Protein AF-A0A0R1GV43-F1 (afdb_monomer)

Nearest PDB structures (foldseek):
  1s9u-assembly1_A  TM=8.194E-01  e=4.150E-06  Salmonella enterica subsp. enterica serovar Typhimurium str. LT2
  3efp-assembly1_A  TM=7.361E-01  e=2.930E-05  Escherichia coli K-12
  1n1c-assembly1_A  TM=3.818E-01  e=5.158E-05  Shewanella massilia
  5ayh-assembly1_A  TM=1.740E-01  e=3.625E+00  Mus musculus

pLDDT: mean 90.77, std 11.44, range [23.25, 98.5]

Secondary structure (DSSP, 8-state):
---------PPPHHHHHHHHHHHHHHHHHHHHHHHSPPPHHHHHHHHT----S--S-HHHHHHHHHHHHHHHHS-HHHHHHHHHHHHHHHHH-TT-SS--S---BHHHHHSTT--SSSHHHHHHHHHHHHTT----GGGTTS-TTBHHHHHHHHHHHHHHT-HHHHHHHIIIIITTTHHHHHHHHHHH--SHHHHHHHHHHHHHHHHHHHHHHHHHHHHTSPPEEEEEEHHHHHHHHHHHTTTEEEEEEEEE-S--SSSS-EEEEEE-SSGGG---SS--SS-THHHHS-SEEEEEEE-SS-EEE---SSS-EEEEEE-HHHHHHHHHHHIIIIIGGG---HHHHHHHTTEEEEEEPB-S--TT--TTTTT-S-----SEEEEE-SSEEEEEE-SGGGGGGGTTSEEE-----B-S--SS--PPP---SHHHHHHHHT-GGGGGHHHH-----HHHHT-TT---EEEEEEESSTT-SSEEEEEEE--TTSGGGGB-TTS-BS--SHHHHHHHHHHIIIIIHHHHHSS--S-----HHHHT-TT---HHHHHHHHHHHHHHHHHHHHT-

Foldseek 3Di:
DDDDDDDPPDDDLVRVLVVLVVLLVVLLVLLVVQQAQDDLVRLVVLLPDDFDQPPVFPLLNLLSVLSPVQSVVDDSVVCRVQRNVQSCCAAVVPPPPVPQHLPQFQCLQPPPVSDPPDPLLVVLVVVCVVVVDDDDPSRPVDGCRGSSNLSNVLSVCSVVVPLVCNLCSLVPRPLVGLLVSLVSQCVRGPGSNSVSSSSNSNRSSVVVNVVSVVVVCLLVPFWFKFKDWQVLVLVVLVVLVVFAQEWAFFFDPDDDVDPDTATDIDRDRGPVRHDDPADHLAAPCCQLPNQKDFQWWFFLPDIGGDDDPDRHAYEYEHEQLLLVLVVLQQCCQQPPPNHHNPSSCVNVSRYAYEYEFDAAAHQQFALLLFVRQDDPPHQKYWYDDPTMIMITGSNCSCVVSCPVTHTDPDDGDTYNGHPFHADAADQDDPVLVVLLLPFPLLVVCQVLPPLPQQLLRRASNRDQWDWDWDQPDPVSRITTIMTHHDHLSHPCSQQDPVRDGDQDGSSNSLSCVLCQQRPPSCVVPVDGGSHSRSRSSQVRGPRNDRSRVVRRSSNVSSVVSVVVVVVD

Structure (mmCIF, N/CA/C/O backbone):
data_AF-A0A0R1GV43-F1
#
_entry.id   AF-A0A0R1GV43-F1
#
loop_
_atom_site.group_PDB
_atom_site.id
_atom_site.type_symbol
_atom_site.label_atom_id
_atom_site.label_alt_id
_atom_site.label_comp_id
_atom_site.label_asym_id
_atom_site.label_entity_id
_atom_site.label_seq_id
_atom_site.pdbx_PDB_ins_code
_atom_site.Cartn_x
_atom_site.Cartn_y
_atom_site.Cartn_z
_atom_site.occupancy
_atom_site.B_iso_or_equiv
_atom_site.auth_seq_id
_atom_site.auth_comp_id
_atom_site.auth_asym_id
_atom_site.auth_atom_id
_atom_site.pdbx_PDB_model_num
ATOM 1 N N . MET A 1 1 ? -20.928 -0.898 42.365 1.00 35.88 1 MET A N 1
ATOM 2 C CA . MET A 1 1 ? -19.668 -1.419 42.934 1.00 35.88 1 MET A CA 1
ATOM 3 C C . MET A 1 1 ? -19.466 -2.851 42.464 1.00 35.88 1 MET A C 1
ATOM 5 O O . MET A 1 1 ? -20.087 -3.752 43.002 1.00 35.88 1 MET A O 1
ATOM 9 N N . CYS A 1 2 ? -18.624 -3.034 41.450 1.00 25.00 2 CYS A N 1
ATOM 10 C CA . CYS A 1 2 ? -17.808 -4.229 41.266 1.00 25.00 2 CYS A CA 1
ATOM 11 C C . CYS A 1 2 ? -16.451 -3.711 40.785 1.00 25.00 2 CYS A C 1
ATOM 13 O O . CYS A 1 2 ? -16.389 -2.881 39.880 1.00 25.00 2 CYS A O 1
ATOM 15 N N . GLN A 1 3 ? -15.417 -4.076 41.527 1.00 24.33 3 GLN A N 1
ATOM 16 C CA . GLN A 1 3 ? -14.072 -3.529 41.479 1.00 24.33 3 GLN A CA 1
ATOM 17 C C . GLN A 1 3 ? -13.225 -4.116 40.342 1.00 24.33 3 GLN A C 1
ATOM 19 O O . GLN A 1 3 ? -13.471 -5.223 39.873 1.00 24.33 3 GLN A O 1
ATOM 24 N N . CYS A 1 4 ? -12.151 -3.369 40.078 1.00 23.25 4 CYS A N 1
ATOM 25 C CA . CYS A 1 4 ? -10.831 -3.796 39.614 1.00 23.25 4 CYS A CA 1
ATOM 26 C C . CYS A 1 4 ? -10.553 -3.802 38.105 1.00 23.25 4 CYS A C 1
ATOM 28 O O . CYS A 1 4 ? -10.940 -4.699 37.366 1.00 23.25 4 CYS A O 1
ATOM 30 N N . GLN A 1 5 ? -9.757 -2.793 37.721 1.00 28.89 5 GLN A N 1
ATOM 31 C CA . GLN A 1 5 ? -8.455 -2.974 37.068 1.00 28.89 5 GLN A CA 1
ATOM 32 C C . GLN A 1 5 ? -8.448 -4.009 35.941 1.00 28.89 5 GLN A C 1
ATOM 34 O O . GLN A 1 5 ? -8.010 -5.143 36.116 1.00 28.89 5 GLN A O 1
ATOM 39 N N . LYS A 1 6 ? -8.872 -3.582 34.754 1.00 27.69 6 LYS A N 1
ATOM 40 C CA . LYS A 1 6 ? -8.387 -4.183 33.516 1.00 27.69 6 LYS A CA 1
ATOM 41 C C . LYS A 1 6 ? -7.269 -3.289 33.004 1.00 27.69 6 LYS A C 1
ATOM 43 O O . LYS A 1 6 ? -7.498 -2.101 32.793 1.00 27.69 6 LYS A O 1
ATOM 48 N N . GLY A 1 7 ? -6.074 -3.865 32.875 1.00 27.02 7 GLY A N 1
ATOM 49 C CA . GLY A 1 7 ? -5.026 -3.291 32.042 1.00 27.02 7 GLY A CA 1
ATOM 50 C C . GLY A 1 7 ? -5.596 -2.969 30.665 1.00 27.02 7 GLY A C 1
ATOM 51 O O . GLY A 1 7 ? -6.563 -3.605 30.236 1.00 27.02 7 GLY A O 1
ATOM 52 N N . GLU A 1 8 ? -5.047 -1.938 30.037 1.00 30.73 8 GLU A N 1
ATOM 53 C CA . GLU A 1 8 ? -5.420 -1.473 28.706 1.00 30.73 8 GLU A CA 1
ATOM 54 C C . GLU A 1 8 ? -5.434 -2.665 27.741 1.00 30.73 8 GLU A C 1
ATOM 56 O O . GLU A 1 8 ? -4.396 -3.157 27.304 1.00 30.73 8 GLU A O 1
ATOM 61 N N . ALA A 1 9 ? -6.628 -3.203 27.484 1.00 33.81 9 ALA A N 1
ATOM 62 C CA . ALA A 1 9 ? -6.823 -4.251 26.504 1.00 33.81 9 ALA A CA 1
ATOM 63 C C . ALA A 1 9 ? -6.583 -3.608 25.142 1.00 33.81 9 ALA A C 1
ATOM 65 O O . ALA A 1 9 ? -7.329 -2.727 24.714 1.00 33.81 9 ALA A O 1
ATOM 66 N N . GLN A 1 10 ? -5.481 -3.994 24.519 1.00 52.56 10 GLN A N 1
ATOM 67 C CA . GLN A 1 10 ? -5.027 -3.412 23.277 1.00 52.56 10 GLN A CA 1
ATOM 68 C C . GLN A 1 10 ? -5.893 -3.894 22.107 1.00 52.56 10 GLN A C 1
ATOM 70 O O . GLN A 1 10 ? -6.208 -5.078 22.010 1.00 52.56 10 GLN A O 1
ATOM 75 N N . MET A 1 11 ? -6.294 -2.965 21.237 1.00 53.62 11 MET A N 1
ATOM 76 C CA . MET A 1 11 ? -7.199 -3.236 20.117 1.00 53.62 11 MET A CA 1
ATOM 77 C C . MET A 1 11 ? -6.498 -4.020 18.999 1.00 53.62 11 MET A C 1
ATOM 79 O O . MET A 1 11 ? -5.419 -3.640 18.547 1.00 53.62 11 MET A O 1
ATOM 83 N N . SER A 1 12 ? -7.137 -5.081 18.514 1.00 48.75 12 SER A N 1
ATOM 84 C CA . SER A 1 12 ? -6.726 -5.843 17.330 1.00 48.75 12 SER A CA 1
ATOM 85 C C . SER A 1 12 ? -6.847 -5.021 16.031 1.00 48.75 12 SER A C 1
ATOM 87 O O . SER A 1 12 ? -7.639 -4.074 15.964 1.00 48.75 12 SER A O 1
ATOM 89 N N . PRO A 1 13 ? -6.136 -5.392 14.946 1.00 51.75 13 PRO A N 1
ATOM 90 C CA . PRO A 1 13 ? -6.243 -4.713 13.649 1.00 51.75 13 PRO A CA 1
ATOM 91 C C . PRO A 1 13 ? -7.677 -4.636 13.098 1.00 51.75 13 PRO A C 1
ATOM 93 O O . PRO A 1 13 ? -8.090 -3.592 12.588 1.00 51.75 13 PRO A O 1
ATOM 96 N N . SER A 1 14 ? -8.473 -5.698 13.267 1.00 53.19 14 SER A N 1
ATOM 97 C CA . SER A 1 14 ? -9.893 -5.715 12.892 1.00 53.19 14 SER A CA 1
ATOM 98 C C . SER A 1 14 ? -10.738 -4.747 13.722 1.00 53.19 14 SER A C 1
ATOM 100 O O . SER A 1 14 ? -11.673 -4.131 13.204 1.00 53.19 14 SER A O 1
ATOM 102 N N . GLU A 1 15 ? -10.409 -4.570 15.004 1.00 64.25 15 GLU A N 1
ATOM 103 C CA . GLU A 1 15 ? -11.093 -3.613 15.875 1.00 64.25 15 GLU A CA 1
ATOM 104 C C . GLU A 1 15 ? -10.726 -2.171 15.515 1.00 64.25 15 GLU A C 1
ATOM 106 O O . GLU A 1 15 ? -11.608 -1.316 15.504 1.00 64.25 15 GLU A O 1
ATOM 111 N N . VAL A 1 16 ? -9.472 -1.897 15.138 1.00 67.31 16 VAL A N 1
ATOM 112 C CA . VAL A 1 16 ? -9.045 -0.575 14.641 1.00 67.31 16 VAL A CA 1
ATOM 113 C C . VAL A 1 16 ? -9.724 -0.235 13.312 1.00 67.31 16 VAL A C 1
ATOM 115 O O . VAL A 1 16 ? -10.205 0.884 13.131 1.00 67.31 16 VAL A O 1
ATOM 118 N N . GLN A 1 17 ? -9.836 -1.196 12.391 1.00 66.56 17 GLN A N 1
ATOM 119 C CA . GLN A 1 17 ? -10.553 -0.994 11.129 1.00 66.56 17 GLN A CA 1
ATOM 120 C C . GLN A 1 17 ? -12.045 -0.726 11.364 1.00 66.56 17 GLN A C 1
ATOM 122 O O . GLN A 1 17 ? -12.598 0.230 10.816 1.00 66.56 17 GLN A O 1
ATOM 127 N N . THR A 1 18 ? -12.681 -1.526 12.223 1.00 73.56 18 THR A N 1
ATOM 128 C CA . THR A 1 18 ? -14.085 -1.336 12.617 1.00 73.56 18 THR A CA 1
ATOM 129 C C . THR A 1 18 ? -14.288 0.029 13.274 1.00 73.56 18 THR A C 1
ATOM 131 O O . THR A 1 18 ? -15.251 0.733 12.976 1.00 73.56 18 THR A O 1
ATOM 134 N N . LEU A 1 19 ? -13.357 0.444 14.135 1.00 82.62 19 LEU A N 1
ATOM 135 C CA . LEU A 1 19 ? -13.383 1.747 14.783 1.00 82.62 19 LEU A CA 1
ATOM 136 C C . LEU A 1 19 ? -13.311 2.887 13.764 1.00 82.62 19 LEU A C 1
ATOM 138 O O . LEU A 1 19 ? -14.148 3.785 13.807 1.00 82.62 19 LEU A O 1
ATOM 142 N N . ASN A 1 20 ? -12.369 2.839 12.819 1.00 80.62 20 ASN A N 1
ATOM 143 C CA . ASN A 1 20 ? -12.256 3.841 11.757 1.00 80.62 20 ASN A CA 1
ATOM 144 C C . ASN A 1 20 ? -13.510 3.912 10.885 1.00 80.62 20 ASN A C 1
ATOM 146 O O . ASN A 1 20 ? -13.954 5.005 10.534 1.00 80.62 20 ASN A O 1
ATOM 150 N N . GLN A 1 21 ? -14.121 2.768 10.583 1.00 84.69 21 GLN A N 1
ATOM 151 C CA . GLN A 1 21 ? -15.366 2.731 9.828 1.00 84.69 21 GLN A CA 1
ATOM 152 C C . GLN A 1 21 ? -16.536 3.343 10.614 1.00 84.69 21 GLN A C 1
ATOM 154 O O . GLN A 1 21 ? -17.324 4.106 10.057 1.00 84.69 21 GLN A O 1
ATOM 159 N N . ASN A 1 22 ? -16.614 3.096 11.924 1.00 89.25 22 ASN A N 1
ATOM 160 C CA . ASN A 1 22 ? -17.610 3.728 12.789 1.00 89.25 22 ASN A CA 1
ATOM 161 C C . ASN A 1 22 ? -17.424 5.251 12.872 1.00 89.25 22 ASN A C 1
ATOM 163 O O . ASN A 1 22 ? -18.410 5.985 12.802 1.00 89.25 22 ASN A O 1
ATOM 167 N N . ARG A 1 23 ? -16.175 5.730 12.974 1.00 94.19 23 ARG A N 1
ATOM 168 C CA . ARG A 1 23 ? -15.843 7.167 12.952 1.00 94.19 23 ARG A CA 1
ATOM 169 C C . ARG A 1 23 ? -16.303 7.812 11.649 1.00 94.19 23 ARG A C 1
ATOM 171 O O . ARG A 1 23 ? -17.024 8.806 11.682 1.00 94.19 23 ARG A O 1
ATOM 178 N N . LEU A 1 24 ? -15.956 7.200 10.516 1.00 95.25 24 LEU A N 1
ATOM 179 C CA . LEU A 1 24 ? -16.364 7.642 9.182 1.00 95.25 24 LEU A CA 1
ATOM 180 C C . LEU A 1 24 ? -17.889 7.775 9.077 1.00 95.25 24 LEU A C 1
ATOM 182 O O . LEU A 1 24 ? -18.384 8.826 8.671 1.00 95.25 24 LEU A O 1
ATOM 186 N N . HIS A 1 25 ? -18.644 6.748 9.480 1.00 94.31 25 HIS A N 1
ATOM 187 C CA . HIS A 1 25 ? -20.108 6.787 9.422 1.00 94.31 25 HIS A CA 1
ATOM 188 C C . HIS A 1 25 ? -20.703 7.872 10.328 1.00 94.31 25 HIS A C 1
ATOM 190 O O . HIS A 1 25 ? -21.699 8.498 9.968 1.00 94.31 25 HIS A O 1
ATOM 196 N N . PHE A 1 26 ? -20.099 8.126 11.491 1.00 95.69 26 PHE A N 1
ATOM 197 C CA . PHE A 1 26 ? -20.577 9.167 12.395 1.00 95.69 26 PHE A CA 1
ATOM 198 C C . PHE A 1 26 ? -20.321 10.577 11.841 1.00 95.69 26 PHE A C 1
ATOM 200 O O . PHE A 1 26 ? -21.216 11.421 11.889 1.00 95.69 26 PHE A O 1
ATOM 207 N N . TYR A 1 27 ? -19.159 10.812 11.220 1.00 98.25 27 TYR A N 1
ATOM 208 C CA . TYR A 1 27 ? -18.887 12.044 10.469 1.00 98.25 27 TYR A CA 1
ATOM 209 C C . TYR A 1 27 ? -19.905 12.267 9.343 1.00 98.25 27 TYR A C 1
ATOM 211 O O . TYR A 1 27 ? -20.441 13.366 9.206 1.00 98.25 27 TYR A O 1
ATOM 219 N N . GLN A 1 28 ? -20.228 11.222 8.572 1.00 95.81 28 GLN A N 1
ATOM 220 C CA . GLN A 1 28 ? -21.235 11.296 7.508 1.00 95.81 28 GLN A CA 1
ATOM 221 C C . GLN A 1 28 ? -22.640 11.594 8.043 1.00 95.81 28 GLN A C 1
ATOM 223 O O . GLN A 1 28 ? -23.367 12.385 7.439 1.00 95.81 28 GLN A O 1
ATOM 228 N N . LEU A 1 29 ? -23.016 10.996 9.179 1.00 95.38 29 LEU A N 1
ATOM 229 C CA . LEU A 1 29 ? -24.291 11.269 9.839 1.00 95.38 29 LEU A CA 1
ATOM 230 C C . LEU A 1 29 ? -24.400 12.747 10.229 1.00 95.38 29 LEU A C 1
ATOM 232 O O . LEU A 1 29 ? -25.376 13.396 9.860 1.00 95.38 29 LEU A O 1
ATOM 236 N N . LEU A 1 30 ? -23.399 13.286 10.932 1.00 97.62 30 LEU A N 1
ATOM 237 C CA . LEU A 1 30 ? -23.393 14.694 11.337 1.00 97.62 30 LEU A CA 1
ATOM 238 C C . LEU A 1 30 ? -23.398 15.625 10.120 1.00 97.62 30 LEU A C 1
ATOM 240 O O . LEU A 1 30 ? -24.194 16.560 10.069 1.00 97.62 30 LEU A O 1
ATOM 244 N N . ALA A 1 31 ? -22.584 15.330 9.103 1.00 96.94 31 ALA A N 1
ATOM 245 C CA . ALA A 1 31 ? -22.568 16.108 7.871 1.00 96.94 31 ALA A CA 1
ATOM 246 C C . ALA A 1 31 ? -23.953 16.165 7.216 1.00 96.94 31 ALA A C 1
ATOM 248 O O . ALA A 1 31 ? -24.392 17.231 6.794 1.00 96.94 31 ALA A O 1
ATOM 249 N N . ARG A 1 32 ? -24.669 15.033 7.167 1.00 94.12 32 ARG A N 1
ATOM 250 C CA . ARG A 1 32 ? -26.018 14.973 6.598 1.00 94.12 32 ARG A CA 1
ATOM 251 C C . ARG A 1 32 ? -27.019 15.818 7.385 1.00 94.12 32 ARG A C 1
ATOM 253 O O . ARG A 1 32 ? -27.836 16.480 6.757 1.00 94.12 32 ARG A O 1
ATOM 260 N N . VAL A 1 33 ? -26.948 15.799 8.718 1.00 95.62 33 VAL A N 1
ATOM 261 C CA . VAL A 1 33 ? -27.848 16.568 9.597 1.00 95.62 33 VAL A CA 1
ATOM 262 C C . VAL A 1 33 ? -27.661 18.080 9.434 1.00 95.62 33 VAL A C 1
ATOM 264 O O . VAL A 1 33 ? -28.633 18.821 9.544 1.00 95.62 33 VAL A O 1
ATOM 267 N N . TYR A 1 34 ? -26.434 18.536 9.170 1.00 96.69 34 TYR A N 1
ATOM 268 C CA . TYR A 1 34 ? -26.131 19.960 8.997 1.00 96.69 34 TYR A CA 1
ATOM 269 C C . TYR A 1 34 ? -26.264 20.472 7.561 1.00 96.69 34 TYR A C 1
ATOM 271 O O . TYR A 1 34 ? -26.290 21.679 7.369 1.00 96.69 34 TYR A O 1
ATOM 279 N N . GLN A 1 35 ? -26.285 19.597 6.551 1.00 94.38 35 GLN A N 1
ATOM 280 C CA . GLN A 1 35 ? -26.293 20.029 5.149 1.00 94.38 35 GLN A CA 1
ATOM 281 C C . GLN A 1 35 ? -27.654 20.603 4.731 1.00 94.38 35 GLN A C 1
ATOM 283 O O . GLN A 1 35 ? -27.712 21.662 4.112 1.00 94.38 35 GLN A O 1
ATOM 288 N N . HIS A 1 36 ? -28.737 19.890 5.046 1.00 91.38 36 HIS A N 1
ATOM 289 C CA . HIS A 1 36 ? -30.103 20.261 4.680 1.00 91.38 36 HIS A CA 1
ATOM 290 C C . HIS A 1 36 ? -31.095 19.774 5.742 1.00 91.38 36 HIS A C 1
ATOM 292 O O . HIS A 1 36 ? -30.760 18.948 6.593 1.00 91.38 36 HIS A O 1
ATOM 298 N N . GLU A 1 37 ? -32.341 20.234 5.628 1.00 92.88 37 GLU A N 1
ATOM 299 C CA . GLU A 1 37 ? -33.476 19.692 6.373 1.00 92.88 37 GLU A CA 1
ATOM 300 C C . GLU A 1 37 ? -33.552 18.160 6.241 1.00 92.88 37 GLU A C 1
ATOM 302 O O . GLU A 1 37 ? -33.238 17.570 5.197 1.00 92.88 37 GLU A O 1
ATOM 307 N N . LEU A 1 38 ? -33.965 17.493 7.321 1.00 91.88 38 LEU A N 1
ATOM 308 C CA . LEU A 1 38 ? -34.055 16.038 7.337 1.00 91.88 38 LEU A CA 1
ATOM 309 C C . LEU A 1 38 ? -35.175 15.561 6.417 1.00 91.88 38 LEU A C 1
ATOM 311 O O . LEU A 1 38 ? -36.322 15.982 6.537 1.00 91.88 38 LEU A O 1
ATOM 315 N N . SER A 1 39 ? -34.863 14.605 5.544 1.00 89.81 39 SER A N 1
ATOM 316 C CA . SER A 1 39 ? -35.889 13.967 4.727 1.00 89.81 39 SER A CA 1
ATOM 317 C C . SER A 1 39 ? -36.809 13.101 5.584 1.00 89.81 39 SER A C 1
ATOM 319 O O . SER A 1 39 ? -36.381 12.479 6.563 1.00 89.81 39 SER A O 1
ATOM 321 N N . GLN A 1 40 ? -38.054 12.948 5.138 1.00 88.06 40 GLN A N 1
ATOM 322 C CA . GLN A 1 40 ? -39.021 12.045 5.759 1.00 88.06 40 GLN A CA 1
ATOM 323 C C . GLN A 1 40 ? -38.466 10.621 5.958 1.00 88.06 40 GLN A C 1
ATOM 325 O O . GLN A 1 40 ? -38.671 10.003 7.003 1.00 88.06 40 GLN A O 1
ATOM 330 N N . SER A 1 41 ? -37.699 10.114 4.986 1.00 89.00 41 SER A N 1
ATOM 331 C CA . SER A 1 41 ? -37.051 8.800 5.071 1.00 89.00 41 SER A CA 1
ATOM 332 C C . SER A 1 41 ? -36.031 8.708 6.212 1.00 89.00 41 SER A C 1
ATOM 334 O O . SER A 1 41 ? -35.952 7.683 6.883 1.00 89.00 41 SER A O 1
ATOM 336 N N . MET A 1 42 ? -35.258 9.771 6.450 1.00 89.94 42 MET A N 1
ATOM 337 C CA . MET A 1 42 ? -34.258 9.814 7.516 1.00 89.94 42 MET A CA 1
ATOM 338 C C . MET A 1 42 ? -34.928 9.927 8.886 1.00 89.94 42 MET A C 1
ATOM 340 O O . MET A 1 42 ? -34.535 9.229 9.816 1.00 89.94 42 MET A O 1
ATOM 344 N N . ILE A 1 43 ? -35.987 10.733 8.999 1.00 90.62 43 ILE A N 1
ATOM 345 C CA . ILE A 1 43 ? -36.792 10.832 10.224 1.00 90.62 43 ILE A CA 1
ATOM 346 C C . ILE A 1 43 ? -37.360 9.459 10.601 1.00 90.62 43 ILE A C 1
ATOM 348 O O . ILE A 1 43 ? -37.194 9.021 11.737 1.00 90.62 43 ILE A O 1
ATOM 352 N N . GLN A 1 44 ? -37.964 8.742 9.647 1.00 88.19 44 GLN A N 1
ATOM 353 C CA . GLN A 1 44 ? -38.498 7.395 9.885 1.00 88.19 44 GLN A CA 1
ATOM 354 C C . GLN A 1 44 ? -37.431 6.422 10.398 1.00 88.19 44 GLN A C 1
ATOM 356 O O . GLN A 1 44 ? -37.714 5.604 11.268 1.00 88.19 44 GLN A O 1
ATOM 361 N N . GLN A 1 45 ? -36.198 6.523 9.900 1.00 87.75 45 GLN A N 1
ATOM 362 C CA . GLN A 1 45 ? -35.090 5.713 10.401 1.00 87.75 45 GLN A CA 1
ATOM 363 C C . GLN A 1 45 ? -34.697 6.112 11.829 1.00 87.75 45 GLN A C 1
ATOM 365 O O . GLN A 1 45 ? -34.551 5.237 12.679 1.00 87.75 45 GLN A O 1
ATOM 370 N N . LEU A 1 46 ? -34.574 7.414 12.109 1.00 88.38 46 LEU A N 1
ATOM 371 C CA . LEU A 1 46 ? -34.145 7.939 13.410 1.00 88.38 46 LEU A CA 1
ATOM 372 C C . LEU A 1 46 ? -35.131 7.635 14.545 1.00 88.38 46 LEU A C 1
ATOM 374 O O . LEU A 1 46 ? -34.690 7.345 15.654 1.00 88.38 46 LEU A O 1
ATOM 378 N N . VAL A 1 47 ? -36.442 7.626 14.276 1.00 87.25 47 VAL A N 1
ATOM 379 C CA . VAL A 1 47 ? -37.474 7.303 15.285 1.00 87.25 47 VAL A CA 1
ATOM 380 C C . VAL A 1 47 ? -37.305 5.888 15.855 1.00 87.25 47 VAL A C 1
ATOM 382 O O . VAL A 1 47 ? -37.691 5.622 16.992 1.00 87.25 47 VAL A O 1
ATOM 385 N N . HIS A 1 48 ? -36.718 4.969 15.088 1.00 85.06 48 HIS A N 1
ATOM 386 C CA . HIS A 1 48 ? -36.515 3.579 15.499 1.00 85.06 48 HIS A CA 1
ATOM 387 C C . HIS A 1 48 ? -35.116 3.301 16.068 1.00 85.06 48 HIS A C 1
ATOM 389 O O . HIS A 1 48 ? -34.813 2.160 16.424 1.00 85.06 48 HIS A O 1
ATOM 395 N N . VAL A 1 49 ? -34.257 4.319 16.175 1.00 86.81 49 VAL A N 1
ATOM 396 C CA . VAL A 1 49 ? -32.907 4.167 16.724 1.00 86.81 49 VAL A CA 1
ATOM 397 C C . VAL A 1 49 ? -32.962 4.053 18.244 1.00 86.81 49 VAL A C 1
ATOM 399 O O . VAL A 1 49 ? -33.614 4.830 18.935 1.00 86.81 49 VAL A O 1
ATOM 402 N N . THR A 1 50 ? -32.216 3.091 18.786 1.00 88.50 50 THR A N 1
ATOM 403 C CA . THR A 1 50 ? -31.933 3.036 20.224 1.00 88.50 50 THR A CA 1
ATOM 404 C C . THR A 1 50 ? -30.689 3.863 20.521 1.00 88.50 50 THR A C 1
ATOM 406 O O . THR A 1 50 ? -29.597 3.528 20.058 1.00 88.50 50 THR A O 1
ATOM 409 N N . PHE A 1 51 ? -30.844 4.935 21.296 1.00 88.75 51 PHE A N 1
ATOM 410 C CA . PHE A 1 51 ? -29.738 5.831 21.621 1.00 88.75 51 PHE A CA 1
ATOM 411 C C . PHE A 1 51 ? -28.909 5.324 22.823 1.00 88.75 51 PHE A C 1
ATOM 413 O O . PHE A 1 51 ? -29.483 4.903 23.835 1.00 88.75 51 PHE A O 1
ATOM 420 N N . PRO A 1 52 ? -27.564 5.350 22.749 1.00 88.44 52 PRO A N 1
ATOM 421 C CA . PRO A 1 52 ? -26.688 4.970 23.860 1.00 88.44 52 PRO A CA 1
ATOM 422 C C . PRO A 1 52 ? -26.825 5.884 25.092 1.00 88.44 52 PRO A C 1
ATOM 424 O O . PRO A 1 52 ? -27.089 7.073 24.955 1.00 88.44 52 PRO A O 1
ATOM 427 N N . LYS A 1 53 ? -26.582 5.346 26.301 1.00 80.56 53 LYS A N 1
ATOM 428 C CA . LYS A 1 53 ? -26.683 6.096 27.581 1.00 80.56 53 LYS A CA 1
ATOM 429 C C . LYS A 1 53 ? -25.382 6.204 28.388 1.00 80.56 53 LYS A C 1
ATOM 431 O O . LYS A 1 53 ? -25.367 6.874 29.414 1.00 80.56 53 LYS A O 1
ATOM 436 N N . GLN A 1 54 ? -24.335 5.479 27.993 1.00 85.38 54 GLN A N 1
ATOM 437 C CA . GLN A 1 54 ? -23.047 5.406 28.701 1.00 85.38 54 GLN A CA 1
ATOM 438 C C . GLN A 1 54 ? -21.903 5.329 27.695 1.00 85.38 54 GLN A C 1
ATOM 440 O O . GLN A 1 54 ? -21.246 4.304 27.523 1.00 85.38 54 GLN A O 1
ATOM 445 N N . THR A 1 55 ? -21.705 6.416 26.970 1.00 83.75 55 THR A N 1
ATOM 446 C CA . THR A 1 55 ? -20.702 6.493 25.903 1.00 83.75 55 THR A CA 1
ATOM 447 C C . THR A 1 55 ? -19.303 6.822 26.406 1.00 83.75 55 THR A C 1
ATOM 449 O O . THR A 1 55 ? -18.340 6.677 25.653 1.00 83.75 55 THR A O 1
ATOM 452 N N . GLY A 1 56 ? -19.187 7.261 27.662 1.00 84.00 56 GLY A N 1
ATOM 453 C CA . GLY A 1 56 ? -17.950 7.797 28.224 1.00 84.00 56 GLY A CA 1
ATOM 454 C C . GLY A 1 56 ? -17.721 9.279 27.900 1.00 84.00 56 GLY A C 1
ATOM 455 O O . GLY A 1 56 ? -16.695 9.819 28.299 1.00 84.00 56 GLY A O 1
ATOM 456 N N . SER A 1 57 ? -18.663 9.946 27.218 1.00 90.62 57 SER A N 1
ATOM 457 C CA . SER A 1 57 ? -18.689 11.402 27.032 1.00 90.62 57 SER A CA 1
ATOM 458 C C . SER A 1 57 ? -19.978 11.970 27.621 1.00 90.62 57 SER A C 1
ATOM 460 O O . SER A 1 57 ? -21.079 11.611 27.205 1.00 90.62 57 SER A O 1
ATOM 462 N N . ALA A 1 58 ? -19.837 12.895 28.574 1.00 93.00 58 ALA A N 1
ATOM 463 C CA . ALA A 1 58 ? -20.978 13.531 29.222 1.00 93.00 58 ALA A CA 1
ATOM 464 C C . ALA A 1 58 ? -21.800 14.376 28.236 1.00 93.00 58 ALA A C 1
ATOM 466 O O . ALA A 1 58 ? -23.019 14.449 28.367 1.00 93.00 58 ALA A O 1
ATOM 467 N N . GLU A 1 59 ? -21.149 15.020 27.265 1.00 93.94 59 GLU A N 1
ATOM 468 C CA . GLU A 1 59 ? -21.805 15.713 26.159 1.00 93.94 59 GLU A CA 1
ATOM 469 C C . GLU A 1 59 ? -22.631 14.739 25.314 1.00 93.94 59 GLU A C 1
ATOM 471 O O . GLU A 1 59 ? -23.827 14.956 25.141 1.00 93.94 59 GLU A O 1
ATOM 476 N N . MET A 1 60 ? -22.045 13.625 24.861 1.00 95.31 60 MET A N 1
ATOM 477 C CA . MET A 1 60 ? -22.775 12.671 24.022 1.00 95.31 60 MET A CA 1
ATOM 478 C C . MET A 1 60 ? -23.955 12.030 24.760 1.00 95.31 60 MET A C 1
ATOM 480 O O . MET A 1 60 ? -25.035 11.907 24.188 1.00 95.31 60 MET A O 1
ATOM 484 N N . ASP A 1 61 ? -23.782 11.667 26.034 1.00 95.19 61 ASP A N 1
ATOM 485 C CA . ASP A 1 61 ? -24.847 11.069 26.849 1.00 95.19 61 ASP A CA 1
ATOM 486 C C . ASP A 1 61 ? -26.024 12.045 27.051 1.00 95.19 61 ASP A C 1
ATOM 488 O O . ASP A 1 61 ? -27.188 11.639 26.989 1.00 95.19 61 ASP A O 1
ATOM 492 N N . ARG A 1 62 ? -25.749 13.349 27.222 1.00 95.75 62 ARG A N 1
ATOM 493 C CA . ARG A 1 62 ? -26.799 14.384 27.223 1.00 95.75 62 ARG A CA 1
ATOM 494 C C . ARG A 1 62 ? -27.467 14.512 25.860 1.00 95.75 62 ARG A C 1
ATOM 496 O O . ARG A 1 62 ? -28.696 14.536 25.802 1.00 95.75 62 ARG A O 1
ATOM 503 N N . GLY A 1 63 ? -26.680 14.554 24.786 1.00 96.44 63 GLY A N 1
ATOM 504 C CA . GLY A 1 63 ? -27.188 14.679 23.424 1.00 96.44 63 GLY A CA 1
ATOM 505 C C . GLY A 1 63 ? -28.138 13.542 23.053 1.00 96.44 63 GLY A C 1
ATOM 506 O O . GLY A 1 63 ? -29.267 13.787 22.630 1.00 96.44 63 GLY A O 1
ATOM 507 N N . TYR A 1 64 ? -27.743 12.298 23.322 1.00 96.12 64 TYR A N 1
ATOM 508 C CA . TYR A 1 64 ? -28.598 11.126 23.136 1.00 96.12 64 TYR A CA 1
ATOM 509 C C . TYR A 1 64 ? -29.866 11.161 23.991 1.00 96.12 64 TYR A C 1
ATOM 511 O O . TYR A 1 64 ? -30.937 10.815 23.493 1.00 96.12 64 TYR A O 1
ATOM 519 N N . GLY A 1 65 ? -29.781 11.621 25.242 1.00 95.56 65 GLY A N 1
ATOM 520 C CA . GLY A 1 65 ? -30.957 11.794 26.097 1.00 95.56 65 GLY A CA 1
ATOM 521 C C . GLY A 1 65 ? -31.953 12.829 25.557 1.00 95.56 65 GLY A C 1
ATOM 522 O O . GLY A 1 65 ? -33.163 12.630 25.663 1.00 95.56 65 GLY A O 1
ATOM 523 N N . LEU A 1 66 ? -31.463 13.912 24.944 1.00 96.19 66 LEU A N 1
ATOM 524 C CA . LEU A 1 66 ? -32.303 14.916 24.283 1.00 96.19 66 LEU A CA 1
ATOM 525 C C . LEU A 1 66 ? -32.978 14.355 23.025 1.00 96.19 66 LEU A C 1
ATOM 527 O O . LEU A 1 66 ? -34.178 14.562 22.849 1.00 96.19 66 LEU A O 1
ATOM 531 N N . LEU A 1 67 ? -32.249 13.594 22.200 1.00 95.12 67 LEU A N 1
ATOM 532 C CA . LEU A 1 67 ? -32.822 12.926 21.027 1.00 95.12 67 LEU A CA 1
ATOM 533 C C . LEU A 1 67 ? -33.898 11.905 21.419 1.00 95.12 67 LEU A C 1
ATOM 535 O O . LEU A 1 67 ? -34.995 11.928 20.864 1.00 95.12 67 LEU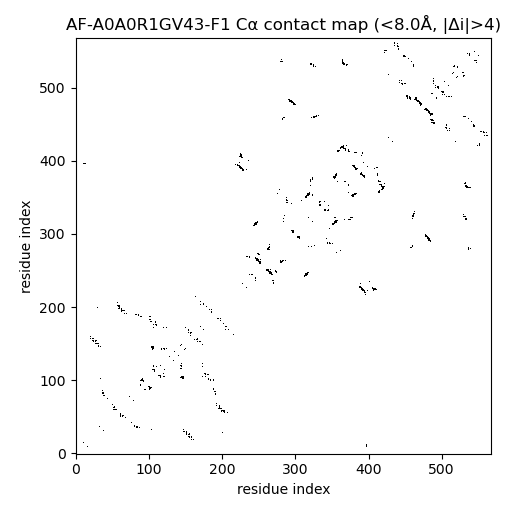 A O 1
ATOM 539 N N . GLU A 1 68 ? -33.617 11.047 22.407 1.00 93.62 68 GLU A N 1
ATOM 540 C CA . GLU A 1 68 ? -34.580 10.066 22.929 1.00 93.62 68 GLU A CA 1
ATOM 541 C C . GLU A 1 68 ? -35.849 10.775 23.425 1.00 93.62 68 GLU A C 1
ATOM 543 O O . GLU A 1 68 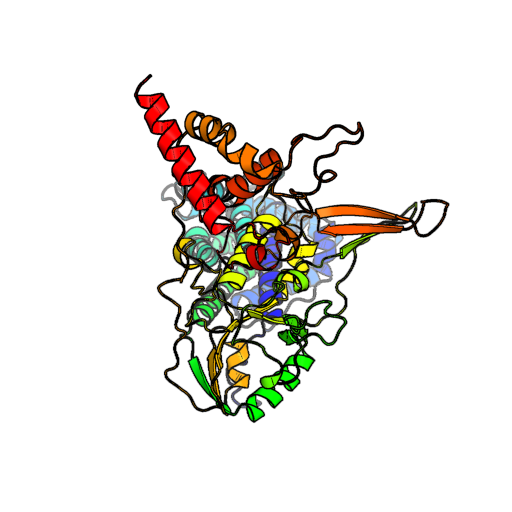? -36.961 10.406 23.048 1.00 93.62 68 GLU A O 1
ATOM 548 N N . ARG A 1 69 ? -35.691 11.851 24.208 1.00 92.19 69 ARG A N 1
ATOM 549 C CA . ARG A 1 69 ? -36.816 12.653 24.703 1.00 92.19 69 ARG A CA 1
ATOM 550 C C . ARG A 1 69 ? -37.622 13.287 23.571 1.00 92.19 69 ARG A C 1
ATOM 552 O O . ARG A 1 69 ? -38.850 13.291 23.644 1.00 92.19 69 ARG A O 1
ATOM 559 N N . TYR A 1 70 ? -36.957 13.817 22.547 1.00 94.44 70 TYR A N 1
ATOM 560 C CA . TYR A 1 70 ? -37.622 14.440 21.407 1.00 94.44 70 TYR A CA 1
ATOM 561 C C . TYR A 1 70 ? -38.504 13.429 20.666 1.00 94.44 70 TYR A C 1
ATOM 563 O O . TYR A 1 70 ? -39.708 13.649 20.543 1.00 94.44 70 TYR A O 1
ATOM 571 N N . PHE A 1 71 ? -37.948 12.287 20.257 1.00 92.00 71 PHE A N 1
ATOM 572 C CA . PHE A 1 71 ? -38.690 11.296 19.473 1.00 92.00 71 PHE A CA 1
ATOM 573 C C . PHE A 1 71 ? -39.793 10.582 20.265 1.00 92.00 71 PHE A C 1
ATOM 575 O O . PHE A 1 71 ? -40.817 10.231 19.687 1.00 92.00 71 PHE A O 1
ATOM 582 N N . VAL A 1 72 ? -39.637 10.400 21.582 1.00 89.06 72 VAL A N 1
ATOM 583 C CA . VAL A 1 72 ? -40.689 9.806 22.431 1.00 89.06 72 VAL A CA 1
ATOM 584 C C . VAL A 1 72 ? -41.894 10.740 22.595 1.00 89.06 72 VAL A C 1
ATOM 586 O O . VAL A 1 72 ? -43.026 10.270 22.698 1.00 89.06 72 VAL A O 1
ATOM 589 N N . ASN A 1 73 ? -41.668 12.055 22.619 1.00 88.12 73 ASN A N 1
ATOM 590 C CA . ASN A 1 73 ? -42.712 13.035 22.923 1.00 88.12 73 ASN A CA 1
ATOM 591 C C . ASN A 1 73 ? -43.450 13.580 21.690 1.00 88.12 73 ASN A C 1
ATOM 593 O O . ASN A 1 73 ? -44.441 14.291 21.860 1.00 88.12 73 ASN A O 1
ATOM 597 N N . HIS A 1 74 ? -43.007 13.256 20.471 1.00 86.88 74 HIS A N 1
ATOM 598 C CA . HIS A 1 74 ? -43.589 13.782 19.233 1.00 86.88 74 HIS A CA 1
ATOM 599 C C . HIS A 1 74 ? -44.152 12.667 18.349 1.00 86.88 74 HIS A C 1
ATOM 601 O O . HIS A 1 74 ? -43.570 11.596 18.194 1.00 86.88 74 HIS A O 1
ATOM 607 N N . GLN A 1 75 ? -45.308 12.927 17.736 1.00 81.62 75 GLN A N 1
ATOM 608 C CA . GLN A 1 75 ? -45.866 12.037 16.720 1.00 81.62 75 GLN A CA 1
ATOM 609 C C . GLN A 1 75 ? -45.094 12.201 15.409 1.00 81.62 75 GLN A C 1
ATOM 611 O O . GLN A 1 75 ? -44.821 13.324 14.998 1.00 81.62 75 GLN A O 1
ATOM 616 N N . ILE A 1 76 ? -44.827 11.092 14.709 1.00 77.00 76 ILE A N 1
ATOM 617 C CA . ILE A 1 76 ? -44.073 11.070 13.437 1.00 77.00 76 ILE A CA 1
ATOM 618 C C . ILE A 1 76 ? -44.600 12.106 12.434 1.00 77.00 76 ILE A C 1
ATOM 620 O O . ILE A 1 76 ? -43.811 12.794 11.798 1.00 77.00 76 ILE A O 1
ATOM 624 N N . ALA A 1 77 ? -45.925 12.263 12.342 1.00 77.88 77 ALA A N 1
ATOM 625 C CA . ALA A 1 77 ? -46.569 13.195 11.417 1.00 77.88 77 ALA A CA 1
ATOM 626 C C . ALA A 1 77 ? -46.272 14.684 11.694 1.00 77.88 77 ALA A C 1
ATOM 628 O O . ALA A 1 77 ? -46.449 15.495 10.796 1.00 77.88 77 ALA A O 1
ATOM 629 N N . ALA A 1 78 ? -45.843 15.039 12.910 1.00 82.94 78 ALA A N 1
ATOM 630 C CA . ALA A 1 78 ? -45.527 16.414 13.307 1.00 82.94 78 ALA A CA 1
ATOM 631 C C . ALA A 1 78 ? -44.014 16.703 13.342 1.00 82.94 78 ALA A C 1
ATOM 633 O O . ALA A 1 78 ? -43.623 17.864 13.381 1.00 82.94 78 ALA A O 1
ATOM 634 N N . ILE A 1 79 ? -43.165 15.667 13.324 1.00 90.25 79 ILE A N 1
ATOM 635 C CA . ILE A 1 79 ? -41.705 15.817 13.435 1.00 90.25 79 ILE A CA 1
ATOM 636 C C . ILE A 1 79 ? -41.112 16.505 12.199 1.00 90.25 79 ILE A C 1
ATOM 638 O O . ILE A 1 79 ? -40.196 17.307 12.329 1.00 90.25 79 ILE A O 1
ATOM 642 N N . GLU A 1 80 ? -41.618 16.196 11.004 1.00 89.44 80 GLU A N 1
ATOM 643 C CA . GLU A 1 80 ? -41.075 16.740 9.752 1.00 89.44 80 GLU A CA 1
ATOM 644 C C . GLU A 1 80 ? -41.195 18.268 9.692 1.00 89.44 80 GLU A C 1
ATOM 646 O O . GLU A 1 80 ? -40.196 18.951 9.486 1.00 89.44 80 GLU A O 1
ATOM 651 N N . GLU A 1 81 ? -42.388 18.804 9.956 1.00 90.56 81 GLU A N 1
ATOM 652 C CA . GLU A 1 81 ? -42.629 20.251 9.967 1.00 90.56 81 GLU A CA 1
ATOM 653 C C . GLU A 1 81 ? -41.879 20.947 11.112 1.00 90.56 81 GLU A C 1
ATOM 655 O O . GLU A 1 81 ? -41.250 21.981 10.894 1.00 90.56 81 GLU A O 1
ATOM 660 N N . ASP A 1 82 ? -41.885 20.362 12.314 1.00 93.50 82 ASP A N 1
ATOM 661 C CA . ASP A 1 82 ? -41.215 20.929 13.489 1.00 93.50 82 ASP A CA 1
ATOM 662 C C . ASP A 1 82 ? -39.693 21.043 13.285 1.00 93.50 82 ASP A C 1
ATOM 664 O O . ASP A 1 82 ? -39.110 22.110 13.491 1.00 93.50 82 ASP A O 1
ATOM 668 N N . LEU A 1 83 ? -39.046 19.979 12.789 1.00 95.12 83 LEU A N 1
ATOM 669 C CA . LEU A 1 83 ? -37.608 19.995 12.505 1.00 95.12 83 LEU A CA 1
ATOM 670 C C . LEU A 1 83 ? -37.250 20.891 11.318 1.00 95.12 83 LEU A C 1
ATOM 672 O O . LEU A 1 83 ? -36.223 21.562 11.382 1.00 95.12 83 LEU A O 1
ATOM 676 N N . ALA A 1 84 ? -38.071 20.944 10.265 1.00 94.44 84 ALA A N 1
ATOM 677 C CA . ALA A 1 84 ? -37.844 21.847 9.136 1.00 94.44 84 ALA A CA 1
ATOM 678 C C . ALA A 1 84 ? -37.927 23.322 9.568 1.00 94.44 84 ALA A C 1
ATOM 680 O O . ALA A 1 84 ? -37.037 24.120 9.263 1.00 94.44 84 ALA A O 1
ATOM 681 N N . CYS A 1 85 ? -38.950 23.685 10.352 1.00 93.88 85 CYS A N 1
ATOM 682 C CA . CYS A 1 85 ? -39.083 25.031 10.907 1.00 93.88 85 CYS A CA 1
ATOM 683 C C . CYS A 1 85 ? -37.909 25.400 11.824 1.00 93.88 85 CYS A C 1
ATOM 685 O O . CYS A 1 85 ? -37.389 26.516 11.726 1.00 93.88 85 CYS A O 1
ATOM 687 N N . ASP A 1 86 ? -37.478 24.487 12.700 1.00 95.25 86 ASP A N 1
ATOM 688 C CA . ASP A 1 86 ? -36.345 24.747 13.590 1.00 95.25 86 ASP A CA 1
ATOM 689 C C . ASP A 1 86 ? -35.028 24.843 12.805 1.00 95.25 86 ASP A C 1
ATOM 691 O O . ASP A 1 86 ? -34.249 25.760 13.047 1.00 95.25 86 ASP A O 1
ATOM 695 N N . TYR A 1 87 ? -34.809 23.994 11.795 1.00 96.75 87 TYR A N 1
ATOM 696 C CA . TYR A 1 87 ? -33.638 24.069 10.915 1.00 96.75 87 TYR A CA 1
ATOM 697 C C . TYR A 1 87 ? -33.552 25.419 10.195 1.00 96.75 87 TYR A C 1
ATOM 699 O O . TYR A 1 87 ? -32.530 26.106 10.274 1.00 96.75 87 TYR A O 1
ATOM 707 N N . ALA A 1 88 ? -34.638 25.834 9.535 1.00 94.62 88 ALA A N 1
ATOM 708 C CA . ALA A 1 88 ? -34.686 27.097 8.806 1.00 94.62 88 ALA A CA 1
ATOM 709 C C . ALA A 1 88 ? -34.423 28.291 9.736 1.00 94.62 88 ALA A C 1
ATOM 711 O O . ALA A 1 88 ? -33.714 29.233 9.377 1.00 94.62 88 ALA A O 1
ATOM 712 N N . LYS A 1 89 ? -34.943 28.249 10.964 1.00 93.50 89 LYS A N 1
ATOM 713 C CA . LYS A 1 89 ? -34.688 29.287 11.962 1.00 93.50 89 LYS A CA 1
ATOM 714 C C . LYS A 1 89 ? -33.239 29.286 12.449 1.00 93.50 89 LYS A C 1
ATOM 716 O O . LYS A 1 89 ? -32.621 30.347 12.505 1.00 93.50 89 LYS A O 1
ATOM 721 N N . VAL A 1 90 ? -32.711 28.119 12.815 1.00 95.88 90 VAL A N 1
ATOM 722 C CA . VAL A 1 90 ? -31.402 27.972 13.465 1.00 95.88 90 VAL A CA 1
ATOM 723 C C . VAL A 1 90 ? -30.256 28.221 12.495 1.00 95.88 90 VAL A C 1
ATOM 725 O O . VAL A 1 90 ? -29.330 28.931 12.867 1.00 95.88 90 VAL A O 1
ATOM 728 N N . PHE A 1 91 ? -30.313 27.681 11.276 1.00 95.94 91 PHE A N 1
ATOM 729 C CA . PHE A 1 91 ? -29.182 27.711 10.338 1.00 95.94 91 PHE A CA 1
ATOM 730 C C . PHE A 1 91 ? -29.365 28.707 9.187 1.00 95.94 91 PHE A C 1
ATOM 732 O O . PHE A 1 91 ? -28.374 29.189 8.641 1.00 95.94 91 PHE A O 1
ATOM 739 N N . LEU A 1 92 ? -30.611 29.049 8.829 1.00 92.56 92 LEU A N 1
ATOM 740 C CA . LEU A 1 92 ? -30.921 29.960 7.713 1.00 92.56 92 LEU A CA 1
ATOM 741 C C . LEU A 1 92 ? -31.444 31.331 8.173 1.00 92.56 92 LEU A C 1
ATOM 743 O O . LEU A 1 92 ? -31.803 32.161 7.339 1.00 92.56 92 LEU A O 1
ATOM 747 N N . ALA A 1 93 ? -31.499 31.574 9.489 1.00 91.38 93 ALA A N 1
ATOM 748 C CA . ALA A 1 93 ? -32.039 32.793 10.098 1.00 91.38 93 ALA A CA 1
ATOM 749 C C . ALA A 1 93 ? -33.488 33.121 9.670 1.00 91.38 93 ALA A C 1
ATOM 751 O O . ALA A 1 93 ? -33.898 34.287 9.650 1.00 91.38 93 ALA A O 1
ATOM 752 N N . ALA A 1 94 ? -34.290 32.107 9.319 1.00 88.69 94 ALA A N 1
ATOM 753 C CA . ALA A 1 94 ? -35.657 32.309 8.857 1.00 88.69 94 ALA A CA 1
ATOM 754 C C . ALA A 1 94 ? -36.521 32.967 9.947 1.00 88.69 94 ALA A C 1
ATOM 756 O O . ALA A 1 94 ? -36.666 32.456 11.058 1.00 88.69 94 ALA A O 1
ATOM 757 N N . GLY A 1 95 ? -37.112 34.119 9.616 1.00 82.62 95 GLY A N 1
ATOM 758 C CA . GLY A 1 95 ? -37.956 34.885 10.537 1.00 82.62 95 GLY A CA 1
ATOM 759 C C . GLY A 1 95 ? -37.197 35.745 11.557 1.00 82.62 95 GLY A C 1
ATOM 760 O O . GLY A 1 95 ? -37.840 36.329 12.429 1.00 82.62 95 GLY A O 1
ATOM 761 N N . GLU A 1 96 ? -35.869 35.870 11.453 1.00 81.12 96 GLU A N 1
ATOM 762 C CA . GLU A 1 96 ? -35.049 36.723 12.321 1.00 81.12 96 GLU A CA 1
ATOM 763 C C . GLU A 1 96 ? -34.554 37.977 11.579 1.00 81.12 96 GLU A C 1
ATOM 765 O O . GLU A 1 96 ? -33.949 37.915 10.515 1.00 81.12 96 GLU A O 1
ATOM 770 N N . THR A 1 97 ? -34.792 39.149 12.166 1.00 75.25 97 THR A N 1
ATOM 771 C CA . THR A 1 97 ? -34.461 40.455 11.559 1.00 75.25 97 THR A CA 1
ATOM 772 C C . THR A 1 97 ? -33.073 40.978 11.920 1.00 75.25 97 THR A C 1
ATOM 774 O O . THR A 1 97 ? -32.567 41.879 11.255 1.00 75.25 97 THR A O 1
ATOM 777 N N . LYS A 1 98 ? -32.459 40.445 12.981 1.00 76.69 98 LYS A N 1
ATOM 778 C CA . LYS A 1 98 ? -31.144 40.875 13.479 1.00 76.69 98 LYS A CA 1
ATOM 779 C C . LYS A 1 98 ? -29.999 39.959 13.040 1.00 76.69 98 LYS A C 1
ATOM 781 O O . LYS A 1 98 ? -28.874 40.180 13.471 1.00 76.69 98 LYS A O 1
ATOM 786 N N . GLY A 1 99 ? -30.284 38.943 12.222 1.00 71.06 99 GLY A N 1
ATOM 787 C CA . GLY A 1 99 ? -29.286 37.966 11.777 1.00 71.06 99 GLY A CA 1
ATOM 788 C C . GLY A 1 99 ? -28.766 37.062 12.899 1.00 71.06 99 GLY A C 1
ATOM 789 O O . GLY A 1 99 ? -27.621 36.638 12.852 1.00 71.06 99 GLY A O 1
ATOM 790 N N . ASN A 1 100 ? -29.575 36.789 13.928 1.00 84.31 100 ASN A N 1
ATOM 791 C CA . ASN A 1 100 ? -29.195 35.877 15.006 1.00 84.31 100 ASN A CA 1
ATOM 792 C C . ASN A 1 100 ? -29.507 34.430 14.603 1.00 84.31 100 ASN A C 1
ATOM 794 O O . ASN A 1 100 ? -30.660 34.007 14.654 1.00 84.31 100 ASN A O 1
ATOM 798 N N . ALA A 1 101 ? -28.480 33.688 14.215 1.00 92.94 101 ALA A N 1
ATOM 799 C CA . ALA A 1 101 ? -28.565 32.282 13.847 1.00 92.94 101 ALA A CA 1
ATOM 800 C C . ALA A 1 101 ? -27.240 31.586 14.173 1.00 92.94 101 ALA A C 1
ATOM 802 O O . ALA A 1 101 ? -26.221 32.246 14.380 1.00 92.94 101 ALA A O 1
ATOM 803 N N . ALA A 1 102 ? -27.259 30.259 14.213 1.00 96.19 102 ALA A N 1
ATOM 804 C CA . ALA A 1 102 ? -26.056 29.444 14.233 1.00 96.19 102 ALA A CA 1
ATOM 805 C C . ALA A 1 102 ? -25.615 29.225 12.781 1.00 96.19 102 ALA A C 1
ATOM 807 O O . ALA A 1 102 ? -25.959 28.214 12.171 1.00 96.19 102 ALA A O 1
ATOM 808 N N . PHE A 1 103 ? -24.935 30.204 12.182 1.00 96.19 103 PHE A N 1
ATOM 809 C CA . PHE A 1 103 ? -24.518 30.097 10.783 1.00 96.19 103 PHE A CA 1
ATOM 810 C C . PHE A 1 103 ? -23.445 29.015 10.639 1.00 96.19 103 PHE A C 1
ATOM 812 O O . PHE A 1 103 ? -22.377 29.175 11.208 1.00 96.19 103 PHE A O 1
ATOM 819 N N . PRO A 1 104 ? -23.668 27.937 9.878 1.00 97.31 104 PRO A N 1
ATOM 820 C CA . PRO A 1 104 ? -22.828 26.736 9.914 1.00 97.31 104 PRO A CA 1
ATOM 821 C C . PRO A 1 104 ? -21.504 26.859 9.132 1.00 97.31 104 PRO A C 1
ATOM 823 O O . PRO A 1 104 ? -21.160 25.956 8.376 1.00 97.31 104 PRO A O 1
ATOM 826 N N . TYR A 1 105 ? -20.767 27.958 9.311 1.00 98.00 105 TYR A N 1
ATOM 827 C CA . TYR A 1 105 ? -19.530 28.280 8.593 1.00 98.00 105 TYR A CA 1
ATOM 828 C C . TYR A 1 105 ? -18.400 28.637 9.561 1.00 98.00 105 TYR A C 1
ATOM 830 O O . TYR A 1 105 ? -18.576 29.544 10.376 1.00 98.00 105 TYR A O 1
ATOM 838 N N . GLU A 1 106 ? -17.232 28.003 9.419 1.00 97.94 106 GLU A N 1
ATOM 839 C CA . GLU A 1 106 ? -16.044 28.274 10.247 1.00 97.94 106 GLU A CA 1
ATOM 840 C C . GLU A 1 106 ? -15.703 29.769 10.245 1.00 97.94 106 GLU A C 1
ATOM 842 O O . GLU A 1 106 ? -15.531 30.376 11.305 1.00 97.94 106 GLU A O 1
ATOM 847 N N . SER A 1 107 ? -15.699 30.407 9.068 1.00 97.25 107 SER A N 1
ATOM 848 C CA . SER A 1 107 ? -15.339 31.824 8.945 1.00 97.25 107 SER A CA 1
ATOM 849 C C . SER A 1 107 ? -16.244 32.781 9.726 1.00 97.25 107 SER A C 1
ATOM 851 O O . SER A 1 107 ? -15.774 33.838 10.149 1.00 97.25 107 SER A O 1
ATOM 853 N N . VAL A 1 108 ? -17.507 32.429 9.992 1.00 96.56 108 VAL A N 1
ATOM 854 C CA . VAL A 1 108 ? -18.409 33.271 10.801 1.00 96.56 108 VAL A CA 1
ATOM 855 C C . VAL A 1 108 ? -17.978 33.310 12.270 1.00 96.56 108 VAL A C 1
ATOM 857 O O . VAL A 1 108 ? -18.223 34.300 12.962 1.00 96.56 108 VAL A O 1
ATOM 860 N N . TYR A 1 109 ? -17.312 32.260 12.743 1.00 96.88 109 TYR A N 1
ATOM 861 C CA . TYR A 1 109 ? -16.858 32.146 14.125 1.00 96.88 109 TYR A CA 1
ATOM 862 C C . TYR A 1 109 ? -15.399 32.557 14.310 1.00 96.88 109 TYR A C 1
ATOM 864 O O . TYR A 1 109 ? -15.060 33.090 15.364 1.00 96.88 109 TYR A O 1
ATOM 872 N N . THR A 1 110 ? -14.555 32.363 13.295 1.00 95.62 110 THR A N 1
ATOM 873 C CA . THR A 1 110 ? -13.109 32.623 13.382 1.00 95.62 110 THR A CA 1
ATOM 874 C C . THR A 1 110 ? -12.688 33.996 12.854 1.00 95.62 110 THR A C 1
ATOM 876 O O . THR A 1 110 ? -11.586 34.452 13.157 1.00 95.62 110 THR A O 1
ATOM 879 N N . SER A 1 111 ? -13.538 34.690 12.083 1.00 93.81 111 SER A N 1
ATOM 880 C CA . SER A 1 111 ? -13.237 36.042 11.586 1.00 93.81 111 SER A CA 1
ATOM 881 C C . SER A 1 111 ? -13.756 37.151 12.505 1.00 93.81 111 SER A C 1
ATOM 883 O O . SER A 1 111 ? -14.857 37.067 13.051 1.00 93.81 111 SER A O 1
ATOM 885 N N . ASP A 1 112 ? -13.003 38.253 12.590 1.00 89.06 112 ASP A N 1
ATOM 886 C CA . ASP A 1 112 ? -13.410 39.458 13.329 1.00 89.06 112 ASP A CA 1
ATOM 887 C C . ASP A 1 112 ? -14.742 40.040 12.816 1.00 89.06 112 ASP A C 1
ATOM 889 O O . ASP A 1 112 ? -15.536 40.587 13.584 1.00 89.06 112 ASP A O 1
ATOM 893 N N . GLU A 1 113 ? -14.995 39.917 11.509 1.00 89.81 113 GLU A N 1
ATOM 894 C CA . GLU A 1 113 ? -16.183 40.460 10.840 1.00 89.81 113 GLU A CA 1
ATOM 895 C C . GLU A 1 113 ? -17.409 39.539 10.929 1.00 89.81 113 GLU A C 1
ATOM 897 O O . GLU A 1 113 ? -18.521 39.978 10.631 1.00 89.81 113 GLU A O 1
ATOM 902 N N . LYS A 1 114 ? -17.229 38.278 11.349 1.00 91.94 114 LYS A N 1
ATOM 903 C CA . LYS A 1 114 ? -18.273 37.241 11.385 1.00 91.94 114 LYS A CA 1
ATOM 904 C C . LYS A 1 114 ? -18.984 37.035 10.044 1.00 91.94 114 LYS A C 1
ATOM 906 O O . LYS A 1 114 ? -20.202 36.851 9.984 1.00 91.94 114 LYS A O 1
ATOM 911 N N . LEU A 1 115 ? -18.220 37.085 8.956 1.00 92.69 115 LEU A N 1
ATOM 912 C CA . LEU A 1 115 ? -18.712 36.893 7.592 1.00 92.69 115 LEU A CA 1
ATOM 913 C C . LEU A 1 115 ? -18.273 35.542 7.032 1.00 92.69 115 LEU A C 1
ATOM 915 O O . LEU A 1 115 ? -17.270 34.978 7.456 1.00 92.69 115 LEU A O 1
ATOM 919 N N . VAL A 1 116 ? -19.010 35.059 6.029 1.00 93.06 116 VAL A N 1
ATOM 920 C CA . VAL A 1 116 ? -18.607 33.894 5.229 1.00 93.06 116 VAL A CA 1
ATOM 921 C C . VAL A 1 116 ? -17.448 34.237 4.282 1.00 93.06 116 VAL A C 1
ATOM 923 O O . VAL A 1 116 ? -17.220 35.411 3.970 1.00 93.06 116 VAL A O 1
ATOM 926 N N . MET A 1 117 ? -16.767 33.215 3.750 1.00 92.62 117 MET A N 1
ATOM 927 C CA . MET A 1 117 ? -15.712 33.347 2.727 1.00 92.62 117 MET A CA 1
ATOM 928 C C . MET A 1 117 ? -14.490 34.173 3.177 1.00 92.62 117 MET A C 1
ATOM 930 O O . MET A 1 117 ? -13.909 34.916 2.386 1.00 92.62 117 MET A O 1
ATOM 934 N N . GLN A 1 118 ? -14.101 34.040 4.448 1.00 96.50 118 GLN A N 1
ATOM 935 C CA . GLN A 1 118 ? -12.900 34.679 5.009 1.00 96.50 118 GLN A CA 1
ATOM 936 C C . GLN A 1 118 ? -11.692 33.725 4.995 1.00 96.50 118 GLN A C 1
ATOM 938 O O . GLN A 1 118 ? -11.642 32.789 4.199 1.00 96.50 118 GLN A O 1
ATOM 943 N N . GLN A 1 119 ? -10.695 33.964 5.853 1.00 94.25 119 GLN A N 1
ATOM 944 C CA . GLN A 1 119 ? -9.437 33.210 5.858 1.00 94.25 119 GLN A CA 1
ATOM 945 C C . GLN A 1 119 ? -9.643 31.691 5.989 1.00 94.25 119 GLN A C 1
ATOM 947 O O . GLN A 1 119 ? -9.107 30.950 5.171 1.00 94.25 119 GLN A O 1
ATOM 952 N N . ALA A 1 120 ? -10.496 31.247 6.918 1.00 94.88 120 ALA A N 1
ATOM 953 C CA . ALA A 1 120 ? -10.863 29.837 7.092 1.00 94.88 120 ALA A CA 1
ATOM 954 C C . ALA A 1 120 ? -11.299 29.161 5.778 1.00 94.88 120 ALA A C 1
ATOM 956 O O . ALA A 1 120 ? -10.783 28.112 5.400 1.00 94.88 120 ALA A O 1
ATOM 957 N N . TRP A 1 121 ? -12.156 29.830 4.998 1.00 96.81 121 TRP A N 1
ATOM 958 C CA . TRP A 1 121 ? -12.587 29.366 3.677 1.00 96.81 121 TRP A CA 1
ATOM 959 C C . TRP A 1 121 ? -11.438 29.234 2.672 1.00 96.81 121 TRP A C 1
ATOM 961 O O . TRP A 1 121 ? -11.393 28.275 1.898 1.00 96.81 121 TRP A O 1
ATOM 971 N N . ALA A 1 122 ? -10.494 30.176 2.665 1.00 95.19 122 ALA A N 1
ATOM 972 C CA . ALA A 1 122 ? -9.319 30.081 1.802 1.00 95.19 122 ALA A CA 1
ATOM 973 C C . ALA A 1 122 ? -8.411 28.906 2.207 1.00 95.19 122 ALA A C 1
ATOM 975 O O . ALA A 1 122 ? -7.903 28.198 1.331 1.00 95.19 122 ALA A O 1
ATOM 976 N N . ASP A 1 123 ? -8.257 28.675 3.511 1.00 95.44 123 ASP A N 1
ATOM 977 C CA . ASP A 1 123 ? -7.404 27.627 4.070 1.00 95.44 123 ASP A CA 1
ATOM 978 C C . ASP A 1 123 ? -7.950 26.231 3.752 1.00 95.44 123 ASP A C 1
ATOM 980 O O . ASP A 1 123 ? -7.243 25.412 3.151 1.00 95.44 123 ASP A O 1
ATOM 984 N N . VAL A 1 124 ? -9.233 25.971 4.032 1.00 96.31 124 VAL A N 1
ATOM 9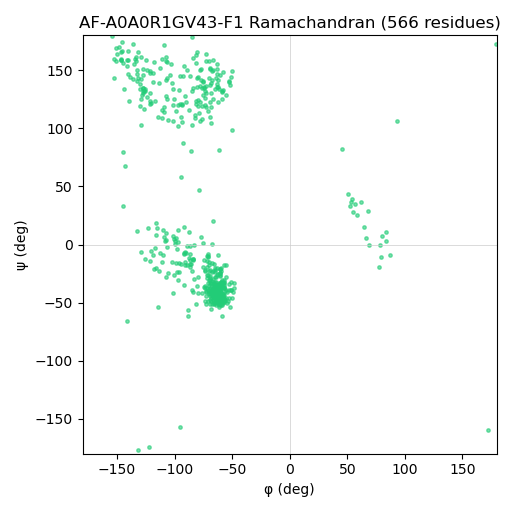85 C CA . VAL A 1 124 ? -9.846 24.669 3.722 1.00 96.31 124 VAL A CA 1
ATOM 986 C C . VAL A 1 124 ? -9.859 24.390 2.217 1.00 96.31 124 VAL A C 1
ATOM 988 O O . VAL A 1 124 ? -9.587 23.265 1.798 1.00 96.31 124 VAL A O 1
ATOM 991 N N . ARG A 1 125 ? -10.040 25.410 1.362 1.00 95.69 125 ARG A N 1
ATOM 992 C CA . ARG A 1 125 ? -9.931 25.252 -0.102 1.00 95.69 125 ARG A CA 1
ATOM 993 C C . ARG A 1 125 ? -8.539 24.850 -0.554 1.00 95.69 125 ARG A C 1
ATOM 995 O O . ARG A 1 125 ? -8.412 24.025 -1.461 1.00 95.69 125 ARG A O 1
ATOM 1002 N N . ALA A 1 126 ? -7.500 25.423 0.050 1.00 92.12 126 ALA A N 1
ATOM 1003 C CA . ALA A 1 126 ? -6.130 25.028 -0.244 1.00 92.12 126 ALA A CA 1
ATOM 1004 C C . ALA A 1 126 ? -5.898 23.560 0.144 1.00 92.12 126 ALA A C 1
ATOM 1006 O O . ALA A 1 126 ? -5.368 22.797 -0.664 1.00 92.12 126 ALA A O 1
ATOM 1007 N N . ILE A 1 127 ? -6.372 23.144 1.324 1.00 94.50 127 ILE A N 1
ATOM 1008 C CA . ILE A 1 127 ? -6.277 21.759 1.808 1.00 94.50 127 ILE A CA 1
ATOM 1009 C C . ILE A 1 127 ? -7.003 20.793 0.861 1.00 94.50 127 ILE A C 1
ATOM 1011 O O . ILE A 1 127 ? -6.422 19.799 0.424 1.00 94.50 127 ILE A O 1
ATOM 1015 N N . TYR A 1 128 ? -8.241 21.099 0.469 1.00 94.88 128 TYR A N 1
ATOM 1016 C CA . TYR A 1 128 ? -9.003 20.263 -0.465 1.00 94.88 128 TYR A CA 1
ATOM 1017 C C . TYR A 1 128 ? -8.333 20.195 -1.842 1.00 94.88 128 TYR A C 1
ATOM 1019 O O . TYR A 1 128 ? -8.309 19.138 -2.476 1.00 94.88 128 TYR A O 1
ATOM 1027 N N . GLY A 1 129 ? -7.725 21.299 -2.287 1.00 90.75 129 GLY A N 1
ATOM 1028 C CA . GLY A 1 129 ? -6.960 21.373 -3.529 1.00 90.75 129 GLY A CA 1
ATOM 1029 C C . GLY A 1 129 ? -5.715 20.481 -3.537 1.00 90.75 129 GLY A C 1
ATOM 1030 O O . GLY A 1 129 ? -5.421 19.869 -4.567 1.00 90.75 129 GLY A O 1
ATOM 1031 N N . LEU A 1 130 ? -5.017 20.341 -2.402 1.00 87.56 130 LEU A N 1
ATOM 1032 C CA . LEU A 1 130 ? -3.891 19.404 -2.257 1.00 87.56 130 LEU A CA 1
ATOM 1033 C C . LEU A 1 130 ? -4.337 17.949 -2.462 1.00 87.56 130 LEU A C 1
ATOM 1035 O O . LEU A 1 130 ? -3.637 17.168 -3.108 1.00 87.56 130 LEU A O 1
ATOM 1039 N N . GLU A 1 131 ? -5.542 17.620 -1.997 1.00 87.81 131 GLU A N 1
ATOM 1040 C CA . GLU A 1 131 ? -6.189 16.317 -2.185 1.00 87.81 131 GLU A CA 1
ATOM 1041 C C . GLU A 1 131 ? -6.903 16.180 -3.545 1.00 87.81 131 GLU A C 1
ATOM 1043 O O . GLU A 1 131 ? -7.441 15.120 -3.865 1.00 87.81 131 GLU A O 1
ATOM 1048 N N . LYS A 1 132 ? -6.871 17.229 -4.383 1.00 91.19 132 LYS A N 1
ATOM 1049 C CA . LYS A 1 132 ? -7.549 17.313 -5.690 1.00 91.19 132 LYS A CA 1
ATOM 1050 C C . LYS A 1 132 ? -9.059 17.075 -5.602 1.00 91.19 132 LYS A C 1
ATOM 1052 O O . LYS A 1 132 ? -9.654 16.499 -6.515 1.00 91.19 132 LYS A O 1
ATOM 1057 N N . LEU A 1 133 ? -9.669 17.515 -4.508 1.00 90.94 133 LEU A N 1
ATOM 1058 C CA . LEU A 1 133 ? -11.103 17.410 -4.277 1.00 90.94 133 LEU A CA 1
ATOM 1059 C C . LEU A 1 133 ? -11.834 18.663 -4.764 1.00 90.94 133 LEU A C 1
ATOM 1061 O O . LEU A 1 133 ? -11.279 19.761 -4.808 1.00 90.94 133 LEU A O 1
ATOM 1065 N N . ALA A 1 134 ? -13.102 18.478 -5.114 1.00 88.44 134 ALA A N 1
ATOM 1066 C CA . ALA A 1 134 ? -14.040 19.541 -5.443 1.00 88.44 134 ALA A CA 1
ATOM 1067 C C . ALA A 1 134 ? -15.377 19.261 -4.749 1.00 88.44 134 ALA A C 1
ATOM 1069 O O . ALA A 1 134 ? -15.685 18.106 -4.445 1.00 88.44 134 ALA A O 1
ATOM 1070 N N . LEU A 1 135 ? -16.164 20.312 -4.509 1.00 86.94 135 LEU A N 1
ATOM 1071 C CA . LEU A 1 135 ? -17.515 20.159 -3.978 1.00 86.94 135 LEU A CA 1
ATOM 1072 C C . LEU A 1 135 ? -18.395 19.380 -4.957 1.00 86.94 135 LEU A C 1
ATOM 1074 O O . LEU A 1 135 ? -18.325 19.576 -6.173 1.00 86.94 135 LEU A O 1
ATOM 1078 N N . ASP A 1 136 ? -19.245 18.521 -4.401 1.00 81.12 136 ASP A N 1
ATOM 1079 C CA . ASP A 1 136 ? -20.306 17.875 -5.161 1.00 81.12 136 ASP A CA 1
ATOM 1080 C C . ASP A 1 136 ? -21.284 18.935 -5.691 1.00 81.12 136 ASP A C 1
ATOM 1082 O O . ASP A 1 136 ? -21.567 19.939 -5.034 1.00 81.12 136 ASP A O 1
ATOM 1086 N N . THR A 1 137 ? -21.839 18.679 -6.869 1.00 80.81 137 THR A N 1
ATOM 1087 C CA . THR A 1 137 ? -22.962 19.425 -7.437 1.00 80.81 137 THR A CA 1
ATOM 1088 C C . THR A 1 137 ? -24.149 19.562 -6.480 1.00 80.81 137 THR A C 1
ATOM 1090 O O . THR A 1 137 ? -24.801 20.603 -6.490 1.00 80.81 137 THR A O 1
ATOM 1093 N N . GLU A 1 138 ? -24.396 18.572 -5.616 1.00 78.88 138 GLU A N 1
ATOM 1094 C CA . GLU A 1 138 ? -25.446 18.630 -4.585 1.00 78.88 138 GLU A CA 1
ATOM 1095 C C . GLU A 1 138 ? -25.140 19.600 -3.426 1.00 78.88 138 GLU A C 1
ATOM 1097 O O . GLU A 1 138 ? -26.002 19.832 -2.587 1.00 78.88 138 GLU A O 1
ATOM 1102 N N . MET A 1 139 ? -23.925 20.155 -3.355 1.00 84.38 139 MET A N 1
ATOM 1103 C CA . MET A 1 139 ? -23.485 21.122 -2.335 1.00 84.38 139 MET A CA 1
ATOM 1104 C C . MET A 1 139 ? -23.134 22.484 -2.952 1.00 84.38 139 MET A C 1
ATOM 1106 O O . MET A 1 139 ? -22.406 23.275 -2.355 1.00 84.38 139 MET A O 1
ATOM 1110 N N . ALA A 1 140 ? -23.605 22.758 -4.172 1.00 79.81 140 ALA A N 1
ATOM 1111 C CA . ALA A 1 140 ? -23.265 23.978 -4.904 1.00 79.81 140 ALA A CA 1
ATOM 1112 C C . ALA A 1 140 ? -23.797 25.270 -4.246 1.00 79.81 140 ALA A C 1
ATOM 1114 O O . ALA A 1 140 ? -23.349 26.368 -4.588 1.00 79.81 140 ALA A O 1
ATOM 1115 N N . ASP A 1 141 ? -24.760 25.149 -3.333 1.00 85.31 141 ASP A N 1
ATOM 1116 C CA . ASP A 1 141 ? -25.402 26.237 -2.595 1.00 85.31 141 ASP A CA 1
ATOM 1117 C C . ASP A 1 141 ? -24.649 26.654 -1.320 1.00 85.31 141 ASP A C 1
ATOM 1119 O O . ASP A 1 141 ? -24.853 27.769 -0.835 1.00 85.31 141 ASP A O 1
ATOM 1123 N N . ILE A 1 142 ? -23.734 25.820 -0.823 1.00 93.19 142 ILE A N 1
ATOM 1124 C CA . ILE A 1 142 ? -22.907 26.094 0.360 1.00 93.19 142 ILE A CA 1
ATOM 1125 C C . ILE A 1 142 ? -21.438 26.343 -0.012 1.00 93.19 142 ILE A C 1
ATOM 1127 O O . ILE A 1 142 ? -21.034 26.246 -1.173 1.00 93.19 142 ILE A O 1
ATOM 1131 N N . LYS A 1 143 ? -20.637 26.771 0.969 1.00 95.12 143 LYS A N 1
ATOM 1132 C CA . LYS A 1 143 ? -19.204 27.077 0.810 1.00 95.12 143 LYS A CA 1
ATOM 1133 C C . LYS A 1 143 ? -18.334 26.018 1.467 1.00 95.12 143 LYS A C 1
ATOM 1135 O O . LYS A 1 143 ? -18.806 25.228 2.274 1.00 95.12 143 LYS A O 1
ATOM 1140 N N . GLU A 1 144 ? -17.070 25.987 1.069 1.00 95.81 144 GLU A N 1
ATOM 1141 C CA . GLU A 1 144 ? -16.109 24.960 1.460 1.00 95.81 144 GLU A CA 1
ATOM 1142 C C . GLU A 1 144 ? -15.834 24.898 2.972 1.00 95.81 144 GLU A C 1
ATOM 1144 O O . GLU A 1 144 ? -15.522 23.822 3.461 1.00 95.81 144 GLU A O 1
ATOM 1149 N N . ASP A 1 145 ? -16.016 25.999 3.705 1.00 97.25 145 ASP A N 1
ATOM 1150 C CA . ASP A 1 145 ? -15.902 26.092 5.172 1.00 97.25 145 ASP A CA 1
ATOM 1151 C C . ASP A 1 145 ? -17.230 25.859 5.906 1.00 97.25 145 ASP A C 1
ATOM 1153 O O . ASP A 1 145 ? -17.410 26.224 7.067 1.00 97.25 145 ASP A O 1
ATOM 1157 N N . HIS A 1 146 ? -18.223 25.310 5.207 1.00 98.19 146 HIS A N 1
ATOM 1158 C CA . HIS A 1 146 ? -19.457 24.879 5.838 1.00 98.19 146 HIS A CA 1
ATOM 1159 C C . HIS A 1 146 ? -19.200 23.600 6.648 1.00 98.19 146 HIS A C 1
ATOM 1161 O O . HIS A 1 146 ? -18.623 22.647 6.121 1.00 98.19 146 HIS A O 1
ATOM 1167 N N . ILE A 1 147 ? -19.729 23.493 7.872 1.00 98.25 147 ILE A N 1
ATOM 1168 C CA . ILE A 1 147 ? -19.473 22.341 8.765 1.00 98.25 147 ILE A CA 1
ATOM 1169 C C . ILE A 1 147 ? -19.755 20.985 8.101 1.00 98.25 147 ILE A C 1
ATOM 1171 O O . ILE A 1 147 ? -19.008 20.025 8.268 1.00 98.25 147 ILE A O 1
ATOM 1175 N N . ALA A 1 148 ? -20.817 20.885 7.297 1.00 97.62 148 ALA A N 1
ATOM 1176 C CA . ALA A 1 148 ? -21.127 19.657 6.563 1.00 97.62 148 ALA A CA 1
ATOM 1177 C C . ALA A 1 148 ? -20.025 19.250 5.563 1.00 97.62 148 ALA A C 1
ATOM 1179 O O . ALA A 1 148 ? -19.807 18.055 5.359 1.00 97.62 148 ALA A O 1
ATOM 1180 N N . VAL A 1 149 ? -19.333 20.213 4.944 1.00 97.50 149 VAL A N 1
ATOM 1181 C CA . VAL A 1 149 ? -18.197 19.956 4.044 1.00 97.50 149 VAL A CA 1
ATOM 1182 C C . VAL A 1 149 ? -16.996 19.479 4.852 1.00 97.50 149 VAL A C 1
ATOM 1184 O O . VAL A 1 149 ? -16.429 18.436 4.536 1.00 97.50 149 VAL A O 1
ATOM 1187 N N . GLU A 1 150 ? -16.659 20.170 5.938 1.00 98.12 150 GLU A N 1
ATOM 1188 C CA . GLU A 1 150 ? -15.526 19.817 6.798 1.00 98.12 150 GLU A CA 1
ATOM 1189 C C . GLU A 1 150 ? -15.691 18.437 7.451 1.00 98.12 150 GLU A C 1
ATOM 1191 O O . GLU A 1 150 ? -14.755 17.636 7.484 1.00 98.12 150 GLU A O 1
ATOM 1196 N N . LEU A 1 151 ? -16.905 18.094 7.895 1.00 98.44 151 LEU A N 1
ATOM 1197 C CA . LEU A 1 151 ? -17.231 16.763 8.413 1.00 98.44 151 LEU A CA 1
ATOM 1198 C C . LEU A 1 151 ? -17.134 15.684 7.319 1.00 98.44 151 LEU A C 1
ATOM 1200 O O . LEU A 1 151 ? -16.619 14.595 7.581 1.00 98.44 151 LEU A O 1
ATOM 1204 N N . LYS A 1 152 ? -17.568 15.967 6.079 1.00 96.75 152 LYS A N 1
ATOM 1205 C CA . LYS A 1 152 ? -17.348 15.056 4.936 1.00 96.75 152 LYS A CA 1
ATOM 1206 C C . LYS A 1 152 ? -15.862 14.894 4.626 1.00 96.75 152 LYS A C 1
ATOM 1208 O O . LYS A 1 152 ? -15.429 13.785 4.314 1.00 96.75 152 LYS A O 1
ATOM 1213 N N . PHE A 1 153 ? -15.076 15.959 4.746 1.00 97.00 153 PHE A N 1
ATOM 1214 C CA . PHE A 1 153 ? -13.632 15.882 4.570 1.00 97.00 153 PHE A CA 1
ATOM 1215 C C . PHE A 1 153 ? -12.974 15.035 5.667 1.00 97.00 153 PHE A C 1
ATOM 1217 O O . PHE A 1 153 ? -12.139 14.188 5.362 1.00 97.00 153 PHE A O 1
ATOM 1224 N N . MET A 1 154 ? -13.418 15.138 6.922 1.00 97.81 154 MET A N 1
ATOM 1225 C CA . MET A 1 154 ? -12.978 14.219 7.979 1.00 97.81 154 MET A CA 1
ATOM 1226 C C . MET A 1 154 ? -13.346 12.759 7.691 1.00 97.81 154 MET A C 1
ATOM 1228 O O . MET A 1 154 ? -12.523 11.870 7.920 1.00 97.81 154 MET A O 1
ATOM 1232 N N . ALA A 1 155 ? -14.532 12.488 7.136 1.00 96.31 155 ALA A N 1
ATOM 1233 C CA . ALA A 1 155 ? -14.897 11.144 6.682 1.00 96.31 155 ALA A CA 1
ATOM 1234 C C . ALA A 1 155 ? -13.951 10.634 5.574 1.00 96.31 155 ALA A C 1
ATOM 1236 O O . ALA A 1 155 ? -13.487 9.494 5.642 1.00 96.31 155 ALA A O 1
ATOM 1237 N N . TYR A 1 156 ? -13.595 11.488 4.608 1.00 94.56 156 TYR A N 1
ATOM 1238 C CA . TYR A 1 156 ? -12.586 11.191 3.582 1.00 94.56 156 TYR A CA 1
ATOM 1239 C C . TYR A 1 156 ? -11.209 10.891 4.198 1.00 94.56 156 TYR A C 1
ATOM 1241 O O . TYR A 1 156 ? -10.563 9.903 3.845 1.00 94.56 156 TYR A O 1
ATOM 1249 N N . LEU A 1 157 ? -10.762 11.687 5.172 1.00 93.31 157 LEU A N 1
ATOM 1250 C CA . LEU A 1 157 ? -9.490 11.457 5.856 1.00 93.31 157 LEU A CA 1
ATOM 1251 C C . LEU A 1 157 ? -9.493 10.162 6.688 1.00 93.31 157 LEU A C 1
ATOM 1253 O O . LEU A 1 157 ? -8.457 9.491 6.771 1.00 93.31 157 LEU A O 1
ATOM 1257 N N . CYS A 1 158 ? -10.640 9.781 7.268 1.00 89.62 158 CYS A N 1
ATOM 1258 C CA . CYS A 1 158 ? -10.830 8.480 7.920 1.00 89.62 158 CYS A CA 1
ATOM 1259 C C . CYS A 1 158 ? -10.651 7.328 6.923 1.00 89.62 158 CYS A C 1
ATOM 1261 O O . CYS A 1 158 ? -9.940 6.371 7.224 1.00 89.62 158 CYS A O 1
ATOM 1263 N N . GLU A 1 159 ? -11.218 7.442 5.719 1.00 86.00 159 GLU A N 1
ATOM 1264 C CA . GLU A 1 159 ? -11.061 6.447 4.650 1.00 86.00 159 GLU A CA 1
ATOM 1265 C C . GLU A 1 159 ? -9.603 6.323 4.176 1.00 86.00 159 GLU A C 1
ATOM 1267 O O . GLU A 1 159 ? -9.107 5.219 3.939 1.00 86.00 159 GLU A O 1
ATOM 1272 N N . LYS A 1 160 ? -8.876 7.446 4.102 1.00 82.12 160 LYS A N 1
ATOM 1273 C CA . LYS A 1 160 ? -7.437 7.468 3.782 1.00 82.12 160 LYS A CA 1
ATOM 1274 C C . LYS A 1 160 ? -6.545 6.899 4.882 1.00 82.12 160 LYS A C 1
ATOM 1276 O O . LYS A 1 160 ? -5.372 6.642 4.619 1.00 82.12 160 LYS A O 1
ATOM 1281 N N . ASN A 1 161 ? -7.073 6.729 6.094 1.00 80.00 161 ASN A N 1
ATOM 1282 C CA . ASN A 1 161 ? -6.331 6.312 7.282 1.00 80.00 161 ASN A CA 1
ATOM 1283 C C . ASN A 1 161 ? -5.079 7.175 7.564 1.00 80.00 161 ASN A C 1
ATOM 1285 O O . ASN A 1 161 ? -4.064 6.682 8.055 1.00 80.00 161 ASN A O 1
ATOM 1289 N N . ASN A 1 162 ? -5.134 8.470 7.235 1.00 79.44 162 ASN A N 1
ATOM 1290 C CA . ASN A 1 162 ? -4.055 9.416 7.514 1.00 79.44 162 ASN A CA 1
ATOM 1291 C C . ASN A 1 162 ? -4.297 10.107 8.864 1.00 79.44 162 ASN A C 1
ATOM 1293 O O . ASN A 1 162 ? -4.921 11.165 8.922 1.00 79.44 162 ASN A O 1
ATOM 1297 N N . LEU A 1 163 ? -3.823 9.493 9.951 1.00 85.44 163 LEU A N 1
ATOM 1298 C CA . LEU A 1 163 ? -4.054 9.988 11.313 1.00 85.44 163 LEU A CA 1
ATOM 1299 C C . LEU A 1 163 ? -3.472 11.387 11.558 1.00 85.44 163 LEU A C 1
ATOM 1301 O O . LEU A 1 163 ? -4.052 12.152 12.320 1.00 85.44 163 LEU A O 1
ATOM 1305 N N . GLU A 1 164 ? -2.349 11.737 10.928 1.00 84.50 164 GLU A N 1
ATOM 1306 C CA . GLU A 1 164 ? -1.748 13.071 11.047 1.00 84.50 164 GLU A CA 1
ATOM 1307 C C . GLU A 1 164 ? -2.650 14.138 10.422 1.00 84.50 164 GLU A C 1
ATOM 1309 O O . GLU A 1 164 ? -3.026 15.095 11.096 1.00 84.50 164 GLU A O 1
ATOM 1314 N N . ALA A 1 165 ? -3.083 13.934 9.174 1.00 89.25 165 ALA A N 1
ATOM 1315 C CA . ALA A 1 165 ? -4.000 14.858 8.510 1.00 89.25 165 ALA A CA 1
ATOM 1316 C C . ALA A 1 165 ? -5.346 14.960 9.245 1.00 89.25 165 ALA A C 1
ATOM 1318 O O . ALA A 1 165 ? -5.861 16.063 9.409 1.00 89.25 165 ALA A O 1
ATOM 1319 N N . GLN A 1 166 ? -5.887 13.832 9.733 1.00 94.62 166 GLN A N 1
ATOM 1320 C CA . GLN A 1 166 ? -7.103 13.814 10.555 1.00 94.62 166 GLN A CA 1
ATOM 1321 C C . GLN A 1 166 ? -6.939 14.682 11.802 1.00 94.62 166 GLN A C 1
ATOM 1323 O O . GLN A 1 166 ? -7.811 15.493 12.099 1.00 94.62 166 GLN A O 1
ATOM 1328 N N . GLN A 1 167 ? -5.832 14.527 12.533 1.00 93.94 167 GLN A N 1
ATOM 1329 C CA . GLN A 1 167 ? -5.633 15.266 13.772 1.00 93.94 167 GLN A CA 1
ATOM 1330 C C . GLN A 1 167 ? -5.425 16.758 13.529 1.00 93.94 167 GLN A C 1
ATOM 1332 O O . GLN A 1 167 ? -6.022 17.569 14.237 1.00 93.94 167 GLN A O 1
ATOM 1337 N N . THR A 1 168 ? -4.600 17.114 12.544 1.00 93.75 168 THR A N 1
ATOM 1338 C CA . THR A 1 168 ? -4.342 18.511 12.182 1.00 93.75 168 THR A CA 1
ATOM 1339 C C . THR A 1 168 ? -5.634 19.188 11.750 1.00 93.75 168 THR A C 1
ATOM 1341 O O . THR A 1 168 ? -5.998 20.212 12.316 1.00 93.75 168 THR A O 1
ATOM 1344 N N . PHE A 1 169 ? -6.382 18.582 10.825 1.00 97.50 169 PHE A N 1
ATOM 1345 C CA . PHE A 1 169 ? -7.634 19.161 10.345 1.00 97.50 169 PHE A CA 1
ATOM 1346 C C . PHE A 1 169 ? -8.675 19.282 11.466 1.00 97.50 169 PHE A C 1
ATOM 1348 O O . PHE A 1 169 ? -9.258 20.344 11.652 1.00 97.50 169 PHE A O 1
ATOM 1355 N N . LEU A 1 170 ? -8.860 18.233 12.276 1.00 97.62 170 LEU A N 1
ATOM 1356 C CA . LEU A 1 170 ? -9.802 18.253 13.397 1.00 97.62 170 LEU A CA 1
ATOM 1357 C C . LEU A 1 170 ? -9.470 19.343 14.424 1.00 97.62 170 LEU A C 1
ATOM 1359 O O . LEU A 1 170 ? -10.375 20.020 14.906 1.00 97.62 170 LEU A O 1
ATOM 1363 N N . LYS A 1 171 ? -8.190 19.511 14.778 1.00 95.56 171 LYS A N 1
ATOM 1364 C CA . LYS A 1 171 ? -7.761 20.510 15.767 1.00 95.56 171 LYS A CA 1
ATOM 1365 C C . LYS A 1 171 ? -7.828 21.933 15.220 1.00 95.56 171 LYS A C 1
ATOM 1367 O O . LYS A 1 171 ? -8.238 22.817 15.959 1.00 95.56 171 LYS A O 1
ATOM 1372 N N . THR A 1 172 ? -7.428 22.139 13.968 1.00 93.56 172 THR A N 1
ATOM 1373 C CA . THR A 1 172 ? -7.310 23.476 13.376 1.00 93.56 172 THR A CA 1
ATOM 1374 C C . THR A 1 172 ? -8.627 23.997 12.811 1.00 93.56 172 THR A C 1
ATOM 1376 O O . THR A 1 172 ? -8.898 25.172 12.994 1.00 93.56 172 THR A O 1
ATOM 1379 N N . HIS A 1 173 ? -9.441 23.146 12.179 1.00 96.94 173 HIS A N 1
ATOM 1380 C CA . HIS A 1 173 ? -10.619 23.593 11.425 1.00 96.94 173 HIS A CA 1
ATOM 1381 C C . HIS A 1 173 ? -11.960 23.216 12.040 1.00 96.94 173 HIS A C 1
ATOM 1383 O O . HIS A 1 173 ? -12.967 23.781 11.660 1.00 96.94 173 HIS A O 1
ATOM 1389 N N . LEU A 1 174 ? -12.018 22.287 12.997 1.00 97.81 174 LEU A N 1
ATOM 1390 C CA . LEU A 1 174 ? -13.291 21.900 13.620 1.00 97.81 174 LEU A CA 1
ATOM 1391 C C . LEU A 1 174 ? -13.342 22.285 15.099 1.00 97.81 174 LEU A C 1
ATOM 1393 O O . LEU A 1 174 ? -14.267 22.957 15.545 1.00 97.81 174 LEU A O 1
ATOM 1397 N N . LEU A 1 175 ? -12.350 21.870 15.888 1.00 97.06 175 LEU A N 1
ATOM 1398 C CA . LEU A 1 175 ? -12.360 22.101 17.335 1.00 97.06 175 LEU A CA 1
ATOM 1399 C C . LEU A 1 175 ? -12.166 23.567 17.739 1.00 97.06 175 LEU A C 1
ATOM 1401 O O . LEU A 1 175 ? -12.510 23.898 18.874 1.00 97.06 175 LEU A O 1
ATOM 1405 N N . ASP A 1 176 ? -11.658 24.412 16.842 1.00 92.44 176 ASP A N 1
ATOM 1406 C CA . ASP A 1 176 ? -11.423 25.835 17.108 1.00 92.44 176 ASP A CA 1
ATOM 1407 C C . ASP A 1 176 ? -12.732 26.612 17.322 1.00 92.44 176 ASP A C 1
ATOM 1409 O O . ASP A 1 176 ? -12.833 27.438 18.225 1.00 92.44 176 ASP A O 1
ATOM 1413 N N . TRP A 1 177 ? -13.779 26.276 16.562 1.00 97.19 177 TRP A N 1
ATOM 1414 C CA . TRP A 1 177 ? -15.022 27.052 16.525 1.00 97.19 177 TRP A CA 1
ATOM 1415 C C . TRP A 1 177 ? -16.278 26.266 16.922 1.00 97.19 177 TRP A C 1
ATOM 1417 O O . TRP A 1 177 ? -17.320 26.860 17.217 1.00 97.19 177 TRP A O 1
ATOM 1427 N N . ILE A 1 178 ? -16.209 24.927 16.972 1.00 97.75 178 ILE A N 1
ATOM 1428 C CA . ILE A 1 178 ? -17.403 24.091 17.164 1.00 97.75 178 ILE A CA 1
ATOM 1429 C C . ILE A 1 178 ? -18.144 24.371 18.472 1.00 97.75 178 ILE A C 1
ATOM 1431 O O . ILE A 1 178 ? -19.366 24.234 18.534 1.00 97.75 178 ILE A O 1
ATOM 1435 N N . VAL A 1 179 ? -17.422 24.744 19.532 1.00 96.81 179 VAL A N 1
ATOM 1436 C CA . VAL A 1 179 ? -18.035 25.011 20.837 1.00 96.81 179 VAL A CA 1
ATOM 1437 C C . VAL A 1 179 ? -18.972 26.212 20.735 1.00 96.81 179 VAL A C 1
ATOM 1439 O O . VAL A 1 179 ? -20.130 26.088 21.128 1.00 96.81 179 VAL A O 1
ATOM 1442 N N . ASP A 1 180 ? -18.516 27.314 20.142 1.00 97.38 180 ASP A N 1
ATOM 1443 C CA . ASP A 1 180 ? -19.309 28.537 19.988 1.00 97.38 180 ASP A CA 1
ATOM 1444 C C . ASP A 1 180 ? -20.488 28.332 19.031 1.00 97.38 180 ASP A C 1
ATOM 1446 O O . ASP A 1 180 ? -21.615 28.730 19.336 1.00 97.38 180 ASP A O 1
ATOM 1450 N N . PHE A 1 181 ? -20.272 27.613 17.926 1.00 98.12 181 PHE A N 1
ATOM 1451 C CA . PHE A 1 181 ? -21.352 27.215 17.022 1.00 98.12 181 PHE A CA 1
ATOM 1452 C C . PHE A 1 181 ? -22.426 26.383 17.722 1.00 98.12 181 PHE A C 1
ATOM 1454 O O . PHE A 1 181 ? -23.623 26.634 17.574 1.00 98.12 181 PHE A O 1
ATOM 1461 N N . CYS A 1 182 ? -22.021 25.410 18.536 1.00 98.19 182 CYS A N 1
ATOM 1462 C CA . CYS A 1 182 ? -22.960 24.574 19.273 1.00 98.19 182 CYS A CA 1
ATOM 1463 C C . CYS A 1 182 ? -23.673 25.334 20.400 1.00 98.19 182 CYS A C 1
ATOM 1465 O O . CYS A 1 182 ? -24.836 25.031 20.675 1.00 98.19 182 CYS A O 1
ATOM 1467 N N . GLU A 1 183 ? -23.043 26.336 21.022 1.00 97.75 183 GLU A N 1
ATOM 1468 C CA . GLU A 1 183 ? -23.739 27.250 21.939 1.00 97.75 183 GLU A CA 1
ATOM 1469 C C . GLU A 1 183 ? -24.815 28.067 21.212 1.00 97.75 183 GLU A C 1
ATOM 1471 O O . GLU A 1 183 ? -25.939 28.177 21.712 1.00 97.75 183 GLU A O 1
ATOM 1476 N N . ASP A 1 184 ? -24.527 28.570 20.010 1.00 97.56 184 ASP A N 1
ATOM 1477 C CA . ASP A 1 184 ? -25.525 29.255 19.187 1.00 97.56 184 ASP A CA 1
ATOM 1478 C C . ASP A 1 184 ? -26.674 28.317 18.792 1.00 97.56 184 ASP A C 1
ATOM 1480 O O . ASP A 1 184 ? -27.840 28.704 18.911 1.00 97.56 184 ASP A O 1
ATOM 1484 N N . ILE A 1 185 ? -26.397 27.059 18.420 1.00 98.00 185 ILE A N 1
ATOM 1485 C CA . ILE A 1 185 ? -27.463 26.073 18.173 1.00 98.00 185 ILE A CA 1
ATOM 1486 C C . ILE A 1 185 ? -28.340 25.937 19.417 1.00 98.00 185 ILE A C 1
ATOM 1488 O O . ILE A 1 185 ? -29.564 26.033 19.315 1.00 98.00 185 ILE A O 1
ATOM 1492 N N . ARG A 1 186 ? -27.754 25.745 20.608 1.00 96.75 186 ARG A N 1
ATOM 1493 C CA . ARG A 1 186 ? -28.538 25.595 21.847 1.00 96.75 186 ARG A CA 1
ATOM 1494 C C . ARG A 1 186 ? -29.368 26.833 22.166 1.00 96.75 186 ARG A C 1
ATOM 1496 O O . ARG A 1 186 ? -30.486 26.703 22.666 1.00 96.75 186 ARG A O 1
ATOM 1503 N N . LYS A 1 187 ? -28.829 28.013 21.870 1.00 95.69 187 LYS A N 1
ATOM 1504 C CA . LYS A 1 187 ? -29.479 29.303 22.088 1.00 95.69 187 LYS A CA 1
ATOM 1505 C C . LYS A 1 187 ? -30.656 29.535 21.141 1.00 95.69 187 LYS A C 1
ATOM 1507 O O . LYS A 1 187 ? -31.679 30.059 21.584 1.00 95.69 187 LYS A O 1
ATOM 1512 N N . TYR A 1 188 ? -30.521 29.188 19.861 1.00 95.38 188 TYR A N 1
ATOM 1513 C CA . TYR A 1 188 ? -31.519 29.530 18.842 1.00 95.38 188 TYR A CA 1
ATOM 1514 C C . TYR A 1 188 ? -32.530 28.421 18.549 1.00 95.38 188 TYR A C 1
ATOM 1516 O O . TYR A 1 188 ? -33.642 28.743 18.120 1.00 95.38 188 TYR A O 1
ATOM 1524 N N . SER A 1 189 ? -32.187 27.159 18.825 1.00 94.75 189 SER A N 1
ATOM 1525 C CA . SER A 1 189 ? -33.085 26.013 18.633 1.00 94.75 189 SER A CA 1
ATOM 1526 C C . SER A 1 189 ? -34.233 25.989 19.635 1.00 94.75 189 SER A C 1
ATOM 1528 O O . SER A 1 189 ? -34.077 26.306 20.822 1.00 94.75 189 SER A O 1
ATOM 1530 N N . HIS A 1 190 ? -35.397 25.567 19.153 1.00 91.06 190 HIS A N 1
ATOM 1531 C CA . HIS A 1 190 ? -36.597 25.332 19.961 1.00 91.06 190 HIS A CA 1
ATOM 1532 C C . HIS A 1 190 ? -36.775 23.848 20.256 1.00 91.06 190 HIS A C 1
ATOM 1534 O O . HIS A 1 190 ? -37.324 23.502 21.303 1.00 91.06 190 HIS A O 1
ATOM 1540 N N . THR A 1 191 ? -36.248 22.980 19.391 1.00 94.62 191 THR A N 1
ATOM 1541 C CA . THR A 1 191 ? -36.348 21.532 19.539 1.00 94.62 191 THR A CA 1
ATOM 1542 C C . THR A 1 191 ? -35.224 20.976 20.404 1.00 94.62 191 THR A C 1
ATOM 1544 O O . THR A 1 191 ? -34.071 21.409 20.366 1.00 94.62 191 THR A O 1
ATOM 1547 N N . ASP A 1 192 ? -35.548 19.938 21.171 1.00 96.06 192 ASP A N 1
ATOM 1548 C CA . ASP A 1 192 ? -34.525 19.130 21.835 1.00 96.06 192 ASP A CA 1
ATOM 1549 C C . ASP A 1 192 ? -33.641 18.387 20.828 1.00 96.06 192 ASP A C 1
ATOM 1551 O O . ASP A 1 192 ? -32.508 18.044 21.156 1.00 96.06 192 ASP A O 1
ATOM 1555 N N . PHE A 1 193 ? -34.130 18.182 19.601 1.00 96.62 193 PHE A N 1
ATOM 1556 C CA . PHE A 1 193 ? -33.384 17.527 18.539 1.00 96.62 193 PHE A CA 1
ATOM 1557 C C . PHE A 1 193 ? -32.078 18.265 18.225 1.00 96.62 193 PHE A C 1
ATOM 1559 O O . PHE A 1 193 ? -31.003 17.708 18.447 1.00 96.62 193 PHE A O 1
ATOM 1566 N N . TYR A 1 194 ? -32.134 19.528 17.785 1.00 97.88 194 TYR A N 1
ATOM 1567 C CA . TYR A 1 194 ? -30.915 20.258 17.414 1.00 97.88 194 TYR A CA 1
ATOM 1568 C C . TYR A 1 194 ? -30.026 20.590 18.620 1.00 97.88 194 TYR A C 1
ATOM 1570 O O . TYR A 1 194 ? -28.801 20.574 18.491 1.00 97.88 194 TYR A O 1
ATOM 1578 N N . ARG A 1 195 ? -30.599 20.766 19.821 1.00 98.19 195 ARG A N 1
ATOM 1579 C CA . ARG A 1 195 ? -29.818 20.830 21.075 1.00 98.19 195 ARG A CA 1
ATOM 1580 C C . ARG A 1 195 ? -29.048 19.536 21.330 1.00 98.19 195 ARG A C 1
ATOM 1582 O O . ARG A 1 195 ? -27.889 19.577 21.735 1.00 98.19 195 ARG A O 1
ATOM 1589 N N . GLY A 1 196 ? -29.683 18.395 21.066 1.00 97.75 196 GLY A N 1
ATOM 1590 C CA . GLY A 1 196 ? -29.066 17.078 21.157 1.00 97.75 196 GLY A CA 1
ATOM 1591 C C . GLY A 1 196 ? -27.950 16.883 20.134 1.00 97.75 196 GLY A C 1
ATOM 1592 O O . GLY A 1 196 ? -26.875 16.407 20.490 1.00 97.75 196 GLY A O 1
ATOM 1593 N N . ILE A 1 197 ? -28.166 17.314 18.888 1.00 98.06 197 ILE A N 1
ATOM 1594 C CA . ILE A 1 197 ? -27.152 17.283 17.824 1.00 98.06 197 ILE A CA 1
ATOM 1595 C C . ILE A 1 197 ? -25.937 18.155 18.175 1.00 98.06 197 ILE A C 1
ATOM 1597 O O . ILE A 1 197 ? -24.805 17.720 17.963 1.00 98.06 197 ILE A O 1
ATOM 1601 N N . ALA A 1 198 ? -26.137 19.338 18.761 1.00 98.31 198 ALA A N 1
ATOM 1602 C CA . ALA A 1 198 ? -25.044 20.194 19.228 1.00 98.31 198 ALA A CA 1
ATOM 1603 C C . ALA A 1 198 ? -24.180 19.494 20.296 1.00 98.31 198 ALA A C 1
ATOM 1605 O O . ALA A 1 198 ? -22.952 19.463 20.200 1.00 98.31 198 ALA A O 1
ATOM 1606 N N . ASP A 1 199 ? -24.819 18.861 21.283 1.00 97.88 199 ASP A N 1
ATOM 1607 C CA . ASP A 1 199 ? -24.127 18.097 22.327 1.00 97.88 199 ASP A CA 1
ATOM 1608 C C . ASP A 1 199 ? -23.388 16.869 21.763 1.00 97.88 199 ASP A C 1
ATOM 1610 O O . ASP A 1 199 ? -22.236 16.615 22.130 1.00 97.88 199 ASP A O 1
ATOM 1614 N N . LEU A 1 200 ? -23.999 16.144 20.820 1.00 97.75 200 LEU A N 1
ATOM 1615 C CA . LEU A 1 200 ? -23.349 15.025 20.135 1.00 97.75 200 LEU A CA 1
ATOM 1616 C C . LEU A 1 200 ? -22.133 15.468 19.327 1.00 97.75 200 LEU A C 1
ATOM 1618 O O . LEU A 1 200 ? -21.111 14.788 19.370 1.00 97.75 200 LEU A O 1
ATOM 1622 N N . THR A 1 201 ? -22.223 16.595 18.624 1.00 98.38 201 THR A N 1
ATOM 1623 C CA . THR 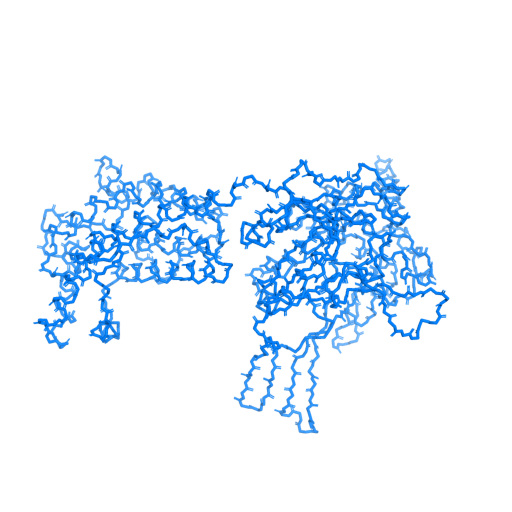A 1 201 ? -21.145 17.089 17.763 1.00 98.38 201 THR A CA 1
ATOM 1624 C C . THR A 1 201 ? -19.922 17.473 18.589 1.00 98.38 201 THR A C 1
ATOM 1626 O O . THR A 1 201 ? -18.834 16.953 18.345 1.00 98.38 201 THR A O 1
ATOM 1629 N N . VAL A 1 202 ? -20.092 18.282 19.642 1.00 97.38 202 VAL A N 1
ATOM 1630 C CA . VAL A 1 202 ? -18.980 18.644 20.541 1.00 97.38 202 VAL A CA 1
ATOM 1631 C C . VAL A 1 202 ? -18.385 17.405 21.212 1.00 97.38 202 VAL A C 1
ATOM 1633 O O . VAL A 1 202 ? -17.163 17.243 21.246 1.00 97.38 202 VAL A O 1
ATOM 1636 N N . GLY A 1 203 ? -19.236 16.527 21.750 1.00 96.56 203 GLY A N 1
ATOM 1637 C CA . GLY A 1 203 ? -18.789 15.329 22.456 1.00 96.56 203 GLY A CA 1
ATOM 1638 C C . GLY A 1 203 ? -18.015 14.367 21.559 1.00 96.56 203 GLY A C 1
ATOM 1639 O O . GLY A 1 203 ? -16.950 13.880 21.944 1.00 96.56 203 GLY A O 1
ATOM 1640 N N . PHE A 1 204 ? -18.516 14.139 20.345 1.00 97.50 204 PHE A N 1
ATOM 1641 C CA . PHE A 1 204 ? -17.874 13.280 19.363 1.00 97.50 204 PHE A CA 1
ATOM 1642 C C . PHE A 1 204 ? -16.521 13.831 18.922 1.00 97.50 204 PHE A C 1
ATOM 1644 O O . PHE A 1 204 ? -15.537 13.111 19.032 1.00 97.50 204 PHE A O 1
ATOM 1651 N N . LEU A 1 205 ? -16.435 15.096 18.495 1.00 97.81 205 LEU A N 1
ATOM 1652 C CA . LEU A 1 205 ? -15.181 15.655 17.976 1.00 97.81 205 LEU A CA 1
ATOM 1653 C C . LEU A 1 205 ? -14.070 15.686 19.035 1.00 97.81 205 LEU A C 1
ATOM 1655 O O . LEU A 1 205 ? -12.923 15.356 18.736 1.00 97.81 205 LEU A O 1
ATOM 1659 N N . LYS A 1 206 ? -14.400 16.010 20.293 1.00 95.69 206 LYS A N 1
ATOM 1660 C CA . LYS A 1 206 ? -13.432 15.947 21.403 1.00 95.69 206 LYS A CA 1
ATOM 1661 C C . LYS A 1 206 ? -12.941 14.523 21.649 1.00 95.69 206 LYS A C 1
ATOM 1663 O O . LYS A 1 206 ? -11.746 14.297 21.838 1.00 95.69 206 LYS A O 1
ATOM 1668 N N . ARG A 1 207 ? -13.864 13.558 21.658 1.00 93.81 207 ARG A N 1
ATOM 1669 C CA . ARG A 1 207 ? -13.527 12.145 21.847 1.00 93.81 207 ARG A CA 1
ATOM 1670 C C . ARG A 1 207 ? -12.694 11.613 20.685 1.00 93.81 207 ARG A C 1
ATOM 1672 O O . ARG A 1 207 ? -11.755 10.859 20.920 1.00 93.81 207 ARG A O 1
ATOM 1679 N N . ASP A 1 208 ? -13.017 12.019 19.463 1.00 95.38 208 ASP A N 1
ATOM 1680 C CA . ASP A 1 208 ? -12.294 11.612 18.266 1.00 95.38 208 ASP A CA 1
ATOM 1681 C C . ASP A 1 208 ? -10.859 12.143 18.273 1.00 95.38 208 ASP A C 1
ATOM 1683 O O . ASP A 1 208 ? -9.930 11.390 18.003 1.00 95.38 208 ASP A O 1
ATOM 1687 N N . ALA A 1 209 ? -10.645 13.389 18.707 1.00 94.50 209 ALA A N 1
ATOM 1688 C CA . ALA A 1 209 ? -9.303 13.947 18.857 1.00 94.50 209 ALA A CA 1
ATOM 1689 C C . ALA A 1 209 ? -8.437 13.152 19.849 1.00 94.50 209 ALA A C 1
ATOM 1691 O O . ALA A 1 209 ? -7.288 12.834 19.534 1.00 94.50 209 ALA A O 1
ATOM 1692 N N . ALA A 1 210 ? -8.994 12.784 21.009 1.00 91.56 210 ALA A N 1
ATOM 1693 C CA . ALA A 1 210 ? -8.305 11.955 22.003 1.00 91.56 210 ALA A CA 1
ATOM 1694 C C . ALA A 1 210 ? -8.026 10.534 21.483 1.00 91.56 210 ALA A C 1
ATOM 1696 O O . ALA A 1 210 ? -6.976 9.945 21.753 1.00 91.56 210 ALA A O 1
ATOM 1697 N N . LEU A 1 211 ? -8.957 9.980 20.706 1.00 89.00 211 LEU A N 1
ATOM 1698 C CA . LEU A 1 211 ? -8.781 8.683 20.072 1.00 89.00 211 LEU A CA 1
ATOM 1699 C C . LEU A 1 211 ? -7.671 8.718 19.015 1.00 89.00 211 LEU A C 1
ATOM 1701 O O . LEU A 1 211 ? -6.799 7.855 19.040 1.00 89.00 211 LEU A O 1
ATOM 1705 N N . ILE A 1 212 ? -7.663 9.711 18.120 1.00 89.56 212 ILE A N 1
ATOM 1706 C CA . ILE A 1 212 ? -6.608 9.871 17.109 1.00 89.56 212 ILE A CA 1
ATOM 1707 C C . ILE A 1 212 ? -5.239 10.000 17.785 1.00 89.56 212 ILE A C 1
ATOM 1709 O O . ILE A 1 212 ? -4.292 9.350 17.355 1.00 89.56 212 ILE A O 1
ATOM 1713 N N . GLU A 1 213 ? -5.138 10.773 18.867 1.00 86.62 213 GLU A N 1
ATOM 1714 C CA . GLU A 1 213 ? -3.896 10.923 19.637 1.00 86.62 213 GLU A CA 1
ATOM 1715 C C . GLU A 1 213 ? -3.423 9.594 20.239 1.00 86.62 213 GLU A C 1
ATOM 1717 O O . GLU A 1 213 ? -2.238 9.259 20.180 1.00 86.62 213 GLU A O 1
ATOM 1722 N N . THR A 1 214 ? -4.359 8.786 20.742 1.00 81.94 214 THR A N 1
ATOM 1723 C CA . THR A 1 214 ? -4.072 7.433 21.237 1.00 81.94 214 THR A CA 1
ATOM 1724 C C . THR A 1 214 ? -3.562 6.535 20.105 1.00 81.94 214 THR A C 1
ATOM 1726 O O . THR A 1 214 ? -2.547 5.857 20.259 1.00 81.94 214 THR A O 1
ATOM 1729 N N . LEU A 1 215 ? -4.222 6.562 18.941 1.00 80.44 215 LEU A N 1
ATOM 1730 C CA . LEU A 1 215 ? -3.835 5.774 17.766 1.00 80.44 215 LEU A CA 1
ATOM 1731 C C . LEU A 1 215 ? -2.460 6.188 17.220 1.00 80.44 215 LEU A C 1
ATOM 1733 O O . LEU A 1 215 ? -1.663 5.328 16.849 1.00 80.44 215 LEU A O 1
ATOM 1737 N N . GLN A 1 216 ? -2.153 7.485 17.197 1.00 77.38 216 GLN A N 1
ATOM 1738 C CA . GLN A 1 216 ? -0.839 7.992 16.796 1.00 77.38 216 GLN A CA 1
ATOM 1739 C C . GLN A 1 216 ? 0.250 7.594 17.789 1.00 77.38 216 GLN A C 1
ATOM 1741 O O . GLN A 1 216 ? 1.316 7.154 17.369 1.00 77.38 216 GLN A O 1
ATOM 1746 N N . THR A 1 217 ? -0.021 7.702 19.091 1.00 71.25 217 THR A N 1
ATOM 1747 C CA . THR A 1 217 ? 0.928 7.301 20.138 1.00 71.25 217 THR A CA 1
ATOM 1748 C C . THR A 1 217 ? 1.244 5.810 20.035 1.00 71.25 217 THR A C 1
ATOM 1750 O O . THR A 1 217 ? 2.409 5.425 20.074 1.00 71.25 217 THR A O 1
ATOM 1753 N N . ALA A 1 218 ? 0.229 4.968 19.813 1.00 66.31 218 ALA A N 1
ATOM 1754 C CA . ALA A 1 218 ? 0.417 3.540 19.570 1.00 66.31 218 ALA A CA 1
ATOM 1755 C C . ALA A 1 218 ? 1.235 3.265 18.293 1.00 66.31 218 ALA A C 1
ATOM 1757 O O . ALA A 1 218 ? 2.101 2.396 18.298 1.00 66.31 218 ALA A O 1
ATOM 1758 N N . ALA A 1 219 ? 1.011 4.028 17.218 1.00 63.16 219 ALA A N 1
ATOM 1759 C CA . ALA A 1 219 ? 1.777 3.912 15.974 1.00 63.16 219 ALA A CA 1
ATOM 1760 C C . ALA A 1 219 ? 3.234 4.412 16.090 1.00 63.16 219 ALA A C 1
ATOM 1762 O O . ALA A 1 219 ? 4.082 4.019 15.289 1.00 63.16 219 ALA A O 1
ATOM 1763 N N . GLN A 1 220 ? 3.522 5.280 17.064 1.00 60.88 220 GLN A N 1
ATOM 1764 C CA . GLN A 1 220 ? 4.848 5.845 17.339 1.00 60.88 220 GLN A CA 1
ATOM 1765 C C . GLN A 1 220 ? 5.576 5.146 18.498 1.00 60.88 220 GLN A C 1
ATOM 1767 O O . GLN A 1 220 ? 6.700 5.533 18.828 1.00 60.88 220 GLN A O 1
ATOM 1772 N N . ALA A 1 221 ? 4.970 4.127 19.116 1.00 62.72 221 ALA A N 1
ATOM 1773 C CA . ALA A 1 221 ? 5.607 3.361 20.177 1.00 62.72 221 ALA A CA 1
ATOM 1774 C C . ALA A 1 221 ? 6.922 2.741 19.661 1.00 62.72 221 ALA A C 1
ATOM 1776 O O . ALA A 1 221 ? 6.951 2.183 18.558 1.00 62.72 221 ALA A O 1
ATOM 1777 N N . PRO A 1 222 ? 8.031 2.844 20.418 1.00 67.44 222 PRO A N 1
ATOM 1778 C CA . PRO A 1 222 ? 9.297 2.272 19.992 1.00 67.44 222 PRO A CA 1
ATOM 1779 C C . PRO A 1 222 ? 9.150 0.756 19.845 1.00 67.44 222 PRO A C 1
ATOM 1781 O O . PRO A 1 222 ? 8.597 0.084 20.719 1.00 67.44 222 PRO A O 1
ATOM 1784 N N . ALA A 1 223 ? 9.661 0.219 18.736 1.00 82.31 223 ALA A N 1
ATOM 1785 C CA . ALA A 1 223 ? 9.643 -1.215 18.507 1.00 82.31 223 ALA A CA 1
ATOM 1786 C C . ALA A 1 223 ? 10.393 -1.930 19.640 1.00 82.31 223 ALA A C 1
ATOM 1788 O O . ALA A 1 223 ? 11.498 -1.529 20.015 1.00 82.31 223 ALA A O 1
ATOM 1789 N N . THR A 1 224 ? 9.787 -2.980 20.188 1.00 90.06 224 THR A N 1
ATOM 1790 C CA . THR A 1 224 ? 10.377 -3.753 21.287 1.00 90.06 224 THR A CA 1
ATOM 1791 C C . THR A 1 224 ? 10.973 -5.033 20.735 1.00 90.06 224 THR A C 1
ATOM 1793 O O . THR A 1 224 ? 10.343 -5.718 19.928 1.00 90.06 224 THR A O 1
ATOM 1796 N N . SER A 1 225 ? 12.192 -5.348 21.161 1.00 95.50 225 SER A N 1
ATOM 1797 C CA . SER A 1 225 ? 12.909 -6.518 20.676 1.00 95.50 225 SER A CA 1
ATOM 1798 C C . SER A 1 225 ? 12.965 -7.630 21.709 1.00 95.50 225 SER A C 1
ATOM 1800 O O . SER A 1 225 ? 13.101 -7.387 22.909 1.00 95.50 225 SER A O 1
ATOM 1802 N N . PHE A 1 226 ? 12.877 -8.856 21.211 1.00 96.00 226 PHE A N 1
ATOM 1803 C CA . PHE A 1 226 ? 12.876 -10.085 21.984 1.00 96.00 226 PHE A CA 1
ATOM 1804 C C . PHE A 1 226 ? 13.816 -11.114 21.357 1.00 96.00 226 PHE A C 1
ATOM 1806 O O . PHE A 1 226 ? 14.143 -11.053 20.169 1.00 96.00 226 PHE A O 1
ATOM 1813 N N . THR A 1 227 ? 14.219 -12.087 22.161 1.00 96.06 227 THR A N 1
ATOM 1814 C CA . THR A 1 227 ? 14.934 -13.292 21.756 1.00 96.06 227 THR A CA 1
ATOM 1815 C C . THR A 1 227 ? 14.218 -14.494 22.361 1.00 96.06 227 THR A C 1
ATOM 1817 O O . THR A 1 227 ? 13.867 -14.489 23.544 1.00 96.06 227 THR A O 1
ATOM 1820 N N . MET A 1 228 ? 13.994 -15.529 21.554 1.00 95.31 228 MET A N 1
ATOM 1821 C CA . MET A 1 228 ? 13.355 -16.772 21.996 1.00 95.31 228 MET A CA 1
ATOM 1822 C C . MET A 1 228 ? 13.899 -17.989 21.253 1.00 95.31 228 MET A C 1
ATOM 1824 O O . MET A 1 228 ? 14.458 -17.855 20.163 1.00 95.31 228 MET A O 1
ATOM 1828 N N . ALA A 1 229 ? 13.745 -19.178 21.838 1.00 95.81 229 ALA A N 1
ATOM 1829 C CA . ALA A 1 229 ? 14.177 -20.420 21.208 1.00 95.81 229 ALA A CA 1
ATOM 1830 C C . ALA A 1 229 ? 13.306 -20.754 19.988 1.00 95.81 229 ALA A C 1
ATOM 1832 O O . ALA A 1 229 ? 12.112 -20.448 19.957 1.00 95.81 229 ALA A O 1
ATOM 1833 N N . ASN A 1 230 ? 13.881 -21.448 19.002 1.00 94.25 230 ASN A N 1
ATOM 1834 C CA . ASN A 1 230 ? 13.135 -21.841 17.799 1.00 94.25 230 ASN A CA 1
ATOM 1835 C C . ASN A 1 230 ? 11.911 -22.711 18.131 1.00 94.25 230 ASN A C 1
ATOM 1837 O O . ASN A 1 230 ? 10.863 -22.521 17.529 1.00 94.25 230 ASN A O 1
ATOM 1841 N N . SER A 1 231 ? 12.002 -23.591 19.136 1.00 94.69 231 SER A N 1
ATOM 1842 C CA . SER A 1 231 ? 10.873 -24.420 19.586 1.00 94.69 231 SER A CA 1
ATOM 1843 C C . SER A 1 231 ? 9.700 -23.605 20.133 1.00 94.69 231 SER A C 1
ATOM 1845 O O . SER A 1 231 ? 8.546 -23.979 19.939 1.00 94.69 231 SER A O 1
ATOM 1847 N N . ASP A 1 232 ? 9.986 -22.491 20.809 1.00 94.94 232 ASP A N 1
ATOM 1848 C CA . ASP A 1 232 ? 8.946 -21.606 21.335 1.00 94.94 232 ASP A CA 1
ATOM 1849 C C . ASP A 1 232 ? 8.301 -20.821 20.189 1.00 94.94 232 ASP A C 1
ATOM 1851 O O . ASP A 1 232 ? 7.092 -20.600 20.177 1.00 94.94 232 ASP A O 1
ATOM 1855 N N . PHE A 1 233 ? 9.095 -20.445 19.182 1.00 95.38 233 PHE A N 1
ATOM 1856 C CA . PHE A 1 233 ? 8.565 -19.790 17.994 1.00 95.38 233 PHE A CA 1
ATOM 1857 C C . PHE A 1 233 ? 7.752 -20.745 17.108 1.00 95.38 233 PHE A C 1
ATOM 1859 O O . PHE A 1 233 ? 6.761 -20.325 16.520 1.00 95.38 233 PHE A O 1
ATOM 1866 N N . ASP A 1 234 ? 8.104 -22.031 17.043 1.00 96.56 234 ASP A N 1
ATOM 1867 C CA . ASP A 1 234 ? 7.295 -23.054 16.366 1.00 96.56 234 ASP A CA 1
ATOM 1868 C C . ASP A 1 234 ? 5.891 -23.139 16.988 1.00 96.56 234 ASP A C 1
ATOM 1870 O O . ASP A 1 234 ? 4.887 -23.168 16.273 1.00 96.56 234 ASP A O 1
ATOM 1874 N N . ALA A 1 235 ? 5.804 -23.106 18.323 1.00 96.12 235 ALA A N 1
ATOM 1875 C CA . ALA A 1 235 ? 4.523 -23.043 19.026 1.00 96.12 235 ALA A CA 1
ATOM 1876 C C . ALA A 1 235 ? 3.755 -21.748 18.702 1.00 96.12 235 ALA A C 1
ATOM 1878 O O . ALA A 1 235 ? 2.536 -21.780 18.519 1.00 96.12 235 ALA A O 1
ATOM 1879 N N . LEU A 1 236 ? 4.464 -20.624 18.562 1.00 95.56 236 LEU A N 1
ATOM 1880 C CA . LEU A 1 236 ? 3.863 -19.347 18.189 1.00 95.56 236 LEU A CA 1
ATOM 1881 C C . LEU A 1 236 ? 3.332 -19.339 16.745 1.00 95.56 236 LEU A C 1
ATOM 1883 O O . LEU A 1 236 ? 2.226 -18.856 16.507 1.00 95.56 236 LEU A O 1
ATOM 1887 N N . ILE A 1 237 ? 4.047 -19.943 15.787 1.00 97.12 237 ILE A N 1
ATOM 1888 C CA . ILE A 1 237 ? 3.549 -20.134 14.414 1.00 97.12 237 ILE A CA 1
ATOM 1889 C C . ILE A 1 237 ? 2.226 -20.908 14.443 1.00 97.12 237 ILE A C 1
ATOM 1891 O O . ILE A 1 237 ? 1.258 -20.490 13.806 1.00 97.12 237 ILE A O 1
ATOM 1895 N N . GLN A 1 238 ? 2.148 -21.995 15.214 1.00 96.62 238 GLN A N 1
ATOM 1896 C CA . GLN A 1 238 ? 0.926 -22.799 15.346 1.00 96.62 238 GLN A CA 1
ATOM 1897 C C . GLN A 1 238 ? -0.228 -22.019 15.994 1.00 96.62 238 GLN A C 1
ATOM 1899 O O . GLN A 1 238 ? -1.387 -22.190 15.607 1.00 96.62 238 GLN A O 1
ATOM 1904 N N . GLN A 1 239 ? 0.068 -21.137 16.952 1.00 94.69 239 GLN A N 1
ATOM 1905 C CA . GLN A 1 239 ? -0.922 -20.218 17.515 1.00 94.69 239 GLN A CA 1
ATOM 1906 C C . GLN A 1 239 ? -1.421 -19.233 16.450 1.00 94.69 239 GLN A C 1
ATOM 1908 O O . GLN A 1 239 ? -2.630 -19.106 16.250 1.00 94.69 239 GLN A O 1
ATOM 1913 N N . TRP A 1 240 ? -0.518 -18.574 15.717 1.00 96.12 240 TRP A N 1
ATOM 1914 C CA . TRP A 1 240 ? -0.892 -17.641 14.654 1.00 96.12 240 TRP A CA 1
ATOM 1915 C C . TRP A 1 240 ? -1.715 -18.306 13.558 1.00 96.12 240 TRP A C 1
ATOM 1917 O O . TRP A 1 240 ? -2.663 -17.693 13.075 1.00 96.12 240 TRP A O 1
ATOM 1927 N N . GLN A 1 241 ? -1.444 -19.566 13.215 1.00 96.44 241 GLN A N 1
ATOM 1928 C CA . GLN A 1 241 ? -2.216 -20.323 12.224 1.00 96.44 241 GLN A CA 1
ATOM 1929 C C . GLN A 1 241 ? -3.722 -20.430 12.543 1.00 96.44 241 GLN A C 1
ATOM 1931 O O . GLN A 1 241 ? -4.519 -20.734 11.649 1.00 96.44 241 GLN A O 1
ATOM 1936 N N . GLN A 1 242 ? -4.156 -20.172 13.783 1.00 92.75 242 GLN A N 1
ATOM 1937 C CA . GLN A 1 242 ? -5.580 -20.120 14.137 1.00 92.75 242 GLN A CA 1
ATOM 1938 C C . GLN A 1 242 ? -6.295 -18.920 13.497 1.00 92.75 242 GLN A C 1
ATOM 1940 O O . GLN A 1 242 ? -7.453 -19.047 13.094 1.00 92.75 242 GLN A O 1
ATOM 1945 N N . HIS A 1 243 ? -5.591 -17.797 13.332 1.00 92.81 243 HIS A N 1
ATOM 1946 C CA . HIS A 1 243 ? -6.141 -16.524 12.850 1.00 92.81 243 HIS A CA 1
ATOM 1947 C C . HIS A 1 243 ? -5.515 -16.040 11.533 1.00 92.81 243 HIS A C 1
ATOM 1949 O O . HIS A 1 243 ? -6.144 -15.276 10.803 1.00 92.81 243 HIS A O 1
ATOM 1955 N N . TYR A 1 244 ? -4.322 -16.531 11.198 1.00 97.06 244 TYR A N 1
ATOM 1956 C CA . TYR A 1 244 ? -3.552 -16.160 10.018 1.00 97.06 244 TYR A CA 1
ATOM 1957 C C . TYR A 1 244 ? -3.262 -17.369 9.124 1.00 97.06 244 TYR A C 1
ATOM 1959 O O . TYR A 1 244 ? -3.044 -18.483 9.598 1.00 97.06 244 TYR A O 1
ATOM 1967 N N . HIS A 1 245 ? -3.158 -17.140 7.821 1.00 97.38 245 HIS A N 1
ATOM 1968 C CA . HIS A 1 245 ? -2.337 -17.965 6.946 1.00 97.38 245 HIS A CA 1
ATOM 1969 C C . HIS A 1 245 ? -0.889 -17.487 7.040 1.00 97.38 245 HIS A C 1
ATOM 1971 O O . HIS A 1 245 ? -0.567 -16.377 6.607 1.00 97.38 245 HIS A O 1
ATOM 1977 N N . VAL A 1 246 ? -0.018 -18.314 7.619 1.00 98.25 246 VAL A N 1
ATOM 1978 C CA . VAL A 1 246 ? 1.386 -17.960 7.858 1.00 98.25 246 VAL A CA 1
ATOM 1979 C C . VAL A 1 246 ? 2.243 -18.465 6.702 1.00 98.25 246 VAL A C 1
ATOM 1981 O O . VAL A 1 246 ? 2.427 -19.670 6.550 1.00 98.25 246 VAL A O 1
ATOM 1984 N N . PHE A 1 247 ? 2.766 -17.549 5.887 1.00 98.19 247 PHE A N 1
ATOM 1985 C CA . PHE A 1 247 ? 3.536 -17.859 4.684 1.00 98.19 247 PHE A CA 1
ATOM 1986 C C . PHE A 1 247 ? 4.995 -17.429 4.796 1.00 98.19 247 PHE A C 1
ATOM 1988 O O . PHE A 1 247 ? 5.287 -16.299 5.176 1.00 98.19 247 PHE A O 1
ATOM 1995 N N . ALA A 1 248 ? 5.910 -18.266 4.320 1.00 97.94 248 ALA A N 1
ATOM 1996 C CA . ALA A 1 248 ? 7.315 -17.906 4.138 1.00 97.94 248 ALA A CA 1
ATOM 1997 C C . ALA A 1 248 ? 7.910 -18.624 2.919 1.00 97.94 248 ALA A C 1
ATOM 1999 O O . ALA A 1 248 ? 7.295 -19.568 2.409 1.00 97.94 248 ALA A O 1
ATOM 2000 N N . PRO A 1 249 ? 9.083 -18.210 2.406 1.00 96.69 249 PRO A N 1
ATOM 2001 C CA . PRO A 1 249 ? 9.800 -19.008 1.423 1.00 96.69 249 PRO A CA 1
ATOM 2002 C C . PRO A 1 249 ? 10.117 -20.384 2.007 1.00 96.69 249 PRO A C 1
ATOM 2004 O O . PRO A 1 249 ? 10.744 -20.471 3.052 1.00 96.69 249 PRO A O 1
ATOM 2007 N N . ALA A 1 250 ? 9.709 -21.445 1.323 1.00 95.81 250 ALA A N 1
ATOM 2008 C CA . ALA A 1 250 ? 9.938 -22.825 1.721 1.00 95.81 250 ALA A CA 1
ATOM 2009 C C . ALA A 1 250 ? 10.246 -23.684 0.489 1.00 95.81 250 ALA A C 1
ATOM 2011 O O . ALA A 1 250 ? 9.917 -23.325 -0.652 1.00 95.81 250 ALA A O 1
ATOM 2012 N N . PHE A 1 251 ? 10.883 -24.834 0.703 1.00 93.12 251 PHE A N 1
ATOM 2013 C CA . PHE A 1 251 ? 11.105 -25.798 -0.371 1.00 93.12 251 PHE A CA 1
ATOM 2014 C C . PHE A 1 251 ? 9.791 -26.447 -0.814 1.00 93.12 251 PHE A C 1
ATOM 2016 O O . PHE A 1 251 ? 8.969 -26.854 0.001 1.00 93.12 251 PHE A O 1
ATOM 2023 N N . VAL A 1 252 ? 9.607 -26.588 -2.126 1.00 88.50 252 VAL A N 1
ATOM 2024 C CA . VAL A 1 252 ? 8.432 -27.255 -2.698 1.00 88.50 252 VAL A CA 1
ATOM 2025 C C . VAL A 1 252 ? 8.786 -28.680 -3.111 1.00 88.50 252 VAL A C 1
ATOM 2027 O O . VAL A 1 252 ? 9.681 -28.898 -3.931 1.00 88.50 252 VAL A O 1
ATOM 2030 N N . ASN A 1 253 ? 8.027 -29.650 -2.601 1.00 70.06 253 ASN A N 1
ATOM 2031 C CA . ASN A 1 253 ? 8.134 -31.054 -2.992 1.00 70.06 253 ASN A CA 1
ATOM 2032 C C . ASN A 1 253 ? 7.468 -31.266 -4.368 1.00 70.06 253 ASN A C 1
ATOM 2034 O O . ASN A 1 253 ? 6.246 -31.206 -4.487 1.00 70.06 253 ASN A O 1
ATOM 2038 N N . GLY A 1 254 ? 8.246 -31.493 -5.435 1.00 61.22 254 GLY A N 1
ATOM 2039 C CA . GLY A 1 254 ? 7.701 -31.709 -6.784 1.00 61.22 254 GLY A CA 1
ATOM 2040 C C . GLY A 1 254 ? 8.755 -31.934 -7.874 1.00 61.22 254 GLY A C 1
ATOM 2041 O O . GLY A 1 254 ? 9.950 -31.800 -7.620 1.00 61.22 254 GLY A O 1
ATOM 2042 N N . ARG A 1 255 ? 8.309 -32.288 -9.097 1.00 47.56 255 ARG A N 1
ATOM 2043 C CA . ARG A 1 255 ? 9.159 -32.519 -10.289 1.00 47.56 255 ARG A CA 1
ATOM 2044 C C . ARG A 1 255 ? 9.920 -31.245 -10.682 1.00 47.56 255 ARG A C 1
ATOM 2046 O O . ARG A 1 255 ? 9.526 -30.528 -11.600 1.00 47.56 255 ARG A O 1
ATOM 2053 N N . SER A 1 256 ? 11.028 -30.968 -10.007 1.00 52.09 256 SER A N 1
ATOM 2054 C CA . SER A 1 256 ? 12.065 -30.109 -10.556 1.00 52.09 256 SER A CA 1
ATOM 2055 C C . SER A 1 256 ? 12.743 -30.894 -11.677 1.00 52.09 256 SER A C 1
ATOM 2057 O O . SER A 1 256 ? 13.361 -31.926 -11.433 1.00 52.09 256 SER A O 1
ATOM 2059 N N . ASN A 1 257 ? 12.627 -30.429 -12.923 1.00 52.06 257 ASN A N 1
ATOM 2060 C CA . ASN A 1 257 ? 13.425 -30.962 -14.039 1.00 52.06 257 ASN A CA 1
ATOM 2061 C C . ASN A 1 257 ? 14.927 -30.632 -13.885 1.00 52.06 257 ASN A C 1
ATOM 2063 O O . ASN A 1 257 ? 15.729 -30.981 -14.746 1.00 52.06 257 ASN A O 1
ATOM 2067 N N . GLN A 1 258 ? 15.312 -29.939 -12.810 1.00 53.78 258 GLN A N 1
ATOM 2068 C CA . GLN A 1 258 ? 16.677 -29.546 -12.497 1.00 53.78 258 GLN A CA 1
ATOM 2069 C C . GLN A 1 258 ? 17.066 -30.133 -11.134 1.00 53.78 258 GLN A C 1
ATOM 2071 O O . GLN A 1 258 ? 16.237 -30.257 -10.241 1.00 53.78 258 GLN A O 1
ATOM 2076 N N . HIS A 1 259 ? 18.336 -30.483 -10.946 1.00 58.81 259 HIS A N 1
ATOM 2077 C CA . HIS A 1 259 ? 18.869 -31.140 -9.740 1.00 58.81 259 HIS A CA 1
ATOM 2078 C C . HIS A 1 259 ? 18.840 -30.257 -8.461 1.00 58.81 259 HIS A C 1
ATOM 2080 O O . HIS A 1 259 ? 19.572 -30.515 -7.511 1.00 58.81 259 HIS A O 1
ATOM 2086 N N . ARG A 1 260 ? 18.015 -29.200 -8.422 1.00 72.69 260 ARG A N 1
ATOM 2087 C CA . ARG A 1 260 ? 17.884 -28.240 -7.319 1.00 72.69 260 ARG A CA 1
ATOM 2088 C C . ARG A 1 260 ? 16.412 -28.112 -6.895 1.00 72.69 260 ARG A C 1
ATOM 2090 O O . ARG A 1 260 ? 15.558 -27.923 -7.769 1.00 72.69 260 ARG A O 1
ATOM 2097 N N . PRO A 1 261 ? 16.101 -28.177 -5.587 1.00 82.31 261 PRO A N 1
ATOM 2098 C CA . PRO A 1 261 ? 14.754 -27.933 -5.085 1.00 82.31 261 PRO A CA 1
ATOM 2099 C C . PRO A 1 261 ? 14.365 -26.453 -5.247 1.00 82.31 261 PRO A C 1
ATOM 2101 O O . PRO A 1 261 ? 15.185 -25.547 -5.033 1.00 82.31 261 PRO A O 1
ATOM 2104 N N . LEU A 1 262 ? 13.111 -26.231 -5.652 1.00 89.44 262 LEU A N 1
ATOM 2105 C CA . LEU A 1 262 ? 12.523 -24.903 -5.841 1.00 89.44 262 LEU A CA 1
ATOM 2106 C C . LEU A 1 262 ? 12.085 -24.314 -4.502 1.00 89.44 262 LEU A C 1
ATOM 2108 O O . LEU A 1 262 ? 11.540 -25.027 -3.663 1.00 89.44 262 LEU A O 1
ATOM 2112 N N . VAL A 1 263 ? 12.259 -23.005 -4.350 1.00 93.25 263 VAL A N 1
ATOM 2113 C CA . VAL A 1 263 ? 11.837 -22.228 -3.184 1.00 93.25 263 VAL A CA 1
ATOM 2114 C C . VAL A 1 263 ? 10.693 -21.302 -3.592 1.00 93.25 263 VAL A C 1
ATOM 2116 O O . VAL A 1 263 ? 10.869 -20.396 -4.413 1.00 93.25 263 VAL A O 1
ATOM 2119 N N . ARG A 1 264 ? 9.509 -21.516 -3.017 1.00 94.44 264 ARG A N 1
ATOM 2120 C CA . ARG A 1 264 ? 8.317 -20.673 -3.214 1.00 94.44 264 ARG A CA 1
ATOM 2121 C C . ARG A 1 264 ? 7.744 -20.298 -1.864 1.00 94.44 264 ARG A C 1
ATOM 2123 O O . ARG A 1 264 ? 8.021 -20.959 -0.876 1.00 94.44 264 ARG A O 1
ATOM 2130 N N . PHE A 1 265 ? 6.919 -19.264 -1.828 1.00 95.88 265 PHE A N 1
ATOM 2131 C CA . PHE A 1 265 ? 6.172 -18.970 -0.616 1.00 95.88 265 PHE A CA 1
ATOM 2132 C C . PHE A 1 265 ? 5.124 -20.064 -0.386 1.00 95.88 265 PHE A C 1
ATOM 2134 O O . PHE A 1 265 ? 4.328 -20.333 -1.287 1.00 95.88 265 PHE A O 1
ATOM 2141 N N . GLN A 1 266 ? 5.162 -20.721 0.770 1.00 95.69 266 GLN A N 1
ATOM 2142 C CA . GLN A 1 266 ? 4.233 -21.776 1.191 1.00 95.69 266 GLN A CA 1
ATOM 2143 C C . GLN A 1 266 ? 3.770 -21.509 2.623 1.00 95.69 266 GLN A C 1
ATOM 2145 O O . GLN A 1 266 ? 4.410 -20.733 3.335 1.00 95.69 266 GLN A O 1
ATOM 2150 N N . GLU A 1 267 ? 2.663 -22.133 3.027 1.00 96.62 267 GLU A N 1
ATOM 2151 C CA . GLU A 1 267 ? 2.287 -22.155 4.441 1.00 96.62 267 GLU A CA 1
ATOM 2152 C C . GLU A 1 267 ? 3.343 -22.934 5.234 1.00 96.62 267 GLU A C 1
ATOM 2154 O O . GLU A 1 267 ? 3.769 -24.010 4.807 1.00 96.62 267 GLU A O 1
ATOM 2159 N N . ILE A 1 268 ? 3.773 -22.374 6.362 1.00 97.12 268 ILE A N 1
ATOM 2160 C CA . ILE A 1 268 ? 4.804 -22.950 7.235 1.00 97.12 268 ILE A CA 1
ATOM 2161 C C . ILE A 1 268 ? 4.211 -23.367 8.574 1.00 97.12 268 ILE A C 1
ATOM 2163 O O . ILE A 1 268 ? 3.243 -22.760 9.028 1.00 97.12 268 ILE A O 1
ATOM 2167 N N . ASN A 1 269 ? 4.813 -24.366 9.218 1.00 97.00 269 ASN A N 1
ATOM 2168 C CA . ASN A 1 269 ? 4.410 -24.863 10.538 1.00 97.00 269 ASN A CA 1
ATOM 2169 C C . ASN A 1 269 ? 5.490 -24.655 11.606 1.00 97.00 269 ASN A C 1
ATOM 2171 O O . ASN A 1 269 ? 5.188 -24.701 12.795 1.00 97.00 269 ASN A O 1
ATOM 2175 N N . GLN A 1 270 ? 6.737 -24.458 11.180 1.00 96.25 270 GLN A N 1
ATOM 2176 C CA . GLN A 1 270 ? 7.904 -24.333 12.048 1.00 96.25 270 GLN A CA 1
ATOM 2177 C C . GLN A 1 270 ? 8.997 -23.490 11.379 1.00 96.25 270 GLN A C 1
ATOM 2179 O O . GLN A 1 270 ? 9.043 -23.357 10.156 1.00 96.25 270 GLN A O 1
ATOM 2184 N N . VAL A 1 271 ? 9.919 -22.950 12.173 1.00 95.44 271 VAL A N 1
ATOM 2185 C CA . VAL A 1 271 ? 11.034 -22.100 11.729 1.00 95.44 271 VAL A CA 1
ATOM 2186 C C . VAL A 1 271 ? 11.901 -22.809 10.688 1.00 95.44 271 VAL A C 1
ATOM 2188 O O . VAL A 1 271 ? 12.354 -22.183 9.734 1.00 95.44 271 VAL A O 1
ATOM 2191 N N . SER A 1 272 ? 12.103 -24.122 10.823 1.00 94.56 272 SER A N 1
ATOM 2192 C CA . SER A 1 272 ? 12.927 -24.900 9.883 1.00 94.56 272 SER A CA 1
ATOM 2193 C C . SER A 1 272 ? 12.298 -25.108 8.498 1.00 94.56 272 SER A C 1
ATOM 2195 O O . SER A 1 272 ? 13.007 -25.521 7.581 1.00 94.56 272 SER A O 1
ATOM 2197 N N . ASP A 1 273 ? 11.014 -24.779 8.312 1.00 95.38 273 ASP A N 1
ATOM 2198 C CA . ASP A 1 273 ? 10.397 -24.733 6.980 1.00 95.38 273 ASP A CA 1
ATOM 2199 C C . ASP A 1 273 ? 10.875 -23.506 6.178 1.00 95.38 273 ASP A C 1
ATOM 2201 O O . ASP A 1 273 ? 10.798 -23.495 4.945 1.00 95.38 273 ASP A O 1
ATOM 2205 N N . ILE A 1 274 ? 11.362 -22.467 6.870 1.00 96.06 274 ILE A N 1
ATOM 2206 C CA . ILE A 1 274 ? 11.709 -21.172 6.288 1.00 96.06 274 ILE A CA 1
ATOM 2207 C C . ILE A 1 274 ? 13.094 -21.232 5.641 1.00 96.06 274 ILE A C 1
ATOM 2209 O O . ILE A 1 274 ? 14.114 -21.452 6.289 1.00 96.06 274 ILE A O 1
ATOM 2213 N N . VAL A 1 275 ? 13.138 -20.941 4.347 1.00 94.62 275 VAL A N 1
ATOM 2214 C CA . VAL A 1 275 ? 14.362 -20.768 3.568 1.00 94.62 275 VAL A CA 1
ATOM 2215 C C . VAL A 1 275 ? 14.730 -19.287 3.547 1.00 94.62 275 VAL A C 1
ATOM 2217 O O . VAL A 1 275 ? 14.114 -18.494 2.836 1.00 94.62 275 VAL A O 1
ATOM 2220 N N . TYR A 1 276 ? 15.756 -18.921 4.312 1.00 91.00 276 TYR A N 1
ATOM 2221 C CA . TYR A 1 276 ? 16.243 -17.540 4.445 1.00 91.00 276 TYR A CA 1
ATOM 2222 C C . TYR A 1 276 ? 17.711 -17.360 4.018 1.00 91.00 276 TYR A C 1
ATOM 2224 O O . TYR A 1 276 ? 18.207 -16.238 3.959 1.00 91.00 276 TYR A O 1
ATOM 2232 N N . ASP A 1 277 ? 18.410 -18.450 3.699 1.00 87.00 277 ASP A N 1
ATOM 2233 C CA . ASP A 1 277 ? 19.830 -18.494 3.323 1.00 87.00 277 ASP A CA 1
ATOM 2234 C C . ASP A 1 277 ? 20.074 -18.336 1.809 1.00 87.00 277 ASP A C 1
ATOM 2236 O O . ASP A 1 277 ? 21.209 -18.204 1.349 1.00 87.00 277 ASP A O 1
ATOM 2240 N N . ARG A 1 278 ? 19.005 -18.333 1.008 1.00 87.56 278 ARG A N 1
ATOM 2241 C CA . ARG A 1 278 ? 19.045 -18.085 -0.436 1.00 87.56 278 ARG A CA 1
ATOM 2242 C C . ARG A 1 278 ? 17.789 -17.373 -0.907 1.00 87.56 278 ARG A C 1
ATOM 2244 O O . ARG A 1 278 ? 16.718 -17.477 -0.319 1.00 87.56 278 ARG A O 1
ATOM 2251 N N . GLN A 1 279 ? 17.894 -16.731 -2.064 1.00 88.88 279 GLN A N 1
ATOM 2252 C CA . GLN A 1 279 ? 16.741 -16.121 -2.711 1.00 88.88 279 GLN A CA 1
ATOM 2253 C C . GLN A 1 279 ? 15.681 -17.158 -3.122 1.00 88.88 279 GLN A C 1
ATOM 2255 O O . GLN A 1 279 ? 15.999 -18.203 -3.703 1.00 88.88 279 GLN A O 1
ATOM 2260 N N . SER A 1 280 ? 14.410 -16.814 -2.887 1.00 92.88 280 SER A N 1
ATOM 2261 C CA . SER A 1 280 ? 13.263 -17.565 -3.396 1.00 92.88 280 SER A CA 1
ATOM 2262 C C . SER A 1 280 ? 13.150 -17.477 -4.921 1.00 92.88 280 SER A C 1
ATOM 2264 O O . SER A 1 280 ? 13.346 -16.412 -5.513 1.00 92.88 280 SER A O 1
ATOM 2266 N N . ASP A 1 281 ? 12.764 -18.576 -5.566 1.00 92.81 281 ASP A N 1
ATOM 2267 C CA . ASP A 1 281 ? 12.590 -18.634 -7.021 1.00 92.81 281 ASP A CA 1
ATOM 2268 C C . ASP A 1 281 ? 11.344 -17.846 -7.475 1.00 92.81 281 ASP A C 1
ATOM 2270 O O . ASP A 1 281 ? 11.316 -17.290 -8.574 1.00 92.81 281 ASP A O 1
ATOM 2274 N N . PHE A 1 282 ? 10.332 -17.745 -6.605 1.00 93.50 282 PHE A N 1
ATOM 2275 C CA . PHE A 1 282 ? 9.107 -16.963 -6.812 1.00 93.50 282 PHE A CA 1
ATOM 2276 C C . PHE A 1 282 ? 8.896 -15.958 -5.673 1.00 93.50 282 PHE A C 1
ATOM 2278 O O . PHE A 1 282 ? 9.319 -16.184 -4.538 1.00 93.50 282 PHE A O 1
ATOM 2285 N N . SER A 1 283 ? 8.262 -14.826 -5.974 1.00 94.75 283 SER A N 1
ATOM 2286 C CA . SER A 1 283 ? 7.971 -13.768 -4.997 1.00 94.75 283 SER A CA 1
ATOM 2287 C C . SER A 1 283 ? 6.687 -14.012 -4.203 1.00 94.75 283 SER A C 1
ATOM 2289 O O . SER A 1 283 ? 5.767 -14.644 -4.718 1.00 94.75 283 SER A O 1
ATOM 2291 N N . ALA A 1 284 ? 6.558 -13.348 -3.050 1.00 95.19 284 ALA A N 1
ATOM 2292 C CA . ALA A 1 284 ? 5.343 -13.312 -2.225 1.00 95.19 284 ALA A CA 1
ATOM 2293 C C . ALA A 1 284 ? 4.074 -12.834 -2.960 1.00 95.19 284 ALA A C 1
ATOM 2295 O O . ALA A 1 284 ? 2.966 -13.081 -2.498 1.00 95.19 284 ALA A O 1
ATOM 2296 N N . LYS A 1 285 ? 4.228 -12.167 -4.114 1.00 95.19 285 LYS A N 1
ATOM 2297 C CA . LYS A 1 285 ? 3.132 -11.653 -4.949 1.00 95.19 285 LYS A CA 1
ATOM 2298 C C . LYS A 1 285 ? 2.028 -12.673 -5.227 1.00 95.19 285 LYS A C 1
ATOM 2300 O O . LYS A 1 285 ? 0.875 -12.285 -5.314 1.00 95.19 285 LYS A O 1
ATOM 2305 N N . GLU A 1 286 ? 2.357 -13.960 -5.336 1.00 92.94 286 GLU A N 1
ATOM 2306 C CA . GLU A 1 286 ? 1.364 -15.023 -5.562 1.00 92.94 286 GLU A CA 1
ATOM 2307 C C . GLU A 1 286 ? 0.304 -15.118 -4.449 1.00 92.94 286 GLU A C 1
ATOM 2309 O O . GLU A 1 286 ? -0.789 -15.613 -4.711 1.00 92.94 286 GLU A O 1
ATOM 2314 N N . ILE A 1 287 ? 0.608 -14.631 -3.240 1.00 94.25 287 ILE A N 1
ATOM 2315 C CA . ILE A 1 287 ? -0.292 -14.681 -2.082 1.00 94.25 287 ILE A CA 1
ATOM 2316 C C . ILE A 1 287 ? -1.320 -13.552 -2.143 1.00 94.25 287 ILE A C 1
ATOM 2318 O O . ILE A 1 287 ? -2.509 -13.813 -2.032 1.00 94.25 287 ILE A O 1
ATOM 2322 N N . TYR A 1 288 ? -0.875 -12.307 -2.342 1.00 93.06 288 TYR A N 1
ATOM 2323 C CA . TYR A 1 288 ? -1.731 -11.109 -2.304 1.00 93.06 288 TYR A CA 1
ATOM 2324 C C . TYR A 1 288 ? -2.193 -10.625 -3.688 1.00 93.06 288 TYR A C 1
ATOM 2326 O O . TYR A 1 288 ? -2.968 -9.679 -3.807 1.00 93.06 288 TYR A O 1
ATOM 2334 N N . TYR A 1 289 ? -1.725 -11.271 -4.751 1.00 94.75 289 TYR A N 1
ATOM 2335 C CA . TYR A 1 289 ? -2.175 -11.061 -6.119 1.00 94.75 289 TYR A CA 1
ATOM 2336 C C . TYR A 1 289 ? -2.139 -12.404 -6.864 1.00 94.75 289 TYR A C 1
ATOM 2338 O O . TYR A 1 289 ? -1.190 -12.673 -7.591 1.00 94.75 289 TYR A O 1
ATOM 2346 N N . PRO A 1 290 ? -3.137 -13.285 -6.682 1.00 92.50 290 PRO A N 1
ATOM 2347 C CA . PRO A 1 290 ? -3.087 -14.655 -7.192 1.00 92.50 290 PRO A CA 1
ATOM 2348 C C . PRO A 1 290 ? -2.900 -14.746 -8.711 1.00 92.50 290 PRO A C 1
ATOM 2350 O O . PRO A 1 290 ? -3.403 -13.909 -9.460 1.00 92.50 290 PRO A O 1
ATOM 2353 N N . ILE A 1 291 ? -2.221 -15.806 -9.171 1.00 93.31 291 ILE A N 1
ATOM 2354 C CA . ILE A 1 291 ? -1.955 -16.063 -10.604 1.00 93.31 291 ILE A CA 1
ATOM 2355 C C . ILE A 1 291 ? -3.254 -16.075 -11.416 1.00 93.31 291 ILE A C 1
ATOM 2357 O O . ILE A 1 291 ? -3.301 -15.554 -12.529 1.00 93.31 291 ILE A O 1
ATOM 2361 N N . MET A 1 292 ? -4.298 -16.678 -10.851 1.00 94.12 292 MET A N 1
ATOM 2362 C CA . MET A 1 292 ? -5.656 -16.656 -11.371 1.00 94.12 292 MET A CA 1
ATOM 2363 C C . MET A 1 292 ? -6.581 -16.245 -10.237 1.00 94.12 292 MET A C 1
ATOM 2365 O O . MET A 1 292 ? -6.581 -16.875 -9.180 1.00 94.12 292 MET A O 1
ATOM 2369 N N . GLN A 1 293 ? -7.373 -15.207 -10.462 1.00 94.81 293 GLN A N 1
ATOM 2370 C CA . GLN A 1 293 ? -8.346 -14.723 -9.499 1.00 94.81 293 GLN A CA 1
ATOM 2371 C C . GLN A 1 293 ? -9.695 -14.571 -10.188 1.00 94.81 293 GLN A C 1
ATOM 2373 O O . GLN A 1 293 ? -9.832 -13.792 -11.131 1.00 94.81 293 GLN A O 1
ATOM 2378 N N . THR A 1 294 ? -10.701 -15.297 -9.708 1.00 95.56 294 THR A N 1
ATOM 2379 C CA . THR A 1 294 ? -12.086 -15.040 -10.103 1.00 95.56 294 THR A CA 1
ATOM 2380 C C . THR A 1 294 ? -12.503 -13.678 -9.565 1.00 95.56 294 THR A C 1
ATOM 2382 O O . THR A 1 294 ? -12.390 -13.417 -8.367 1.00 95.56 294 THR A O 1
ATOM 2385 N N . MET A 1 295 ? -12.980 -12.812 -10.451 1.00 95.31 295 MET A N 1
ATOM 2386 C CA . MET A 1 295 ? -13.488 -11.486 -10.108 1.00 95.31 295 MET A CA 1
ATOM 2387 C C . MET A 1 295 ? -14.973 -11.609 -9.771 1.00 95.31 295 MET A C 1
ATOM 2389 O O . MET A 1 295 ? -15.387 -11.342 -8.653 1.00 95.31 295 MET A O 1
ATOM 2393 N N . PHE A 1 296 ? -15.777 -12.144 -10.684 1.00 96.44 296 PHE A N 1
ATOM 2394 C CA . PHE A 1 296 ? -17.195 -12.376 -10.433 1.00 96.44 296 PHE A CA 1
ATOM 2395 C C . PHE A 1 296 ? -17.717 -13.561 -11.234 1.00 96.44 296 PHE A C 1
ATOM 2397 O O . PHE A 1 296 ? -17.164 -13.934 -12.270 1.00 96.44 296 PHE A O 1
ATOM 2404 N N . TYR A 1 297 ? -18.811 -14.120 -10.741 1.00 97.19 297 TYR A N 1
ATOM 2405 C CA . TYR A 1 297 ? -19.640 -15.095 -11.428 1.00 97.19 297 TYR A CA 1
ATOM 2406 C C . TYR A 1 297 ? -20.791 -14.361 -12.109 1.00 97.19 297 TYR A C 1
ATOM 2408 O O . TYR A 1 297 ? -21.286 -13.367 -11.573 1.00 97.19 297 TYR A O 1
ATOM 2416 N N . PHE A 1 298 ? -21.215 -14.834 -13.274 1.00 96.12 298 PHE A N 1
ATOM 2417 C CA . PHE A 1 298 ? -22.337 -14.250 -14.002 1.00 96.12 298 PHE A CA 1
ATOM 2418 C C . PHE A 1 298 ? -23.309 -15.325 -14.486 1.00 96.12 298 PHE A C 1
ATOM 2420 O O . PHE A 1 298 ? -22.910 -16.454 -14.783 1.00 96.12 298 PHE A O 1
ATOM 2427 N N . THR A 1 299 ? -24.579 -14.939 -14.581 1.00 94.94 299 THR A N 1
ATOM 2428 C CA . THR A 1 299 ? -25.625 -15.629 -15.345 1.00 94.94 299 THR A CA 1
ATOM 2429 C C . THR A 1 299 ? -26.221 -14.659 -16.376 1.00 94.94 299 THR A C 1
ATOM 2431 O O . THR A 1 299 ? -25.766 -13.521 -16.500 1.00 94.94 299 THR A O 1
ATOM 2434 N N . GLU A 1 300 ? -27.272 -15.065 -17.093 1.00 92.69 300 GLU A N 1
ATOM 2435 C CA . GLU A 1 300 ? -28.004 -14.187 -18.016 1.00 92.69 300 GLU A CA 1
ATOM 2436 C C . GLU A 1 300 ? -28.636 -12.969 -17.315 1.00 92.69 300 GLU A C 1
ATOM 2438 O O . GLU A 1 300 ? -28.892 -11.950 -17.956 1.00 92.69 300 GLU A O 1
ATOM 2443 N N . HIS A 1 301 ? -28.900 -13.064 -16.007 1.00 94.81 301 HIS A N 1
ATOM 2444 C CA . HIS A 1 301 ? -29.689 -12.071 -15.273 1.00 94.81 301 HIS A CA 1
ATOM 2445 C C . HIS A 1 301 ? -28.990 -11.488 -14.044 1.00 94.81 301 HIS A C 1
ATOM 2447 O O . HIS A 1 301 ? -29.467 -10.491 -13.504 1.00 94.81 301 HIS A O 1
ATOM 2453 N N . GLU A 1 302 ? -27.883 -12.076 -13.584 1.00 96.00 302 GLU A N 1
ATOM 2454 C CA . GLU A 1 302 ? -27.217 -11.638 -12.356 1.00 96.00 302 GLU A CA 1
ATOM 2455 C C . GLU A 1 302 ? -25.691 -11.678 -12.457 1.00 96.00 302 GLU A C 1
ATOM 2457 O O . GLU A 1 302 ? -25.108 -12.479 -13.190 1.00 96.00 302 GLU A O 1
ATOM 2462 N N . VAL A 1 303 ? -25.044 -10.828 -11.660 1.00 96.00 303 VAL A N 1
ATOM 2463 C CA . VAL A 1 303 ? -23.600 -10.852 -11.422 1.00 96.00 303 VAL A CA 1
ATOM 2464 C C . VAL A 1 303 ? -23.367 -10.919 -9.921 1.00 96.00 303 VAL A C 1
ATOM 2466 O O . VAL A 1 303 ? -23.948 -10.150 -9.156 1.00 96.00 303 VAL A O 1
ATOM 2469 N N . LYS A 1 304 ? -22.495 -11.832 -9.497 1.00 96.38 304 LYS A N 1
ATOM 2470 C CA . LYS A 1 304 ? -22.117 -12.017 -8.098 1.00 96.38 304 LYS A CA 1
ATOM 2471 C C . LYS A 1 304 ? -20.606 -11.954 -7.954 1.00 96.38 304 LYS A C 1
ATOM 2473 O O . LYS A 1 304 ? -19.892 -12.818 -8.460 1.00 96.38 304 LYS A O 1
ATOM 2478 N N . GLU A 1 305 ? -20.121 -10.956 -7.226 1.00 95.06 305 GLU A N 1
ATOM 2479 C CA . GLU A 1 305 ? -18.692 -10.817 -6.949 1.00 95.06 305 GLU A CA 1
ATOM 2480 C C . GLU A 1 305 ? -18.131 -12.018 -6.182 1.00 95.06 305 GLU A C 1
ATOM 2482 O O . GLU A 1 305 ? -18.793 -12.621 -5.326 1.00 95.06 305 GLU A O 1
ATOM 2487 N N . SER A 1 306 ? -16.876 -12.355 -6.476 1.00 93.06 306 SER A N 1
ATOM 2488 C CA . SER A 1 306 ? -16.139 -13.362 -5.727 1.00 93.06 306 SER A CA 1
ATOM 2489 C C . SER A 1 306 ? -15.884 -12.887 -4.300 1.00 93.06 306 SER A C 1
ATOM 2491 O O . SER A 1 306 ? -15.732 -11.692 -4.029 1.00 93.06 306 SER A O 1
ATOM 2493 N N . ARG A 1 307 ? -15.801 -13.839 -3.372 1.00 89.94 307 ARG A N 1
ATOM 2494 C CA . ARG A 1 307 ? -15.428 -13.605 -1.973 1.00 89.94 307 ARG A CA 1
ATOM 2495 C C . ARG A 1 307 ? -14.064 -14.227 -1.702 1.00 89.94 307 ARG A C 1
ATOM 2497 O O . ARG A 1 307 ? -13.619 -15.094 -2.454 1.00 89.94 307 ARG A O 1
ATOM 2504 N N . LEU A 1 308 ? -13.398 -13.766 -0.646 1.00 88.50 308 LEU A N 1
ATOM 2505 C CA . LEU A 1 308 ? -12.213 -14.456 -0.145 1.00 88.50 308 LEU A CA 1
ATOM 2506 C C . LEU A 1 308 ? -12.595 -15.859 0.341 1.00 88.50 308 LEU A C 1
ATOM 2508 O O . LEU A 1 308 ? -13.757 -16.121 0.653 1.00 88.50 308 LEU A O 1
ATOM 2512 N N . LYS A 1 309 ? -11.610 -16.758 0.345 1.00 85.00 309 LYS A N 1
ATOM 2513 C CA . LYS A 1 309 ? -11.802 -18.172 0.680 1.00 85.00 309 LYS A CA 1
ATOM 2514 C C . LYS A 1 309 ? -12.318 -18.356 2.109 1.00 85.00 309 LYS A C 1
ATOM 2516 O O . LYS A 1 309 ? -13.187 -19.192 2.334 1.00 85.00 309 LYS A O 1
ATOM 2521 N N . ASP A 1 310 ? -11.776 -17.578 3.033 1.00 89.88 310 ASP A N 1
ATOM 2522 C CA . ASP A 1 310 ? -12.103 -17.593 4.449 1.00 89.88 310 ASP A CA 1
ATOM 2523 C C . ASP A 1 310 ? -11.808 -16.220 5.081 1.00 89.88 310 ASP A C 1
ATOM 2525 O O . ASP A 1 310 ? -11.394 -15.261 4.409 1.00 89.88 310 ASP A O 1
ATOM 2529 N N . ASP A 1 311 ? -12.081 -16.1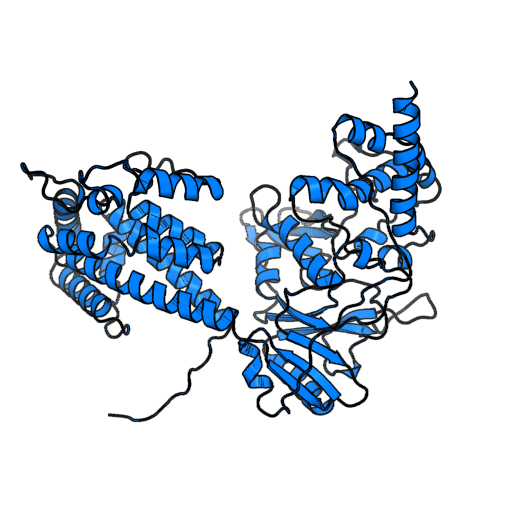27 6.380 1.00 89.12 311 ASP A N 1
ATOM 2530 C CA . ASP A 1 311 ? -11.956 -14.895 7.145 1.00 89.12 311 ASP A CA 1
ATOM 2531 C C . ASP A 1 311 ? -10.570 -14.688 7.766 1.00 89.12 311 ASP A C 1
ATOM 2533 O O . ASP A 1 311 ? -10.351 -13.624 8.342 1.00 89.12 311 ASP A O 1
ATOM 2537 N N . LYS A 1 312 ? -9.618 -15.619 7.596 1.00 92.00 312 LYS A N 1
ATOM 2538 C CA . LYS A 1 312 ? -8.270 -15.469 8.157 1.00 92.00 312 LYS A CA 1
ATOM 2539 C C . LYS A 1 312 ? -7.504 -14.333 7.484 1.00 92.00 312 LYS A C 1
ATOM 2541 O O . LYS A 1 312 ? -7.687 -14.044 6.296 1.00 92.00 312 LYS A O 1
ATOM 2546 N N . ASP A 1 313 ? -6.622 -13.722 8.261 1.00 95.19 313 ASP A N 1
ATOM 2547 C CA . ASP A 1 313 ? -5.647 -12.755 7.769 1.00 95.19 313 ASP A CA 1
ATOM 2548 C C . ASP A 1 313 ? -4.396 -13.479 7.246 1.00 95.19 313 ASP A C 1
ATOM 2550 O O . ASP A 1 313 ? -4.316 -14.706 7.264 1.00 95.19 313 ASP A O 1
ATOM 2554 N N . TYR A 1 314 ? -3.408 -12.754 6.732 1.00 97.00 314 TYR A N 1
ATOM 2555 C CA . TYR A 1 314 ? -2.176 -13.321 6.180 1.00 97.00 314 TYR A CA 1
ATOM 2556 C C . TYR A 1 314 ? -0.981 -12.760 6.931 1.00 97.00 314 TYR A C 1
ATOM 2558 O O . TYR A 1 314 ? -0.849 -11.547 7.034 1.00 97.00 314 TYR A O 1
ATOM 2566 N N . LEU A 1 315 ? -0.081 -13.622 7.390 1.00 98.19 315 LEU A N 1
ATOM 2567 C CA . LEU A 1 315 ? 1.191 -13.222 7.984 1.00 98.19 315 LEU A CA 1
ATOM 2568 C C . LEU A 1 315 ? 2.318 -13.717 7.077 1.00 98.19 315 LEU A C 1
ATOM 2570 O O . LEU A 1 315 ? 2.531 -14.921 6.954 1.00 98.19 315 LEU A O 1
ATOM 2574 N N . ILE A 1 316 ? 3.004 -12.805 6.385 1.00 98.50 316 ILE A N 1
ATOM 2575 C CA . ILE A 1 316 ? 3.936 -13.162 5.306 1.00 98.50 316 ILE A CA 1
ATOM 2576 C C . ILE A 1 316 ? 5.367 -12.745 5.658 1.00 98.50 316 ILE A C 1
ATOM 2578 O O . ILE A 1 316 ? 5.649 -11.564 5.864 1.00 98.50 316 ILE A O 1
ATOM 2582 N N . PHE A 1 317 ? 6.287 -13.709 5.650 1.00 98.31 317 PHE A N 1
ATOM 2583 C CA . PHE A 1 317 ? 7.715 -13.505 5.884 1.00 98.31 317 PHE A CA 1
ATOM 2584 C C . PHE A 1 317 ? 8.421 -13.034 4.610 1.00 98.31 317 PHE A C 1
ATOM 2586 O O . PHE A 1 317 ? 8.593 -13.803 3.667 1.00 98.31 317 PHE A O 1
ATOM 2593 N N . MET A 1 318 ? 8.840 -11.771 4.550 1.00 97.44 318 MET A N 1
ATOM 2594 C CA . MET A 1 318 ? 9.326 -11.134 3.321 1.00 97.44 318 MET A CA 1
ATOM 2595 C C . MET A 1 318 ? 10.681 -10.456 3.523 1.00 97.44 318 MET A C 1
ATOM 2597 O O . MET A 1 318 ? 10.920 -9.818 4.541 1.00 97.44 318 MET A O 1
ATOM 2601 N N . HIS A 1 319 ? 11.564 -10.522 2.526 1.00 96.00 319 HIS A N 1
ATOM 2602 C CA . HIS A 1 319 ? 12.763 -9.680 2.524 1.00 96.00 319 HIS A CA 1
ATOM 2603 C C . HIS A 1 319 ? 12.408 -8.212 2.228 1.00 96.00 319 HIS A C 1
ATOM 2605 O O . HIS A 1 319 ? 11.418 -7.956 1.534 1.00 96.00 319 HIS A O 1
ATOM 2611 N N . PRO A 1 320 ? 13.258 -7.239 2.616 1.00 96.75 320 PRO A N 1
ATOM 2612 C CA . PRO A 1 320 ? 13.010 -5.816 2.370 1.00 96.75 320 PRO A CA 1
ATOM 2613 C C . PRO A 1 320 ? 12.670 -5.483 0.910 1.00 96.75 320 PRO A C 1
A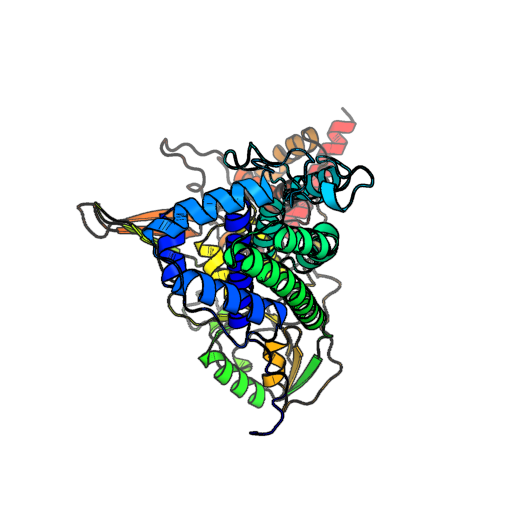TOM 2615 O O . PRO A 1 320 ? 11.770 -4.691 0.637 1.00 96.75 320 PRO A O 1
ATOM 2618 N N . CYS A 1 321 ? 13.334 -6.129 -0.057 1.00 96.00 321 CYS A N 1
ATOM 2619 C CA . CYS A 1 321 ? 13.060 -5.886 -1.475 1.00 96.00 321 CYS A CA 1
ATOM 2620 C C . CYS A 1 321 ? 11.667 -6.370 -1.917 1.00 96.00 321 CYS A C 1
ATOM 2622 O O . CYS A 1 321 ? 11.064 -5.742 -2.787 1.00 96.00 321 CYS A O 1
ATOM 2624 N N . ASP A 1 322 ? 11.125 -7.432 -1.311 1.00 97.19 322 ASP A N 1
ATOM 2625 C CA . ASP A 1 322 ? 9.756 -7.889 -1.565 1.00 97.19 322 ASP A CA 1
ATOM 2626 C C . ASP A 1 322 ? 8.724 -6.974 -0.896 1.00 97.19 322 ASP A C 1
ATOM 2628 O O . ASP A 1 322 ? 7.683 -6.705 -1.493 1.00 97.19 322 ASP A O 1
ATOM 2632 N N . ILE A 1 323 ? 9.016 -6.441 0.295 1.00 98.12 323 ILE A N 1
ATOM 2633 C CA . ILE A 1 323 ? 8.144 -5.474 0.988 1.00 98.12 323 ILE A CA 1
ATOM 2634 C C . ILE A 1 323 ? 8.022 -4.195 0.157 1.00 98.12 323 ILE A C 1
ATOM 2636 O O . ILE A 1 323 ? 6.927 -3.723 -0.148 1.00 98.12 323 ILE A O 1
ATOM 2640 N N . ASN A 1 324 ? 9.150 -3.671 -0.323 1.00 97.94 324 ASN A N 1
ATOM 2641 C CA . ASN A 1 324 ? 9.119 -2.515 -1.210 1.00 97.94 324 ASN A CA 1
ATOM 2642 C C . ASN A 1 324 ? 8.499 -2.840 -2.581 1.00 97.94 324 ASN A C 1
ATOM 2644 O O . ASN A 1 324 ? 8.030 -1.940 -3.278 1.00 97.94 324 ASN A O 1
ATOM 2648 N N . ALA A 1 325 ? 8.500 -4.103 -3.014 1.00 97.81 325 ALA A N 1
ATOM 2649 C CA . ALA A 1 325 ? 7.796 -4.509 -4.225 1.00 97.81 325 ALA A CA 1
ATOM 2650 C C . ALA A 1 325 ? 6.277 -4.551 -4.031 1.00 97.81 325 ALA A C 1
ATOM 2652 O O . ALA A 1 325 ? 5.537 -4.153 -4.935 1.00 97.81 325 ALA A O 1
ATOM 2653 N N . LEU A 1 326 ? 5.823 -4.977 -2.851 1.00 97.75 326 LEU A N 1
ATOM 2654 C CA . LEU A 1 326 ? 4.423 -4.914 -2.456 1.00 97.75 326 LEU A CA 1
ATOM 2655 C C . LEU A 1 326 ? 3.929 -3.464 -2.482 1.00 97.75 326 LEU A C 1
ATOM 2657 O O . LEU A 1 326 ? 2.943 -3.182 -3.149 1.00 97.75 326 LEU A O 1
ATOM 2661 N N . ARG A 1 327 ? 4.689 -2.520 -1.913 1.00 95.75 327 ARG A N 1
ATOM 2662 C CA . ARG A 1 327 ? 4.371 -1.079 -1.954 1.00 95.75 327 ARG A CA 1
ATOM 2663 C C . ARG A 1 327 ? 4.206 -0.526 -3.378 1.00 95.75 327 ARG A C 1
ATOM 2665 O O . ARG A 1 327 ? 3.312 0.275 -3.655 1.00 95.75 327 ARG A O 1
ATOM 2672 N N . ARG A 1 328 ? 5.052 -0.967 -4.313 1.00 96.50 328 ARG A N 1
ATOM 2673 C CA . ARG A 1 328 ? 4.940 -0.595 -5.736 1.00 96.50 328 ARG A CA 1
ATOM 2674 C C . ARG A 1 328 ? 3.696 -1.195 -6.385 1.00 96.50 328 ARG A C 1
ATOM 2676 O O . ARG A 1 328 ? 3.057 -0.556 -7.215 1.00 96.50 328 ARG A O 1
ATOM 2683 N N . THR A 1 329 ? 3.348 -2.416 -5.997 1.00 96.56 329 THR A N 1
ATOM 2684 C CA . THR A 1 329 ? 2.138 -3.105 -6.455 1.00 96.56 329 THR A CA 1
ATOM 2685 C C . THR A 1 329 ? 0.880 -2.430 -5.898 1.00 96.56 329 THR A C 1
ATOM 2687 O O . THR A 1 329 ? -0.046 -2.178 -6.668 1.00 96.56 329 THR A O 1
ATOM 2690 N N . ASP A 1 330 ? 0.900 -2.007 -4.628 1.00 95.62 330 ASP A N 1
ATOM 2691 C CA . ASP A 1 330 ? -0.141 -1.191 -3.989 1.00 95.62 330 ASP A CA 1
ATOM 2692 C C . ASP A 1 330 ? -0.360 0.111 -4.769 1.00 95.62 330 ASP A C 1
ATOM 2694 O O . ASP A 1 330 ? -1.487 0.444 -5.122 1.00 95.62 330 ASP A O 1
ATOM 2698 N N . THR A 1 331 ? 0.711 0.816 -5.143 1.00 93.88 331 THR A N 1
ATOM 2699 C CA . THR A 1 331 ? 0.606 2.024 -5.978 1.00 93.88 331 THR A CA 1
ATOM 2700 C C . THR A 1 331 ? -0.072 1.743 -7.323 1.00 93.88 331 THR A C 1
ATOM 2702 O O . THR A 1 331 ? -0.956 2.497 -7.731 1.00 93.88 331 THR A O 1
ATOM 2705 N N . VAL A 1 332 ? 0.279 0.647 -8.007 1.00 95.25 332 VAL A N 1
ATOM 2706 C CA . VAL A 1 332 ? -0.351 0.310 -9.294 1.00 95.25 332 VAL A CA 1
ATOM 2707 C C . VAL A 1 332 ? -1.829 -0.043 -9.136 1.00 95.25 332 VAL A C 1
ATOM 2709 O O . VAL A 1 332 ? -2.631 0.422 -9.933 1.00 95.25 332 VAL A O 1
ATOM 2712 N N . PHE A 1 333 ? -2.209 -0.853 -8.151 1.00 95.69 333 PHE A N 1
ATOM 2713 C CA . PHE A 1 333 ? -3.598 -1.306 -8.027 1.00 95.69 333 PHE A CA 1
ATOM 2714 C C . PHE A 1 333 ? -4.506 -0.327 -7.281 1.00 95.69 333 PHE A C 1
ATOM 2716 O O . PHE A 1 333 ? -5.716 -0.370 -7.474 1.00 95.69 333 PHE A O 1
ATOM 2723 N N . MET A 1 334 ? -3.959 0.554 -6.442 1.00 91.31 334 MET A N 1
ATOM 2724 C CA . MET A 1 334 ? -4.763 1.461 -5.618 1.00 91.31 334 MET A CA 1
ATOM 2725 C C . MET A 1 334 ? -4.733 2.916 -6.079 1.00 91.31 334 MET A C 1
ATOM 2727 O O . MET A 1 334 ? -5.704 3.628 -5.835 1.00 91.31 334 MET A O 1
ATOM 2731 N N . LYS A 1 335 ? -3.650 3.371 -6.729 1.00 87.75 335 LYS A N 1
ATOM 2732 C CA . LYS A 1 335 ? -3.458 4.790 -7.092 1.00 87.75 335 LYS A CA 1
ATOM 2733 C C . LYS A 1 335 ? -3.479 5.054 -8.603 1.00 87.75 335 LYS A C 1
ATOM 2735 O O . LYS A 1 335 ? -3.709 6.184 -9.027 1.00 87.75 335 LYS A O 1
ATOM 2740 N N . ASN A 1 336 ? -3.208 4.052 -9.438 1.00 89.31 336 ASN A N 1
ATOM 2741 C CA . ASN A 1 336 ? -3.108 4.238 -10.886 1.00 89.31 336 ASN A CA 1
ATOM 2742 C C . ASN A 1 336 ? -4.494 4.342 -11.544 1.00 89.31 336 ASN A C 1
ATOM 2744 O O . ASN A 1 336 ? -5.284 3.409 -11.474 1.00 89.31 336 ASN A O 1
ATOM 2748 N N . GLY A 1 337 ? -4.761 5.438 -12.258 1.00 83.12 337 GLY A N 1
ATOM 2749 C CA . GLY A 1 337 ? -6.003 5.598 -13.030 1.00 83.12 337 GLY A CA 1
ATOM 2750 C C . GLY A 1 337 ? -7.217 6.086 -12.231 1.00 83.12 337 GLY A C 1
ATOM 2751 O O . GLY A 1 337 ? -8.317 6.078 -12.769 1.00 83.12 337 GLY A O 1
ATOM 2752 N N . GLY A 1 338 ? -7.032 6.529 -10.981 1.00 80.12 338 GLY A N 1
ATOM 2753 C CA . GLY A 1 338 ? -8.078 7.181 -10.177 1.00 80.12 338 GLY A CA 1
ATOM 2754 C C . GLY A 1 338 ? -9.115 6.245 -9.546 1.00 80.12 338 GLY A C 1
ATOM 2755 O O . GLY A 1 338 ? -9.991 6.721 -8.835 1.00 80.12 338 GLY A O 1
ATOM 2756 N N . LEU A 1 339 ? -9.008 4.932 -9.765 1.00 85.69 339 LEU A N 1
ATOM 2757 C CA . LEU A 1 339 ? -9.878 3.916 -9.173 1.00 85.69 339 LEU A CA 1
ATOM 2758 C C . LEU A 1 339 ? -9.032 2.842 -8.492 1.00 85.69 339 LEU A C 1
ATOM 2760 O O . LEU A 1 339 ? -8.056 2.355 -9.062 1.00 85.69 339 LEU A O 1
ATOM 2764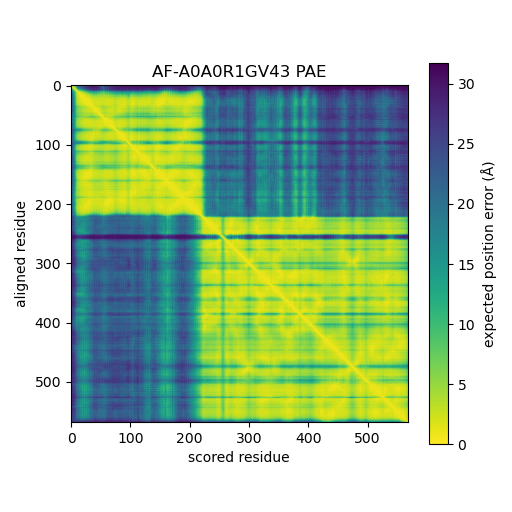 N N . THR A 1 340 ? -9.419 2.461 -7.278 1.00 89.88 340 THR A N 1
ATOM 2765 C CA . THR A 1 340 ? -8.774 1.375 -6.538 1.00 89.88 340 THR A CA 1
ATOM 2766 C C . THR A 1 340 ? -9.360 0.022 -6.939 1.00 89.88 340 THR A C 1
ATOM 2768 O O . THR A 1 340 ? -10.574 -0.164 -6.949 1.00 89.88 340 THR A O 1
ATOM 2771 N N . ASP A 1 341 ? -8.495 -0.951 -7.224 1.00 94.25 341 ASP A N 1
ATOM 2772 C CA . ASP A 1 341 ? -8.881 -2.341 -7.463 1.00 94.25 341 ASP A CA 1
ATOM 2773 C C . ASP A 1 341 ? -9.390 -2.981 -6.162 1.00 94.25 341 ASP A C 1
ATOM 2775 O O . ASP A 1 341 ? -8.612 -3.309 -5.260 1.00 94.25 341 ASP A O 1
ATOM 2779 N N . SER A 1 342 ? -10.710 -3.151 -6.057 1.00 91.75 342 SER A N 1
ATOM 2780 C CA . SER A 1 342 ? -11.374 -3.676 -4.858 1.00 91.75 342 SER A CA 1
ATOM 2781 C C . SER A 1 342 ? -10.945 -5.107 -4.517 1.00 91.75 342 SER A C 1
ATOM 2783 O O . SER A 1 342 ? -10.806 -5.449 -3.341 1.00 91.75 342 SER A O 1
ATOM 2785 N N . TYR A 1 343 ? -10.672 -5.940 -5.524 1.00 93.62 343 TYR A N 1
ATOM 2786 C CA . TYR A 1 343 ? -10.272 -7.338 -5.351 1.00 93.62 343 TYR A CA 1
ATOM 2787 C C . TYR A 1 343 ? -8.860 -7.473 -4.788 1.00 93.62 343 TYR A C 1
ATOM 2789 O O . TYR A 1 343 ? -8.614 -8.344 -3.951 1.00 93.62 343 TYR A O 1
ATOM 2797 N N . TYR A 1 344 ? -7.945 -6.617 -5.239 1.00 95.12 344 TYR A N 1
ATOM 2798 C CA . TYR A 1 344 ? -6.601 -6.498 -4.694 1.00 95.12 344 TYR A CA 1
ATOM 2799 C C . TYR A 1 344 ? -6.646 -5.896 -3.289 1.00 95.12 344 TYR A C 1
ATOM 2801 O O . TYR A 1 344 ? -6.110 -6.496 -2.360 1.00 95.12 344 TYR A O 1
ATOM 2809 N N . LYS A 1 345 ? -7.338 -4.759 -3.108 1.00 92.44 345 LYS A N 1
ATOM 2810 C CA . LYS A 1 345 ? -7.425 -4.060 -1.817 1.00 92.44 345 LYS A CA 1
ATOM 2811 C C . LYS A 1 345 ? -7.965 -4.965 -0.713 1.00 92.44 345 LYS A C 1
ATOM 2813 O O . LYS A 1 345 ? -7.334 -5.081 0.328 1.00 92.44 345 LYS A O 1
ATOM 2818 N N . ARG A 1 346 ? -9.063 -5.680 -0.969 1.00 90.69 346 ARG A N 1
ATOM 2819 C CA . ARG A 1 346 ? -9.686 -6.593 0.003 1.00 90.69 346 ARG A CA 1
ATOM 2820 C C . ARG A 1 346 ? -8.731 -7.673 0.518 1.00 90.69 346 ARG A C 1
ATOM 2822 O O . ARG A 1 346 ? -8.815 -8.048 1.679 1.00 90.69 346 ARG A O 1
ATOM 2829 N N . LEU A 1 347 ? -7.858 -8.200 -0.341 1.00 92.56 347 LEU A N 1
ATOM 2830 C CA . LEU A 1 347 ? -6.854 -9.189 0.056 1.00 92.56 347 LEU A CA 1
ATOM 2831 C C . LEU A 1 347 ? -5.659 -8.517 0.736 1.00 92.56 347 LEU A C 1
ATOM 2833 O O . LEU A 1 347 ? -5.169 -9.002 1.748 1.00 92.56 347 LEU A O 1
ATOM 2837 N N . ARG A 1 348 ? -5.218 -7.376 0.201 1.00 94.31 348 ARG A N 1
ATOM 2838 C CA . ARG A 1 348 ? -4.092 -6.600 0.715 1.00 94.31 348 ARG A CA 1
ATOM 2839 C C . ARG A 1 348 ? -4.319 -6.060 2.128 1.00 94.31 348 ARG A C 1
ATOM 2841 O O . ARG A 1 348 ? -3.367 -6.047 2.907 1.00 94.31 348 ARG A O 1
ATOM 2848 N N . ASP A 1 349 ? -5.541 -5.635 2.445 1.00 90.81 349 ASP A N 1
ATOM 2849 C CA . ASP A 1 349 ? -5.940 -5.140 3.770 1.00 90.81 349 ASP A CA 1
ATOM 2850 C C . ASP A 1 349 ? -5.764 -6.217 4.858 1.00 90.81 349 ASP A C 1
ATOM 2852 O O . ASP A 1 349 ? -5.541 -5.885 6.016 1.00 90.81 349 ASP A O 1
ATOM 2856 N N . LYS A 1 350 ? -5.796 -7.502 4.475 1.00 93.94 350 LYS A N 1
ATOM 2857 C CA . LYS A 1 350 ? -5.583 -8.649 5.366 1.00 93.94 350 LYS A CA 1
ATOM 2858 C C . LYS A 1 350 ? -4.116 -9.055 5.542 1.00 93.94 350 LYS A C 1
ATOM 2860 O O . LYS A 1 350 ? -3.836 -10.035 6.224 1.00 93.94 350 LYS A O 1
ATOM 2865 N N . VAL A 1 351 ? -3.166 -8.381 4.887 1.00 96.00 351 VAL A N 1
ATOM 2866 C CA . VAL A 1 351 ? -1.747 -8.777 4.906 1.00 96.00 351 VAL A CA 1
ATOM 2867 C C . VAL A 1 351 ? -0.981 -8.049 6.004 1.00 96.00 351 VAL A C 1
ATOM 2869 O O . VAL A 1 351 ? -0.833 -6.827 5.962 1.00 96.00 351 VAL A O 1
ATOM 2872 N N . LYS A 1 352 ? -0.403 -8.844 6.903 1.00 96.25 352 LYS A N 1
ATOM 2873 C CA . LYS A 1 352 ? 0.629 -8.503 7.880 1.00 96.25 352 LYS A CA 1
ATOM 2874 C C . LYS A 1 352 ? 1.987 -9.041 7.434 1.00 96.25 352 LYS A C 1
ATOM 2876 O O . LYS A 1 352 ? 2.085 -10.088 6.788 1.00 96.25 352 LYS A O 1
ATOM 2881 N N . ILE A 1 353 ? 3.047 -8.307 7.746 1.00 98.38 353 ILE A N 1
ATOM 2882 C CA . ILE A 1 353 ? 4.386 -8.505 7.193 1.00 98.38 353 ILE A CA 1
ATOM 2883 C C . ILE A 1 353 ? 5.378 -8.773 8.319 1.00 98.38 353 ILE A C 1
ATOM 2885 O O . ILE A 1 353 ? 5.595 -7.930 9.192 1.00 98.38 353 ILE A O 1
ATOM 2889 N N . VAL A 1 354 ? 6.055 -9.916 8.221 1.00 98.38 354 VAL A N 1
ATOM 2890 C CA . VAL A 1 354 ? 7.240 -10.235 9.018 1.00 98.38 354 VAL A CA 1
ATOM 2891 C C . VAL A 1 354 ? 8.468 -10.022 8.144 1.00 98.38 354 VAL A C 1
ATOM 2893 O O . VAL A 1 354 ? 8.737 -10.784 7.217 1.00 98.38 354 VAL A O 1
ATOM 2896 N N . MET A 1 355 ? 9.223 -8.958 8.380 1.00 98.25 355 MET A N 1
ATOM 2897 C CA . MET A 1 355 ? 10.430 -8.687 7.617 1.00 98.25 355 MET A CA 1
ATOM 2898 C C . MET A 1 355 ? 11.544 -9.654 8.015 1.00 98.25 355 MET A C 1
ATOM 2900 O O . MET A 1 355 ? 12.031 -9.626 9.139 1.00 98.25 355 MET A O 1
ATOM 2904 N N . MET A 1 356 ? 12.012 -10.458 7.068 1.00 97.25 356 MET A N 1
ATOM 2905 C CA . MET A 1 356 ? 13.237 -11.234 7.237 1.00 97.25 356 MET A CA 1
ATOM 2906 C C . MET A 1 356 ? 14.439 -10.335 6.984 1.00 97.25 356 MET A C 1
ATOM 2908 O O . MET A 1 356 ? 14.605 -9.808 5.876 1.00 97.25 356 MET A O 1
ATOM 2912 N N . GLU A 1 357 ? 15.279 -10.180 8.003 1.00 95.31 357 GLU A N 1
ATOM 2913 C CA . GLU A 1 357 ? 16.527 -9.439 7.901 1.00 95.31 357 GLU A CA 1
ATOM 2914 C C . GLU A 1 357 ? 17.376 -9.939 6.720 1.00 95.31 357 GLU A C 1
ATOM 2916 O O . GLU A 1 357 ? 17.449 -11.134 6.434 1.00 95.31 357 GLU A O 1
ATOM 2921 N N . CYS A 1 358 ? 18.015 -9.009 6.007 1.00 93.25 358 CYS A N 1
ATOM 2922 C CA . CYS A 1 358 ? 18.881 -9.325 4.880 1.00 93.25 358 CYS A CA 1
ATOM 2923 C C . CYS A 1 358 ? 20.225 -8.617 5.052 1.00 93.25 358 CYS A C 1
ATOM 2925 O O . CYS A 1 358 ? 20.348 -7.414 4.804 1.00 93.25 358 CYS A O 1
ATOM 2927 N N . THR A 1 359 ? 21.232 -9.380 5.474 1.00 90.50 359 THR A N 1
ATOM 2928 C CA . THR A 1 359 ? 22.598 -8.904 5.751 1.00 90.50 359 THR A CA 1
ATOM 2929 C C . THR A 1 359 ? 23.615 -9.333 4.698 1.00 90.50 359 THR A C 1
ATOM 2931 O O . THR A 1 359 ? 24.771 -8.923 4.767 1.00 90.50 359 THR A O 1
ATOM 2934 N N . GLN A 1 360 ? 23.202 -10.111 3.690 1.00 90.88 360 GLN A N 1
ATOM 2935 C CA . GLN A 1 360 ? 24.080 -10.593 2.623 1.00 90.88 360 GLN A CA 1
ATOM 2936 C C . GLN A 1 360 ? 23.463 -10.402 1.236 1.00 90.88 360 GLN A C 1
ATOM 2938 O O . GLN A 1 360 ? 22.267 -10.607 1.023 1.00 90.88 360 GLN A O 1
ATOM 2943 N N . SER A 1 361 ? 24.295 -10.013 0.266 1.00 91.06 361 SER A N 1
ATOM 2944 C CA . SER A 1 361 ? 23.871 -9.914 -1.131 1.00 91.06 361 SER A CA 1
ATOM 2945 C C . SER A 1 361 ? 23.705 -11.306 -1.731 1.00 91.06 361 SER A C 1
ATOM 2947 O O . SER A 1 361 ? 24.626 -12.118 -1.696 1.00 91.06 361 SER A O 1
ATOM 2949 N N . CYS A 1 362 ? 22.564 -11.545 -2.374 1.00 89.94 362 CYS A N 1
ATOM 2950 C CA . CYS A 1 362 ? 22.433 -12.641 -3.329 1.00 89.94 362 CYS A CA 1
ATOM 2951 C C . CYS A 1 362 ? 23.254 -12.335 -4.595 1.00 89.94 362 CYS A C 1
ATOM 2953 O O . CYS A 1 362 ? 23.511 -11.172 -4.905 1.00 89.94 362 CYS A O 1
ATOM 2955 N N . GLU A 1 363 ? 23.609 -13.379 -5.343 1.00 88.25 363 GLU A N 1
ATOM 2956 C CA . GLU A 1 363 ? 24.443 -13.303 -6.556 1.00 88.25 363 GLU A CA 1
ATOM 2957 C C . GLU A 1 363 ? 23.914 -12.298 -7.593 1.00 88.25 363 GLU A C 1
ATOM 2959 O O . GLU A 1 363 ? 24.641 -11.434 -8.069 1.00 88.25 363 GLU A O 1
ATOM 2964 N N . ASN A 1 364 ? 22.616 -12.371 -7.905 1.00 91.31 364 ASN A N 1
ATOM 2965 C CA . ASN A 1 364 ? 22.003 -11.604 -8.994 1.00 91.31 364 ASN A CA 1
ATOM 2966 C C . ASN A 1 364 ? 21.241 -10.350 -8.530 1.00 91.31 364 ASN A C 1
ATOM 2968 O O . ASN A 1 364 ? 20.552 -9.718 -9.339 1.00 91.31 364 ASN A O 1
ATOM 2972 N N . CYS A 1 365 ? 21.270 -10.015 -7.234 1.00 94.88 365 CYS A N 1
ATOM 2973 C CA . CYS A 1 365 ? 20.529 -8.862 -6.726 1.00 94.88 365 CYS A CA 1
ATOM 2974 C C . CYS A 1 365 ? 21.357 -7.571 -6.790 1.00 94.88 365 CYS A C 1
ATOM 2976 O O . CYS A 1 365 ? 22.579 -7.580 -6.715 1.00 94.88 365 CYS A O 1
ATOM 2978 N N . PHE A 1 366 ? 20.650 -6.455 -6.952 1.00 97.44 366 PHE A N 1
ATOM 2979 C CA . PHE A 1 366 ? 21.170 -5.087 -7.056 1.00 97.44 366 PHE A CA 1
ATOM 2980 C C . PHE A 1 366 ? 20.188 -4.102 -6.387 1.00 97.44 366 PHE A C 1
ATOM 2982 O O . PHE A 1 366 ? 19.957 -2.984 -6.849 1.00 97.44 366 PHE A O 1
ATOM 2989 N N . CYS A 1 367 ? 19.512 -4.546 -5.321 1.00 97.19 367 CYS A N 1
ATOM 2990 C CA . CYS A 1 367 ? 18.464 -3.786 -4.635 1.00 97.19 367 CYS A CA 1
ATOM 2991 C C . CYS A 1 367 ? 18.974 -2.500 -3.969 1.00 97.19 367 CYS A C 1
ATOM 2993 O O . CYS A 1 367 ? 18.184 -1.565 -3.823 1.00 97.19 367 CYS A O 1
ATOM 2995 N N . VAL A 1 368 ? 20.267 -2.420 -3.635 1.00 97.50 368 VAL A N 1
ATOM 2996 C CA . VAL A 1 368 ? 20.944 -1.206 -3.155 1.00 97.50 368 VAL A CA 1
ATOM 2997 C C . VAL A 1 368 ? 20.949 -0.135 -4.245 1.00 97.50 368 VAL A C 1
ATOM 2999 O O . VAL A 1 368 ? 20.499 0.974 -3.990 1.00 97.50 368 VAL A O 1
ATOM 3002 N N . SER A 1 369 ? 21.329 -0.470 -5.487 1.00 97.25 369 SER A N 1
ATOM 3003 C CA . SER A 1 369 ? 21.258 0.467 -6.628 1.00 97.25 369 SER A CA 1
ATOM 3004 C C . SER A 1 369 ? 19.832 0.952 -6.919 1.00 97.25 369 SER A C 1
ATOM 3006 O O . SER A 1 369 ? 19.640 1.992 -7.543 1.00 97.25 369 SER A O 1
ATOM 3008 N N . MET A 1 370 ? 18.825 0.202 -6.464 1.00 97.00 370 MET A N 1
ATOM 3009 C CA . MET A 1 370 ? 17.411 0.556 -6.590 1.00 97.00 370 MET A CA 1
ATOM 3010 C C . MET A 1 370 ? 16.816 1.194 -5.322 1.00 97.00 370 MET A C 1
ATOM 3012 O O . MET A 1 370 ? 15.603 1.401 -5.288 1.00 97.00 370 MET A O 1
ATOM 3016 N N . ASN A 1 371 ? 17.619 1.469 -4.284 1.00 95.31 371 ASN A N 1
ATOM 3017 C CA . ASN A 1 371 ? 17.180 1.988 -2.978 1.00 95.31 371 ASN A CA 1
ATOM 3018 C C . ASN A 1 371 ? 16.029 1.177 -2.351 1.00 95.31 371 ASN A C 1
ATOM 3020 O O . ASN A 1 371 ? 15.045 1.720 -1.862 1.00 95.31 371 ASN A O 1
ATOM 3024 N N . SER A 1 372 ? 16.121 -0.151 -2.417 1.00 96.50 372 SER A N 1
ATOM 3025 C CA . SER A 1 372 ? 15.058 -1.081 -1.986 1.00 96.50 372 SER A CA 1
ATOM 3026 C C . SER A 1 372 ? 15.569 -2.218 -1.095 1.00 96.50 372 SER A C 1
ATOM 3028 O O . SER A 1 372 ? 14.860 -3.189 -0.832 1.00 96.50 372 SER A O 1
ATOM 3030 N N . ASN A 1 373 ? 16.810 -2.095 -0.627 1.00 95.81 373 ASN A N 1
ATOM 3031 C CA . ASN A 1 373 ? 17.477 -2.987 0.321 1.00 95.81 373 ASN A CA 1
ATOM 3032 C C . ASN A 1 373 ? 16.993 -2.825 1.772 1.00 95.81 373 ASN A C 1
ATOM 3034 O O . ASN A 1 373 ? 17.293 -3.683 2.595 1.00 95.81 373 ASN A O 1
ATOM 3038 N N . ARG A 1 374 ? 16.257 -1.752 2.084 1.00 95.31 374 ARG A N 1
ATOM 3039 C CA . ARG A 1 374 ? 15.725 -1.432 3.420 1.00 95.31 374 ARG A CA 1
ATOM 3040 C C . ARG A 1 374 ? 14.230 -1.180 3.334 1.00 95.31 374 ARG A C 1
ATOM 3042 O O . ARG A 1 374 ? 13.764 -0.735 2.290 1.00 95.31 374 ARG A O 1
ATOM 3049 N N . SER A 1 375 ? 13.484 -1.446 4.396 1.00 94.00 375 SER A N 1
ATOM 3050 C CA . SER A 1 375 ? 12.069 -1.083 4.478 1.00 94.00 375 SER A CA 1
ATOM 3051 C C . SER A 1 375 ? 11.680 -0.886 5.931 1.00 94.00 375 SER A C 1
ATOM 3053 O O . SER A 1 375 ? 12.139 -1.659 6.759 1.00 94.00 375 SER A O 1
ATOM 3055 N N . ASP A 1 376 ? 10.806 0.081 6.203 1.00 89.88 376 ASP A N 1
ATOM 3056 C CA . ASP A 1 376 ? 10.183 0.296 7.517 1.00 89.88 376 ASP A CA 1
ATOM 3057 C C . ASP A 1 376 ? 8.687 -0.075 7.515 1.00 89.88 376 ASP A C 1
ATOM 3059 O O . ASP A 1 376 ? 7.973 0.160 8.493 1.00 89.88 376 ASP A O 1
ATOM 3063 N N . HIS A 1 377 ? 8.192 -0.644 6.410 1.00 91.19 377 HIS A N 1
ATOM 3064 C CA . HIS A 1 377 ? 6.789 -1.013 6.204 1.00 91.19 377 HIS A CA 1
ATOM 3065 C C . HIS A 1 377 ? 6.531 -2.481 6.574 1.00 91.19 377 HIS A C 1
ATOM 3067 O O . HIS A 1 377 ? 6.107 -3.275 5.736 1.00 91.19 377 HIS A O 1
ATOM 3073 N N . TYR A 1 378 ? 6.826 -2.840 7.820 1.00 94.88 378 TYR A N 1
ATOM 3074 C CA . TYR A 1 378 ? 6.600 -4.172 8.380 1.00 94.88 378 TYR A CA 1
ATOM 3075 C C . TYR A 1 378 ? 5.938 -4.084 9.758 1.00 94.88 378 TYR A C 1
ATOM 3077 O O . TYR A 1 378 ? 6.047 -3.060 10.432 1.00 94.88 378 TYR A O 1
ATOM 3085 N N . ASP A 1 379 ? 5.277 -5.163 10.174 1.00 95.44 379 ASP A N 1
ATOM 3086 C CA . ASP A 1 379 ? 4.640 -5.280 11.491 1.00 95.44 379 ASP A CA 1
ATOM 3087 C C . ASP A 1 379 ? 5.611 -5.902 12.513 1.00 95.44 379 ASP A C 1
ATOM 3089 O O . ASP A 1 379 ? 5.659 -5.504 13.676 1.00 95.44 379 ASP A O 1
ATOM 3093 N N . MET A 1 380 ? 6.459 -6.833 12.068 1.00 96.44 380 MET A N 1
ATOM 3094 C CA . MET A 1 380 ? 7.568 -7.394 12.846 1.00 96.44 380 MET A CA 1
ATOM 3095 C C . MET A 1 380 ? 8.796 -7.583 11.955 1.00 96.44 380 MET A C 1
ATOM 3097 O O . MET A 1 380 ? 8.660 -7.704 10.741 1.00 96.44 380 MET A O 1
ATOM 3101 N N . ALA A 1 381 ? 9.987 -7.658 12.537 1.00 97.56 381 ALA A N 1
ATOM 3102 C CA . ALA A 1 381 ? 11.211 -8.038 11.844 1.00 97.56 381 ALA A CA 1
ATOM 3103 C C . ALA A 1 381 ? 11.924 -9.170 12.579 1.00 97.56 381 ALA A C 1
ATOM 3105 O O . ALA A 1 381 ? 11.897 -9.219 13.804 1.00 97.56 381 ALA A O 1
ATOM 3106 N N . VAL A 1 382 ? 12.575 -10.070 11.845 1.00 97.50 382 VAL A N 1
ATOM 3107 C CA . VAL A 1 382 ? 13.216 -11.264 12.404 1.00 97.50 382 VAL A CA 1
ATOM 3108 C C . VAL A 1 382 ? 14.638 -11.453 11.891 1.00 97.50 382 VAL A C 1
ATOM 3110 O O . VAL A 1 382 ? 14.922 -11.224 10.713 1.00 97.50 382 VAL A O 1
ATOM 3113 N N . ARG A 1 383 ? 15.520 -11.928 12.775 1.00 96.00 383 ARG A N 1
ATOM 3114 C CA . ARG A 1 383 ? 16.840 -12.479 12.443 1.00 96.00 383 ARG A CA 1
ATOM 3115 C C . ARG A 1 383 ? 16.921 -13.912 12.955 1.00 96.00 383 ARG A C 1
ATOM 3117 O O . ARG A 1 383 ? 16.829 -14.145 14.162 1.00 96.00 383 ARG A O 1
ATOM 3124 N N . PHE A 1 384 ? 17.151 -14.837 12.032 1.00 92.88 384 PHE A N 1
ATOM 3125 C CA . PHE A 1 384 ? 17.342 -16.255 12.317 1.00 92.88 384 PHE A CA 1
ATOM 3126 C C . PHE A 1 384 ? 18.755 -16.528 12.854 1.00 92.88 384 PHE A C 1
ATOM 3128 O O . PHE A 1 384 ? 19.736 -16.018 12.311 1.00 92.88 384 PHE A O 1
ATOM 3135 N N . ASP A 1 385 ? 18.854 -17.359 13.888 1.00 87.25 385 ASP A N 1
ATOM 3136 C CA . ASP A 1 385 ? 20.095 -17.909 14.442 1.00 87.25 385 ASP A CA 1
ATOM 3137 C C . ASP A 1 385 ? 19.930 -19.438 14.629 1.00 87.25 385 ASP A C 1
ATOM 3139 O O . ASP A 1 385 ? 18.823 -19.973 14.539 1.00 87.25 385 ASP A O 1
ATOM 3143 N N . GLN A 1 386 ? 21.020 -20.179 14.852 1.00 81.12 386 GLN A N 1
ATOM 3144 C CA . GLN A 1 386 ? 21.030 -21.652 14.825 1.00 81.12 386 GLN A CA 1
ATOM 3145 C C . GLN A 1 386 ? 20.035 -22.300 15.803 1.00 81.12 386 GLN A C 1
ATOM 3147 O O . GLN A 1 386 ? 19.488 -23.364 15.511 1.00 81.12 386 GLN A O 1
ATOM 3152 N N . HIS A 1 387 ? 19.794 -21.673 16.956 1.00 87.62 387 HIS A N 1
ATOM 3153 C CA . HIS A 1 387 ? 18.944 -22.223 18.022 1.00 87.62 387 HIS A CA 1
ATOM 3154 C C . HIS A 1 387 ? 17.869 -21.257 18.529 1.00 87.62 387 HIS A C 1
ATOM 3156 O O . HIS A 1 387 ? 17.023 -21.641 19.338 1.00 87.62 387 HIS A O 1
ATOM 3162 N N . GLN A 1 388 ? 17.902 -20.013 18.068 1.00 92.88 388 GLN A N 1
ATOM 3163 C CA . GLN A 1 388 ? 17.066 -18.938 18.574 1.00 92.88 388 GLN A CA 1
ATOM 3164 C C . GLN A 1 388 ? 16.691 -17.986 17.447 1.00 92.88 388 GLN A C 1
ATOM 3166 O O . GLN A 1 388 ? 17.312 -17.966 16.383 1.00 92.88 388 GLN A O 1
ATOM 3171 N N . MET A 1 389 ? 15.716 -17.138 17.724 1.00 93.69 389 MET A N 1
ATOM 3172 C CA . MET A 1 389 ? 15.330 -16.065 16.836 1.00 93.69 389 MET A CA 1
ATOM 3173 C C . MET A 1 389 ? 15.245 -14.755 17.593 1.00 93.69 389 MET A C 1
ATOM 3175 O O . MET A 1 389 ? 14.721 -14.691 18.705 1.00 93.69 389 MET A O 1
ATOM 3179 N N . ASN A 1 390 ? 15.757 -13.707 16.956 1.00 96.56 390 ASN A N 1
ATOM 3180 C CA . ASN A 1 390 ? 15.557 -12.345 17.414 1.00 96.56 390 ASN A CA 1
ATOM 3181 C C . ASN A 1 390 ? 14.387 -11.740 16.653 1.00 96.56 390 ASN A C 1
ATOM 3183 O O . ASN A 1 390 ? 14.327 -11.856 15.427 1.00 96.56 390 ASN A O 1
ATOM 3187 N N . VAL A 1 391 ? 13.480 -11.095 17.376 1.00 97.06 391 VAL A N 1
ATOM 3188 C CA . VAL A 1 391 ? 12.266 -10.495 16.828 1.00 97.06 391 VAL A CA 1
ATOM 3189 C C . VAL A 1 391 ? 12.193 -9.048 17.283 1.00 97.06 391 VAL A C 1
ATOM 3191 O O . VAL A 1 391 ? 12.352 -8.771 18.463 1.00 97.06 391 VAL A O 1
ATOM 3194 N N . ASN A 1 392 ? 11.963 -8.125 16.360 1.00 96.31 392 ASN A N 1
ATOM 3195 C CA . ASN A 1 392 ? 11.662 -6.728 16.638 1.00 96.31 392 ASN A CA 1
ATOM 3196 C C . ASN A 1 392 ? 10.190 -6.491 16.290 1.00 96.31 392 ASN A C 1
ATOM 3198 O O . ASN A 1 392 ? 9.795 -6.635 15.134 1.00 96.31 392 ASN A O 1
ATOM 3202 N N . VAL A 1 393 ? 9.372 -6.189 17.294 1.00 93.88 393 VAL A N 1
ATOM 3203 C CA . VAL A 1 393 ? 7.920 -6.049 17.159 1.00 93.88 393 VAL A CA 1
ATOM 3204 C C . VAL A 1 393 ? 7.576 -4.571 17.049 1.00 93.88 393 VAL A C 1
ATOM 3206 O O . VAL A 1 393 ? 7.803 -3.813 17.994 1.00 93.88 393 VAL A O 1
ATOM 3209 N N . LYS A 1 394 ? 7.050 -4.169 15.888 1.00 89.62 394 LYS A N 1
ATOM 3210 C CA . LYS A 1 394 ? 6.658 -2.787 15.590 1.00 89.62 394 LYS A CA 1
ATOM 3211 C C . LYS A 1 394 ? 5.153 -2.584 15.715 1.00 89.62 394 LYS A C 1
ATOM 3213 O O . LYS A 1 394 ? 4.734 -1.568 16.250 1.00 89.62 394 LYS A O 1
ATOM 3218 N N . ASP A 1 395 ? 4.353 -3.533 15.233 1.00 84.88 395 ASP A N 1
ATOM 3219 C CA . ASP A 1 395 ? 2.910 -3.542 15.453 1.00 84.88 395 ASP A CA 1
ATOM 3220 C C . ASP A 1 395 ? 2.638 -4.066 16.865 1.00 84.88 395 ASP A C 1
ATOM 3222 O O . ASP A 1 395 ? 2.895 -5.243 17.156 1.00 84.88 395 ASP A O 1
ATOM 3226 N N . PRO A 1 396 ? 2.114 -3.217 17.760 1.00 78.25 396 PRO A N 1
ATOM 3227 C CA . PRO A 1 396 ? 2.024 -3.596 19.146 1.00 78.25 396 PRO A CA 1
ATOM 3228 C C . PRO A 1 396 ? 0.947 -4.675 19.393 1.00 78.25 396 PRO A C 1
ATOM 3230 O O . PRO A 1 396 ? 0.940 -5.254 20.475 1.00 78.25 396 PRO A O 1
ATOM 3233 N N . SER A 1 397 ? 0.081 -5.008 18.420 1.00 79.88 397 SER A N 1
ATOM 3234 C CA . SER A 1 397 ? -0.876 -6.126 18.535 1.00 79.88 397 SER A CA 1
ATOM 3235 C C . SER A 1 397 ? -0.207 -7.500 18.680 1.00 79.88 397 SER A C 1
ATOM 3237 O O . SER A 1 397 ? -0.827 -8.416 19.215 1.00 79.88 397 SER A O 1
ATOM 3239 N N . PHE A 1 398 ? 1.068 -7.630 18.294 1.00 86.94 398 PHE A N 1
ATOM 3240 C CA . PHE A 1 398 ? 1.856 -8.851 18.486 1.00 86.94 398 PHE A CA 1
ATOM 3241 C C . PHE A 1 398 ? 2.658 -8.868 19.796 1.00 86.94 398 PHE A C 1
ATOM 3243 O O . PHE A 1 398 ? 3.217 -9.899 20.143 1.00 86.94 398 PHE A O 1
ATOM 3250 N N . LEU A 1 399 ? 2.741 -7.772 20.567 1.00 85.44 399 LEU A N 1
ATOM 3251 C CA . LEU A 1 399 ? 3.588 -7.730 21.777 1.00 85.44 399 LEU A CA 1
ATOM 3252 C C . LEU A 1 399 ? 3.180 -8.768 22.829 1.00 85.44 399 LEU A C 1
ATOM 3254 O O . LEU A 1 399 ? 4.038 -9.307 23.528 1.00 85.44 399 LEU A O 1
ATOM 3258 N N . ALA A 1 400 ? 1.879 -9.058 22.933 1.00 82.69 400 ALA A N 1
ATOM 3259 C CA . ALA A 1 400 ? 1.352 -10.061 23.855 1.00 82.69 400 ALA A CA 1
ATOM 3260 C C . ALA A 1 400 ? 1.929 -11.462 23.591 1.00 82.69 400 ALA A C 1
ATOM 3262 O O . ALA A 1 400 ? 2.171 -12.212 24.537 1.00 82.69 400 ALA A O 1
ATOM 3263 N N . ASP A 1 401 ? 2.226 -11.770 22.328 1.00 88.19 401 ASP A N 1
ATOM 3264 C CA . ASP A 1 401 ? 2.762 -13.062 21.903 1.00 88.19 401 ASP A CA 1
ATOM 3265 C C . ASP A 1 401 ? 4.201 -13.298 22.395 1.00 88.19 401 ASP A C 1
ATOM 3267 O O . ASP A 1 401 ? 4.638 -14.439 22.529 1.00 88.19 401 ASP A O 1
ATOM 3271 N N . PHE A 1 402 ? 4.932 -12.225 22.721 1.00 90.00 402 PHE A N 1
ATOM 3272 C CA . PHE A 1 402 ? 6.334 -12.274 23.149 1.00 90.00 402 PHE A CA 1
ATOM 3273 C C . PHE A 1 402 ? 6.532 -11.983 24.643 1.00 90.00 402 PHE A C 1
ATOM 3275 O O . PHE A 1 402 ? 7.666 -11.858 25.094 1.00 90.00 402 PHE A O 1
ATOM 3282 N N . GLN A 1 403 ? 5.466 -11.911 25.450 1.00 82.00 403 GLN A N 1
ATOM 3283 C CA . GLN A 1 403 ? 5.573 -11.572 26.881 1.00 82.00 403 GLN A CA 1
ATOM 3284 C C . GLN A 1 403 ? 6.455 -12.534 27.689 1.00 82.00 403 GLN A C 1
ATOM 3286 O O . GLN A 1 403 ? 7.073 -12.126 28.670 1.00 82.00 403 GLN A O 1
ATOM 3291 N N . ALA A 1 404 ? 6.505 -13.808 27.292 1.00 83.38 404 ALA A N 1
ATOM 3292 C CA . ALA A 1 404 ? 7.347 -14.821 27.927 1.00 83.38 404 ALA A CA 1
ATOM 3293 C C . ALA A 1 404 ? 8.782 -14.865 27.363 1.00 83.38 404 ALA A C 1
ATOM 3295 O O . ALA A 1 404 ? 9.625 -15.578 27.908 1.00 83.38 404 ALA A O 1
ATOM 3296 N N . ALA A 1 405 ? 9.063 -14.133 26.280 1.00 90.44 405 ALA A N 1
ATOM 3297 C CA . ALA A 1 405 ? 10.373 -14.093 25.645 1.00 90.44 405 ALA A CA 1
ATOM 3298 C C . ALA A 1 405 ? 11.324 -13.128 26.370 1.00 90.44 405 ALA A C 1
ATOM 3300 O O . ALA A 1 405 ? 10.912 -12.173 27.031 1.00 90.44 405 ALA A O 1
ATOM 3301 N N . GLN A 1 406 ? 12.628 -13.358 26.223 1.00 91.50 406 GLN A N 1
ATOM 3302 C CA . GLN A 1 406 ? 13.641 -12.478 26.795 1.00 91.50 406 GLN A CA 1
ATOM 3303 C C . GLN A 1 406 ? 13.732 -11.193 25.965 1.00 91.50 406 GLN A C 1
ATOM 3305 O O . GLN A 1 406 ? 13.926 -11.261 24.759 1.00 91.50 406 GLN A O 1
ATOM 3310 N N . THR A 1 407 ? 13.656 -10.017 26.588 1.00 93.88 407 THR A N 1
ATOM 3311 C CA . THR A 1 407 ? 13.897 -8.742 25.890 1.00 93.88 407 THR A CA 1
ATOM 3312 C C . THR A 1 407 ? 15.340 -8.642 25.393 1.00 93.88 407 THR A C 1
ATOM 3314 O O . THR A 1 407 ? 16.265 -9.042 26.106 1.00 93.88 407 THR A O 1
ATOM 3317 N N . SER A 1 408 ? 15.549 -8.047 24.222 1.00 93.12 408 SER A N 1
ATOM 3318 C CA . SER A 1 408 ? 16.867 -7.879 23.602 1.00 93.12 408 SER A CA 1
ATOM 3319 C C . SER A 1 408 ? 17.067 -6.479 23.016 1.00 93.12 408 SER A C 1
ATOM 3321 O O . SER A 1 408 ? 16.144 -5.668 22.966 1.00 93.12 408 SER A O 1
ATOM 3323 N N . ASP A 1 409 ? 18.289 -6.184 22.574 1.00 92.50 409 ASP A N 1
ATOM 3324 C CA . ASP A 1 409 ? 18.671 -4.949 21.877 1.00 92.50 409 ASP A CA 1
ATOM 3325 C C . ASP A 1 409 ? 18.680 -5.112 20.346 1.00 92.50 409 ASP A C 1
ATOM 3327 O O . ASP A 1 409 ? 19.197 -4.255 19.625 1.00 92.50 409 ASP A O 1
ATOM 3331 N N . PHE A 1 410 ? 18.108 -6.207 19.832 1.00 94.62 410 PHE A N 1
ATOM 3332 C CA . PHE A 1 410 ? 18.104 -6.508 18.405 1.00 94.62 410 PHE A CA 1
ATOM 3333 C C . PHE A 1 410 ? 17.504 -5.355 17.595 1.00 94.62 410 PHE A C 1
ATOM 3335 O O . PHE A 1 410 ? 16.395 -4.899 17.858 1.00 94.62 410 PHE A O 1
ATOM 3342 N N . GLN A 1 411 ? 18.231 -4.919 16.571 1.00 93.00 411 GLN A N 1
ATOM 3343 C CA . GLN A 1 411 ? 17.752 -3.987 15.558 1.00 93.00 411 GLN A CA 1
ATOM 3344 C C . GLN A 1 411 ? 18.015 -4.588 14.174 1.00 93.00 411 GLN A C 1
ATOM 3346 O O . GLN A 1 411 ? 19.129 -5.084 13.945 1.00 93.00 411 GLN A O 1
ATOM 3351 N N . PRO A 1 412 ? 17.034 -4.547 13.252 1.00 93.62 412 PRO A N 1
ATOM 3352 C CA . PRO A 1 412 ? 17.218 -5.067 11.906 1.00 93.62 412 PRO A CA 1
ATOM 3353 C C . PRO A 1 412 ? 18.363 -4.364 11.177 1.00 93.62 412 PRO A C 1
ATOM 3355 O O . PRO A 1 412 ? 18.446 -3.136 11.124 1.00 93.62 412 PRO A O 1
ATOM 3358 N N . GLN A 1 413 ? 19.243 -5.157 10.582 1.00 94.38 413 GLN A N 1
ATOM 3359 C CA . GLN A 1 413 ? 20.328 -4.694 9.733 1.00 94.38 413 GLN A CA 1
ATOM 3360 C C . GLN A 1 413 ? 19.999 -4.926 8.261 1.00 94.38 413 GLN A C 1
ATOM 3362 O O . GLN A 1 413 ? 19.234 -5.811 7.880 1.00 94.38 413 GLN A O 1
ATOM 3367 N N . PHE A 1 414 ? 20.621 -4.118 7.409 1.00 95.31 414 PHE A N 1
ATOM 3368 C CA . PHE A 1 414 ? 20.415 -4.184 5.971 1.00 95.31 414 PHE A CA 1
ATOM 3369 C C . PHE A 1 414 ? 21.750 -4.087 5.255 1.00 95.31 414 PHE A C 1
ATOM 3371 O O . PHE A 1 414 ? 22.600 -3.277 5.639 1.00 95.31 414 PHE A O 1
ATOM 3378 N N . ILE A 1 415 ? 21.897 -4.845 4.170 1.00 94.81 415 ILE A N 1
ATOM 3379 C CA . ILE A 1 415 ? 23.053 -4.726 3.280 1.00 94.81 415 ILE A CA 1
ATOM 3380 C C . ILE A 1 415 ? 23.275 -3.283 2.823 1.00 94.81 415 ILE A C 1
ATOM 3382 O O . ILE A 1 415 ? 22.327 -2.554 2.521 1.00 94.81 415 ILE A O 1
ATOM 3386 N N . SER A 1 416 ? 24.535 -2.870 2.744 1.00 95.12 416 SER A N 1
ATOM 3387 C CA . SER A 1 416 ? 24.949 -1.578 2.185 1.00 95.12 416 SER A CA 1
ATOM 3388 C C . SER A 1 416 ? 25.434 -1.677 0.742 1.00 95.12 416 SER A C 1
ATOM 3390 O O . SER A 1 416 ? 25.511 -0.657 0.069 1.00 95.12 416 SER A O 1
ATOM 3392 N N . GLU A 1 417 ? 25.741 -2.882 0.266 1.00 96.12 417 GLU A N 1
ATOM 3393 C CA . GLU A 1 417 ? 26.277 -3.134 -1.069 1.00 96.12 417 GLU A CA 1
ATOM 3394 C C . GLU A 1 417 ? 25.752 -4.453 -1.645 1.00 96.12 417 GLU A C 1
ATOM 3396 O O . GLU A 1 417 ? 25.325 -5.354 -0.917 1.00 96.12 417 GLU A O 1
ATOM 3401 N N . ASN A 1 418 ? 25.765 -4.545 -2.973 1.00 95.75 418 ASN A N 1
ATOM 3402 C CA . ASN A 1 418 ? 25.445 -5.754 -3.718 1.00 95.75 418 ASN A CA 1
ATOM 3403 C C . ASN A 1 418 ? 26.653 -6.210 -4.537 1.00 95.75 418 ASN A C 1
ATOM 3405 O O . ASN A 1 418 ? 27.493 -5.391 -4.901 1.00 95.75 418 ASN A O 1
ATOM 3409 N N . GLN A 1 419 ? 26.699 -7.500 -4.883 1.00 93.00 419 GLN A N 1
ATOM 3410 C CA . GLN A 1 419 ? 27.716 -8.031 -5.803 1.00 93.00 419 GLN A CA 1
ATOM 3411 C C . GLN A 1 419 ? 27.592 -7.415 -7.206 1.00 93.00 419 GLN A C 1
ATOM 3413 O O . GLN A 1 419 ? 28.600 -7.117 -7.841 1.00 93.00 419 GLN A O 1
ATOM 3418 N N . ALA A 1 420 ? 26.358 -7.192 -7.671 1.00 92.25 420 ALA A N 1
ATOM 3419 C CA . ALA A 1 420 ? 26.063 -6.486 -8.911 1.00 92.25 420 ALA A CA 1
ATOM 3420 C C . ALA A 1 420 ? 25.602 -5.050 -8.628 1.00 92.25 420 ALA A C 1
ATOM 3422 O O . ALA A 1 420 ? 24.790 -4.806 -7.733 1.00 92.25 420 ALA A O 1
ATOM 3423 N N . THR A 1 421 ? 26.066 -4.100 -9.440 1.00 95.19 421 THR A N 1
ATOM 3424 C CA . THR A 1 421 ? 25.659 -2.693 -9.373 1.00 95.19 421 THR A CA 1
ATOM 3425 C C . THR A 1 421 ? 25.004 -2.254 -10.674 1.00 95.19 421 THR A C 1
ATOM 3427 O O . THR A 1 421 ? 25.316 -2.741 -11.764 1.00 95.19 421 THR A O 1
ATOM 3430 N N . VAL A 1 422 ? 24.052 -1.332 -10.555 1.00 96.62 422 VAL A N 1
ATOM 3431 C CA . VAL A 1 422 ? 23.340 -0.757 -11.695 1.00 96.62 422 VAL A CA 1
ATOM 3432 C C . VAL A 1 422 ? 23.436 0.760 -11.664 1.00 96.62 422 VAL A C 1
ATOM 3434 O O . VAL A 1 422 ? 23.176 1.382 -10.635 1.00 96.62 422 VAL A O 1
ATOM 3437 N N . THR A 1 423 ? 23.748 1.350 -12.813 1.00 96.62 423 THR A N 1
ATOM 3438 C CA . THR A 1 423 ? 23.648 2.787 -13.060 1.00 96.62 423 THR A CA 1
ATOM 3439 C C . THR A 1 423 ? 22.382 3.059 -13.858 1.00 96.62 423 THR A C 1
ATOM 3441 O O . THR A 1 423 ? 22.195 2.538 -14.960 1.00 96.62 423 THR A O 1
ATOM 3444 N N . LEU A 1 424 ? 21.493 3.868 -13.289 1.00 96.31 424 LEU A N 1
ATOM 3445 C CA . LEU A 1 424 ? 20.233 4.235 -13.925 1.00 96.31 424 LEU A CA 1
ATOM 3446 C C . LEU A 1 424 ? 20.458 5.336 -14.975 1.00 96.31 424 LEU A C 1
ATOM 3448 O O . LEU A 1 424 ? 21.292 6.214 -14.758 1.00 96.31 424 LEU A O 1
ATOM 3452 N N . PRO A 1 425 ? 19.716 5.315 -16.092 1.00 93.88 425 PRO A N 1
ATOM 3453 C CA . PRO A 1 425 ? 19.796 6.356 -17.108 1.00 93.88 425 PRO A CA 1
ATOM 3454 C C . PRO A 1 425 ? 19.085 7.629 -16.636 1.00 93.88 425 PRO A C 1
ATOM 3456 O O . PRO A 1 425 ? 18.001 7.568 -16.052 1.00 93.88 425 PRO A O 1
ATOM 3459 N N . GLU A 1 426 ? 19.668 8.788 -16.937 1.00 92.25 426 GLU A N 1
ATOM 3460 C CA . GLU A 1 426 ? 19.068 10.097 -16.661 1.00 92.25 426 GLU A CA 1
ATOM 3461 C C . GLU A 1 426 ? 18.365 10.637 -17.908 1.00 92.25 426 GLU A C 1
ATOM 3463 O O . GLU A 1 426 ? 19.014 11.137 -18.828 1.00 92.25 426 GLU A O 1
ATOM 3468 N N . ILE A 1 427 ? 17.037 10.514 -17.930 1.00 94.88 427 ILE A N 1
ATOM 3469 C CA . ILE A 1 427 ? 16.166 10.985 -19.013 1.00 94.88 427 ILE A CA 1
ATOM 3470 C C . ILE A 1 427 ? 15.350 12.165 -18.480 1.00 94.88 427 ILE A C 1
ATOM 3472 O O . ILE A 1 427 ? 14.454 11.979 -17.658 1.00 94.88 427 ILE A O 1
ATOM 3476 N N . ASN A 1 428 ? 15.649 13.371 -18.951 1.00 92.75 428 ASN A N 1
ATOM 3477 C CA . ASN A 1 428 ? 15.115 14.620 -18.397 1.00 92.75 428 ASN A CA 1
ATOM 3478 C C . ASN A 1 428 ? 14.167 15.366 -19.348 1.00 92.75 428 ASN A C 1
ATOM 3480 O O . ASN A 1 428 ? 13.543 16.348 -18.949 1.00 92.75 428 ASN A O 1
ATOM 3484 N N . SER A 1 429 ? 14.038 14.924 -20.601 1.00 94.00 429 SER A N 1
ATOM 3485 C CA . SER A 1 429 ? 13.182 15.572 -21.597 1.00 94.00 429 SER A CA 1
ATOM 3486 C C . SER A 1 429 ? 12.450 14.564 -22.482 1.00 94.00 429 SER A C 1
ATOM 3488 O O . SER A 1 429 ? 12.775 13.376 -22.531 1.00 94.00 429 SER A O 1
ATOM 3490 N N . ARG A 1 430 ? 11.443 15.050 -23.215 1.00 93.81 430 ARG A N 1
ATOM 3491 C CA . ARG A 1 430 ? 10.722 14.242 -24.207 1.00 93.81 430 ARG A CA 1
ATOM 3492 C C . ARG A 1 430 ? 11.619 13.830 -25.379 1.00 93.81 430 ARG A C 1
ATOM 3494 O O . ARG A 1 430 ? 11.441 12.740 -25.906 1.00 93.81 430 ARG A O 1
ATOM 3501 N N . GLU A 1 431 ? 12.565 14.681 -25.762 1.00 95.38 431 GLU A N 1
ATOM 3502 C CA . GLU A 1 431 ? 13.559 14.402 -26.808 1.00 95.38 431 GLU A CA 1
ATOM 3503 C C . GLU A 1 431 ? 14.518 13.295 -26.361 1.00 95.38 431 GLU A C 1
ATOM 3505 O O . GLU A 1 431 ? 14.778 12.351 -27.100 1.00 95.38 431 GLU A O 1
ATOM 3510 N N . GLU A 1 432 ? 14.973 13.357 -25.109 1.00 96.25 432 GLU A N 1
ATOM 3511 C CA . GLU A 1 432 ? 15.796 12.313 -24.502 1.00 96.25 432 GLU A CA 1
ATOM 3512 C C . GLU A 1 432 ? 15.046 10.979 -24.396 1.00 96.25 432 GLU A C 1
ATOM 3514 O O . GLU A 1 432 ? 15.622 9.923 -24.651 1.00 96.25 432 GLU A O 1
ATOM 3519 N N . LEU A 1 433 ? 13.752 11.011 -24.065 1.00 96.00 433 LEU A N 1
ATOM 3520 C CA . LEU A 1 433 ? 12.914 9.813 -24.048 1.00 96.00 433 LEU A CA 1
ATOM 3521 C C . LEU A 1 433 ? 12.745 9.215 -25.451 1.00 96.00 433 LEU A C 1
ATOM 3523 O O . LEU A 1 433 ? 12.793 7.993 -25.606 1.00 96.00 433 LEU A O 1
ATOM 3527 N N . ASP A 1 434 ? 12.559 10.059 -26.466 1.00 96.38 434 ASP A N 1
ATOM 3528 C CA . ASP A 1 434 ? 12.473 9.619 -27.858 1.00 96.38 434 ASP A CA 1
ATOM 3529 C C . ASP A 1 434 ? 13.783 8.957 -28.309 1.00 96.38 434 ASP A C 1
ATOM 3531 O O . ASP A 1 434 ? 13.758 7.836 -28.823 1.00 96.38 434 ASP A O 1
ATOM 3535 N N . LEU A 1 435 ? 14.930 9.573 -28.002 1.00 96.75 435 LEU A N 1
ATOM 3536 C CA . LEU A 1 435 ? 16.251 8.994 -28.249 1.00 96.75 435 LEU A CA 1
ATOM 3537 C C . LEU A 1 435 ? 16.415 7.641 -27.545 1.00 96.75 435 LEU A C 1
ATOM 3539 O O . LEU A 1 435 ? 16.776 6.652 -28.182 1.00 96.75 435 LEU A O 1
ATOM 3543 N N . ALA A 1 436 ? 16.105 7.573 -26.246 1.00 97.38 436 ALA A N 1
ATOM 3544 C CA . ALA A 1 436 ? 16.151 6.337 -25.469 1.00 97.38 436 ALA A CA 1
ATOM 3545 C C . ALA A 1 436 ? 15.265 5.237 -26.079 1.00 97.38 436 ALA A C 1
ATOM 3547 O O . ALA A 1 436 ? 15.608 4.052 -26.031 1.00 97.38 436 ALA A O 1
ATOM 3548 N N . GLY A 1 437 ? 14.133 5.622 -26.672 1.00 96.44 437 GLY A N 1
ATOM 3549 C CA . GLY A 1 437 ? 13.181 4.715 -27.298 1.00 96.44 437 GLY A CA 1
ATOM 3550 C C . GLY A 1 437 ? 13.660 4.080 -28.611 1.00 96.44 437 GLY A C 1
ATOM 3551 O O . GLY A 1 437 ? 13.236 2.966 -28.940 1.00 96.44 437 GLY A O 1
ATOM 3552 N N . HIS A 1 438 ? 14.561 4.754 -29.328 1.00 96.44 438 HIS A N 1
ATOM 3553 C CA . HIS A 1 438 ? 14.996 4.393 -30.683 1.00 96.44 438 HIS A CA 1
ATOM 3554 C C . HIS A 1 438 ? 16.441 3.877 -30.769 1.00 96.44 438 HIS A C 1
ATOM 3556 O O . HIS A 1 438 ? 16.971 3.725 -31.865 1.00 96.44 438 HIS A O 1
ATOM 3562 N N . LEU A 1 439 ? 17.078 3.565 -29.637 1.00 97.75 439 LEU A N 1
ATOM 3563 C CA . LEU A 1 439 ? 18.431 3.003 -29.620 1.00 97.75 439 LEU A CA 1
ATOM 3564 C C . LEU A 1 439 ? 18.506 1.639 -30.327 1.00 97.75 439 LEU A C 1
ATOM 3566 O O . LEU A 1 439 ? 17.737 0.722 -30.018 1.00 97.75 439 LEU A O 1
ATOM 3570 N N . ASP A 1 440 ? 19.536 1.451 -31.155 1.00 97.12 440 ASP A N 1
ATOM 3571 C CA . ASP A 1 440 ? 19.858 0.155 -31.775 1.00 97.12 440 ASP A CA 1
ATOM 3572 C C . ASP A 1 440 ? 20.165 -0.937 -30.739 1.00 97.12 440 ASP A C 1
ATOM 3574 O O . ASP A 1 440 ? 19.989 -2.128 -31.004 1.00 97.12 440 ASP A O 1
ATOM 3578 N N . TYR A 1 441 ? 20.538 -0.539 -29.516 1.00 97.75 441 TYR A N 1
ATOM 3579 C CA . TYR A 1 441 ? 20.718 -1.434 -28.373 1.00 97.75 441 TYR A CA 1
ATOM 3580 C C . TYR A 1 441 ? 19.534 -2.394 -28.176 1.00 97.75 441 TYR A C 1
ATOM 3582 O O . TYR A 1 441 ? 19.734 -3.572 -27.866 1.00 97.75 441 TYR A O 1
ATOM 3590 N N . TRP A 1 442 ? 18.298 -1.939 -28.410 1.00 98.19 442 TRP A N 1
ATOM 3591 C CA . TRP A 1 442 ? 17.109 -2.777 -28.244 1.00 98.19 442 TRP A CA 1
ATOM 3592 C C . TRP A 1 442 ? 17.042 -3.932 -29.247 1.00 98.19 442 TRP A C 1
ATOM 3594 O O . TRP A 1 442 ? 16.530 -5.001 -28.912 1.00 98.19 442 TRP A O 1
ATOM 3604 N N . GLN A 1 443 ? 17.613 -3.767 -30.443 1.00 97.81 443 GLN A N 1
ATOM 3605 C CA . GLN A 1 443 ? 17.605 -4.803 -31.479 1.00 97.81 443 GLN A CA 1
ATOM 3606 C C . GLN A 1 443 ? 18.438 -6.026 -31.081 1.00 97.81 443 GLN A C 1
ATOM 3608 O O . GLN A 1 443 ? 18.143 -7.139 -31.516 1.00 97.81 443 GLN A O 1
ATOM 3613 N N . THR A 1 444 ? 19.403 -5.861 -30.166 1.00 97.06 444 THR A N 1
ATOM 3614 C CA . THR A 1 444 ? 20.213 -6.970 -29.631 1.00 97.06 444 THR A CA 1
ATOM 3615 C C . THR A 1 444 ? 19.370 -8.047 -28.937 1.00 97.06 444 THR A C 1
ATOM 3617 O O . THR A 1 444 ? 19.806 -9.190 -28.802 1.00 97.06 444 THR A O 1
ATOM 3620 N N . PHE A 1 445 ? 18.143 -7.722 -28.512 1.00 97.81 445 PHE A N 1
ATOM 3621 C CA . PHE A 1 445 ? 17.241 -8.673 -27.865 1.00 97.81 445 PHE A CA 1
ATOM 3622 C C . PHE A 1 445 ? 16.377 -9.476 -28.840 1.00 97.81 445 PHE A C 1
ATOM 3624 O O . PHE A 1 445 ? 15.787 -10.462 -28.402 1.00 97.81 445 PHE A O 1
ATOM 3631 N N . ASN A 1 446 ? 16.310 -9.116 -30.127 1.00 96.81 446 ASN A N 1
ATOM 3632 C CA . ASN A 1 446 ? 15.448 -9.802 -31.100 1.00 96.81 446 ASN A CA 1
ATOM 3633 C C . ASN A 1 446 ? 15.815 -11.274 -31.291 1.00 96.81 446 ASN A C 1
ATOM 3635 O O . ASN A 1 446 ? 14.930 -12.105 -31.466 1.00 96.81 446 ASN A O 1
ATOM 3639 N N . GLU A 1 447 ? 17.105 -11.596 -31.211 1.00 93.62 447 GLU A N 1
ATOM 3640 C CA . GLU A 1 447 ? 17.603 -12.970 -31.339 1.00 93.62 447 GLU A CA 1
ATOM 3641 C C . GLU A 1 447 ? 17.854 -13.630 -29.975 1.00 93.62 447 GLU A C 1
ATOM 3643 O O . GLU A 1 447 ? 17.818 -14.854 -29.846 1.00 93.62 447 GLU A O 1
ATOM 3648 N N . ARG A 1 448 ? 18.078 -12.828 -28.923 1.00 95.19 448 ARG A N 1
ATOM 3649 C CA . ARG A 1 448 ? 18.385 -13.327 -27.571 1.00 95.19 448 ARG A CA 1
ATOM 3650 C C . ARG A 1 448 ? 17.134 -13.686 -26.776 1.00 95.19 448 ARG A C 1
ATOM 3652 O O . ARG A 1 448 ? 17.135 -14.665 -26.030 1.00 95.19 448 ARG A O 1
ATOM 3659 N N . CYS A 1 449 ? 16.079 -12.879 -26.874 1.00 96.69 449 CYS A N 1
ATOM 3660 C CA . CYS A 1 449 ? 14.877 -13.036 -26.068 1.00 96.69 449 CYS A CA 1
ATOM 3661 C C . CYS A 1 449 ? 13.810 -13.836 -26.817 1.00 96.69 449 CYS A C 1
ATOM 3663 O O . CYS A 1 449 ? 13.296 -13.405 -27.839 1.00 96.69 449 CYS A O 1
ATOM 3665 N N . ILE A 1 450 ? 13.400 -14.965 -26.240 1.00 95.81 450 ILE A N 1
ATOM 3666 C CA . ILE A 1 450 ? 12.358 -15.836 -26.811 1.00 95.81 450 ILE A CA 1
ATOM 3667 C C . ILE A 1 450 ? 10.925 -15.445 -26.405 1.00 95.81 450 ILE A C 1
ATOM 3669 O O . ILE A 1 450 ? 10.010 -16.245 -26.557 1.00 95.81 450 ILE A O 1
ATOM 3673 N N . GLY A 1 451 ? 10.720 -14.273 -25.792 1.00 94.75 451 GLY A N 1
ATOM 3674 C CA . GLY A 1 451 ? 9.378 -13.768 -25.460 1.00 94.75 451 GLY A CA 1
ATOM 3675 C C . GLY A 1 451 ? 8.576 -14.583 -24.431 1.00 94.75 451 GLY A C 1
ATOM 3676 O O . GLY A 1 451 ? 7.382 -14.366 -24.290 1.00 94.75 451 GLY A O 1
ATOM 3677 N N . CYS A 1 452 ? 9.189 -15.499 -23.669 1.00 95.00 452 CYS A N 1
ATOM 3678 C CA . CYS A 1 452 ? 8.452 -16.455 -22.823 1.00 95.00 452 CYS A CA 1
ATOM 3679 C C . CYS A 1 452 ? 7.755 -15.863 -21.580 1.00 95.00 452 CYS A C 1
ATOM 3681 O O . CYS A 1 452 ? 7.051 -16.580 -20.875 1.00 95.00 452 CYS A O 1
ATOM 3683 N N . GLY A 1 453 ? 8.007 -14.596 -21.235 1.00 94.69 453 GLY A N 1
ATOM 3684 C CA . GLY A 1 453 ? 7.396 -13.927 -20.078 1.00 94.69 453 GLY A CA 1
ATOM 3685 C C . GLY A 1 453 ? 7.834 -14.418 -18.691 1.00 94.69 453 GLY A C 1
ATOM 3686 O O . GLY A 1 453 ? 7.413 -13.836 -17.692 1.00 94.69 453 GLY A O 1
ATOM 3687 N N . GLY A 1 454 ? 8.728 -15.410 -18.593 1.00 95.38 454 GLY A N 1
ATOM 3688 C CA . GLY A 1 454 ? 9.148 -15.992 -17.310 1.00 95.38 454 GLY A CA 1
ATOM 3689 C C . GLY A 1 454 ? 9.739 -14.978 -16.322 1.00 95.38 454 GLY A C 1
ATOM 3690 O O . GLY A 1 454 ? 9.526 -15.092 -15.117 1.00 95.38 454 GLY A O 1
ATOM 3691 N N . CYS A 1 455 ? 10.409 -13.935 -16.823 1.00 95.69 455 CYS A N 1
ATOM 3692 C CA . CYS A 1 455 ? 10.928 -12.843 -16.001 1.00 95.69 455 CYS A CA 1
ATOM 3693 C C . CYS A 1 455 ? 9.825 -12.013 -15.323 1.00 95.69 455 CYS A C 1
ATOM 3695 O O . CYS A 1 455 ? 10.069 -11.463 -14.253 1.00 95.69 455 CYS A O 1
ATOM 3697 N N . ASN A 1 456 ? 8.626 -11.921 -15.910 1.00 95.56 456 ASN A N 1
ATOM 3698 C CA . ASN A 1 456 ? 7.483 -11.220 -15.323 1.00 95.56 456 ASN A CA 1
ATOM 3699 C C . ASN A 1 456 ? 6.768 -12.079 -14.278 1.00 95.56 456 ASN A C 1
ATOM 3701 O O . ASN A 1 456 ? 6.322 -11.540 -13.265 1.00 95.56 456 ASN A O 1
ATOM 3705 N N . THR A 1 457 ? 6.700 -13.397 -14.493 1.00 93.38 457 THR A N 1
ATOM 3706 C CA . THR A 1 457 ? 6.063 -14.341 -13.562 1.00 93.38 457 THR A CA 1
ATOM 3707 C C . THR A 1 457 ? 6.733 -14.317 -12.189 1.00 93.38 457 THR A C 1
ATOM 3709 O O . THR A 1 457 ? 6.046 -14.293 -11.177 1.00 93.38 457 THR A O 1
ATOM 3712 N N . VAL A 1 458 ? 8.067 -14.242 -12.140 1.00 95.38 458 VAL A N 1
ATOM 3713 C CA . VAL A 1 458 ? 8.832 -14.208 -10.876 1.00 95.38 458 VAL A CA 1
ATOM 3714 C C . VAL A 1 458 ? 9.092 -12.795 -10.346 1.00 95.38 458 VAL A C 1
ATOM 3716 O O . VAL A 1 458 ? 9.662 -12.626 -9.268 1.00 95.38 458 VAL A O 1
ATOM 3719 N N . CYS A 1 459 ? 8.734 -11.758 -11.109 1.00 97.12 459 CYS A N 1
ATOM 3720 C CA . CYS A 1 459 ? 8.988 -10.382 -10.707 1.00 97.12 459 CYS A CA 1
ATOM 3721 C C . CYS A 1 459 ? 7.928 -9.921 -9.696 1.00 97.12 459 CYS A C 1
ATOM 3723 O O . CYS A 1 459 ? 6.735 -9.912 -10.036 1.00 97.12 459 CYS A O 1
ATOM 3725 N N . PRO A 1 460 ? 8.346 -9.448 -8.507 1.00 97.06 460 PRO A N 1
ATOM 3726 C CA . PRO A 1 460 ? 7.413 -9.056 -7.458 1.00 97.06 460 PRO A CA 1
ATOM 3727 C C . PRO A 1 460 ? 6.666 -7.753 -7.781 1.00 97.06 460 PRO A C 1
ATOM 3729 O O . PRO A 1 460 ? 5.655 -7.477 -7.160 1.00 97.06 460 PRO A O 1
ATOM 3732 N N . THR A 1 461 ? 7.117 -6.975 -8.775 1.00 97.56 461 THR A N 1
ATOM 3733 C CA . THR A 1 461 ? 6.472 -5.712 -9.185 1.00 97.56 461 THR A CA 1
ATOM 3734 C C . THR A 1 461 ? 5.740 -5.794 -10.517 1.00 97.56 461 THR A C 1
ATOM 3736 O O . THR A 1 461 ? 5.266 -4.788 -11.027 1.00 97.56 461 THR A O 1
ATOM 3739 N N . CYS A 1 462 ? 5.672 -6.966 -11.154 1.00 96.06 462 CYS A N 1
ATOM 3740 C CA . CYS A 1 462 ? 4.912 -7.108 -12.396 1.00 96.06 462 CYS A CA 1
ATOM 3741 C C . CYS A 1 462 ? 3.419 -7.285 -12.113 1.00 96.06 462 CYS A C 1
ATOM 3743 O O . CYS A 1 462 ? 3.030 -8.252 -11.462 1.00 96.06 462 CYS A O 1
ATOM 3745 N N . THR A 1 463 ? 2.608 -6.399 -12.684 1.00 95.19 463 THR A N 1
ATOM 3746 C CA . THR A 1 463 ? 1.155 -6.304 -12.472 1.00 95.19 463 THR A CA 1
ATOM 3747 C C . THR A 1 463 ? 0.334 -6.569 -13.736 1.00 95.19 463 THR A C 1
ATOM 3749 O O . THR A 1 463 ? -0.874 -6.380 -13.735 1.00 95.19 463 THR A O 1
ATOM 3752 N N . CYS A 1 464 ? 0.967 -7.006 -14.830 1.00 93.00 464 CYS A N 1
ATOM 3753 C CA . CYS A 1 464 ? 0.278 -7.332 -16.079 1.00 93.00 464 CYS A CA 1
ATOM 3754 C C . CYS A 1 464 ? -0.702 -8.503 -15.883 1.00 93.00 464 CYS A C 1
ATOM 3756 O O . CYS A 1 464 ? -0.338 -9.520 -15.288 1.00 93.00 464 CYS A O 1
ATOM 3758 N N . PHE A 1 465 ? -1.911 -8.377 -16.425 1.00 94.31 465 PHE A N 1
ATOM 3759 C CA . PHE A 1 465 ? -2.910 -9.441 -16.477 1.00 94.31 465 PHE A CA 1
ATOM 3760 C C . PHE A 1 465 ? -3.763 -9.357 -17.734 1.00 94.31 465 PHE A C 1
ATOM 3762 O O . PHE A 1 465 ? -3.891 -8.286 -18.323 1.00 94.31 465 PHE A O 1
ATOM 3769 N N . ASP A 1 466 ? -4.364 -10.490 -18.075 1.00 92.69 466 ASP A N 1
ATOM 3770 C CA . ASP A 1 466 ? -5.458 -10.610 -19.024 1.00 92.69 466 ASP A CA 1
ATOM 3771 C C . ASP A 1 466 ? -6.765 -10.888 -18.275 1.00 92.69 466 ASP A C 1
ATOM 3773 O O . ASP A 1 466 ? -6.779 -11.372 -17.136 1.00 92.69 466 ASP A O 1
ATOM 3777 N N . THR A 1 467 ? -7.877 -10.563 -18.927 1.00 93.00 467 THR A N 1
ATOM 3778 C CA . THR A 1 467 ? -9.224 -10.885 -18.452 1.00 93.00 467 THR A CA 1
ATOM 3779 C C . THR A 1 467 ? -9.781 -12.004 -19.316 1.00 93.00 467 THR A C 1
ATOM 3781 O O . THR A 1 467 ? -9.801 -11.882 -20.539 1.00 93.00 467 THR A O 1
ATOM 3784 N N . LEU A 1 468 ? -10.214 -13.089 -18.683 1.00 92.62 468 LEU A N 1
ATOM 3785 C CA . LEU A 1 468 ? -10.744 -14.272 -19.345 1.00 92.62 468 LEU A CA 1
ATOM 3786 C C . LEU A 1 468 ? -12.143 -14.570 -18.814 1.00 92.62 468 LEU A C 1
ATOM 3788 O O . LEU A 1 468 ? -12.313 -14.735 -17.608 1.00 92.62 468 LEU A O 1
ATOM 3792 N N . ASP A 1 469 ? -13.108 -14.711 -19.716 1.00 94.38 469 ASP A N 1
ATOM 3793 C CA . ASP A 1 469 ? -14.415 -15.268 -19.381 1.00 94.38 469 ASP A CA 1
ATOM 3794 C C . ASP A 1 469 ? -14.383 -16.784 -19.591 1.00 94.38 469 ASP A C 1
ATOM 3796 O O . ASP A 1 469 ? -14.051 -17.271 -20.673 1.00 94.38 469 ASP A O 1
ATOM 3800 N N . VAL A 1 470 ? -14.695 -17.534 -18.535 1.00 94.81 470 VAL A N 1
ATOM 3801 C CA . VAL A 1 470 ? -14.813 -18.993 -18.552 1.00 94.81 470 VAL A CA 1
ATOM 3802 C C . VAL A 1 470 ? -16.294 -19.337 -18.504 1.00 94.81 470 VAL A C 1
ATOM 3804 O O . VAL A 1 470 ? -16.936 -19.180 -17.467 1.00 94.81 470 VAL A O 1
ATOM 3807 N N . THR A 1 471 ? -16.844 -19.792 -19.627 1.00 94.75 471 THR A N 1
ATOM 3808 C CA . THR A 1 471 ? -18.232 -20.260 -19.725 1.00 94.75 471 THR A CA 1
ATOM 3809 C C . THR A 1 471 ? -18.342 -21.693 -19.213 1.00 94.75 471 THR A C 1
ATOM 3811 O O . THR A 1 471 ? -17.509 -22.536 -19.547 1.00 94.75 471 THR A O 1
ATOM 3814 N N . TYR A 1 472 ? -19.364 -21.987 -18.409 1.00 93.19 472 TYR A N 1
ATOM 3815 C CA . TYR A 1 472 ? -19.539 -23.320 -17.813 1.00 93.19 472 TYR A CA 1
ATOM 3816 C C . TYR A 1 472 ? -20.296 -24.306 -18.699 1.00 93.19 472 TYR A C 1
ATOM 3818 O O . TYR A 1 472 ? -20.220 -25.512 -18.475 1.00 93.19 472 TYR A O 1
ATOM 3826 N N . ASP A 1 473 ? -20.999 -23.811 -19.711 1.00 90.25 473 ASP A N 1
ATOM 3827 C CA . ASP A 1 473 ? -21.709 -24.627 -20.685 1.00 90.25 473 ASP A CA 1
ATOM 3828 C C . ASP A 1 473 ? -21.692 -23.978 -22.075 1.00 90.25 473 ASP A C 1
ATOM 3830 O O . ASP A 1 473 ? -21.227 -22.851 -22.266 1.00 90.25 473 ASP A O 1
ATOM 3834 N N . GLU A 1 474 ? -22.210 -24.718 -23.054 1.00 90.12 474 GLU A N 1
ATOM 3835 C CA . GLU A 1 474 ? -22.272 -24.309 -24.459 1.00 90.12 474 GLU A CA 1
ATOM 3836 C C . GLU A 1 474 ? -23.222 -23.129 -24.709 1.00 90.12 474 GLU A C 1
ATOM 3838 O O . GLU A 1 474 ? -23.140 -22.497 -25.760 1.00 90.12 474 GLU A O 1
ATOM 3843 N N . SER A 1 475 ? -24.115 -22.803 -23.764 1.00 89.00 475 SER A N 1
ATOM 3844 C CA . SER A 1 475 ? -25.022 -21.663 -23.917 1.00 89.00 475 SER A CA 1
ATOM 3845 C C . SER A 1 475 ? -24.299 -20.326 -23.750 1.00 89.00 475 SER A C 1
ATOM 3847 O O . SER A 1 475 ? -24.792 -19.304 -24.224 1.00 89.00 475 SER A O 1
ATOM 3849 N N . GLY A 1 476 ? -23.151 -20.317 -23.058 1.00 88.44 476 GLY A N 1
ATOM 3850 C CA . GLY A 1 476 ? -22.385 -19.107 -22.754 1.00 88.44 476 GLY A CA 1
ATOM 3851 C C . GLY A 1 476 ? -23.092 -18.135 -21.803 1.00 88.44 476 GLY A C 1
ATOM 3852 O O . GLY A 1 476 ? -22.585 -17.045 -21.553 1.00 88.44 476 GLY A O 1
ATOM 3853 N N . LYS A 1 477 ? -24.255 -18.517 -21.263 1.00 92.69 477 LYS A N 1
ATOM 3854 C CA . LYS A 1 477 ? -25.086 -17.668 -20.402 1.00 92.69 477 LYS A CA 1
ATOM 3855 C C . LYS A 1 477 ? -24.665 -17.682 -18.941 1.00 92.69 477 LYS A C 1
ATOM 3857 O O . LYS A 1 477 ? -25.151 -16.861 -18.177 1.00 92.69 477 LYS A O 1
ATOM 3862 N N . GLN A 1 478 ? -23.795 -18.603 -18.544 1.00 95.94 478 GLN A N 1
ATOM 3863 C CA . GLN A 1 478 ? -23.275 -18.687 -17.188 1.00 95.94 478 GLN A CA 1
ATOM 3864 C C . GLN A 1 478 ? -21.784 -18.999 -17.189 1.00 95.94 478 GLN A C 1
ATOM 3866 O O . GLN A 1 478 ? -21.275 -19.749 -18.031 1.00 95.94 478 GLN A O 1
ATOM 3871 N N . GLY A 1 479 ? -21.080 -18.418 -16.230 1.00 96.56 479 GLY A N 1
ATOM 3872 C CA . GLY A 1 479 ? -19.640 -18.550 -16.149 1.00 96.56 479 GLY A CA 1
ATOM 3873 C C . GLY A 1 479 ? -19.029 -17.660 -15.087 1.00 96.56 479 GLY A C 1
ATOM 3874 O O . GLY A 1 479 ? -19.688 -17.190 -14.155 1.00 96.56 479 GLY A O 1
ATOM 3875 N N . GLU A 1 480 ? -17.740 -17.418 -15.250 1.00 96.81 480 GLU A N 1
ATOM 3876 C CA . GLU A 1 480 ? -16.990 -16.511 -14.401 1.00 96.81 480 GLU A CA 1
ATOM 3877 C C . GLU A 1 480 ? -15.991 -15.684 -15.197 1.00 96.81 480 GLU A C 1
ATOM 3879 O O . GLU A 1 480 ? -15.386 -16.154 -16.162 1.00 96.81 480 GLU A O 1
ATOM 3884 N N . ARG A 1 481 ? -15.784 -14.447 -14.748 1.00 97.31 481 ARG A N 1
ATOM 3885 C CA . ARG A 1 481 ? -14.700 -13.600 -15.228 1.00 97.31 481 ARG A CA 1
ATOM 3886 C C . ARG A 1 481 ? -13.503 -13.765 -14.312 1.00 97.31 481 ARG A C 1
ATOM 3888 O O . ARG A 1 481 ? -13.569 -13.457 -13.120 1.00 97.31 481 ARG A O 1
ATOM 3895 N N . ARG A 1 482 ? -12.386 -14.208 -14.876 1.00 96.75 482 ARG A N 1
ATOM 3896 C CA . ARG A 1 482 ? -11.105 -14.349 -14.188 1.00 96.75 482 ARG A CA 1
ATOM 3897 C C . ARG A 1 482 ? -10.133 -13.276 -14.649 1.00 96.75 482 ARG A C 1
ATOM 3899 O O . ARG A 1 482 ? -10.031 -12.968 -15.833 1.00 96.75 482 ARG A O 1
ATOM 3906 N N . ARG A 1 483 ? -9.351 -12.773 -13.706 1.00 95.31 483 ARG A N 1
ATOM 3907 C CA . ARG A 1 483 ? -8.083 -12.102 -13.969 1.00 95.31 483 ARG A CA 1
ATOM 3908 C C . ARG A 1 483 ? -6.971 -13.144 -13.923 1.00 95.31 483 ARG A C 1
ATOM 3910 O O . ARG A 1 483 ? -6.864 -13.875 -12.940 1.00 95.31 483 ARG A O 1
ATOM 3917 N N . VAL A 1 484 ? -6.139 -13.198 -14.958 1.00 95.38 484 VAL A N 1
ATOM 3918 C CA . VAL A 1 484 ? -5.010 -14.134 -15.051 1.00 95.38 484 VAL A CA 1
ATOM 3919 C C . VAL A 1 484 ? -3.738 -13.355 -15.328 1.00 95.38 484 VAL A C 1
ATOM 3921 O O . VAL A 1 484 ? -3.719 -12.498 -16.207 1.00 95.38 484 VAL A O 1
ATOM 3924 N N . TRP A 1 485 ? -2.666 -13.628 -14.586 1.00 95.19 485 TRP A N 1
ATOM 3925 C CA . TRP A 1 485 ? -1.376 -12.986 -14.831 1.00 95.19 485 TRP A CA 1
ATOM 3926 C C . TRP A 1 485 ? -0.954 -13.118 -16.291 1.00 95.19 485 TRP A C 1
ATOM 3928 O O . TRP A 1 485 ? -1.021 -14.191 -16.887 1.00 95.19 485 TRP A O 1
ATOM 3938 N N . SER A 1 486 ? -0.433 -12.023 -16.827 1.00 94.69 486 SER A N 1
ATOM 3939 C CA . SER A 1 486 ? 0.086 -11.952 -18.184 1.00 94.69 486 SER A CA 1
ATOM 3940 C C . SER A 1 486 ? 1.458 -11.285 -18.178 1.00 94.69 486 SER A C 1
ATOM 3942 O O . SER A 1 486 ? 2.034 -10.975 -17.129 1.00 94.69 486 SER A O 1
ATOM 3944 N N . SER A 1 487 ? 2.041 -11.087 -19.353 1.00 95.25 487 SER A N 1
ATOM 3945 C CA . SER A 1 487 ? 3.375 -10.517 -19.479 1.00 95.25 487 SER A CA 1
ATOM 3946 C C . SER A 1 487 ? 3.474 -9.617 -20.696 1.00 95.25 487 SER A C 1
ATOM 3948 O O . SER A 1 487 ? 3.155 -10.013 -21.809 1.00 95.25 487 SER A O 1
ATOM 3950 N N . CYS A 1 488 ? 4.057 -8.434 -20.492 1.00 94.50 488 CYS A N 1
ATOM 3951 C CA . CYS A 1 488 ? 4.398 -7.518 -21.576 1.00 94.50 488 CYS A CA 1
ATOM 3952 C C . CYS A 1 488 ? 5.419 -8.071 -22.583 1.00 94.50 488 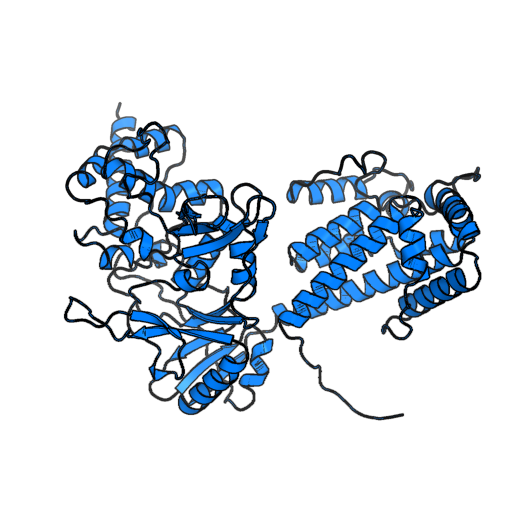CYS A C 1
ATOM 3954 O O . CYS A 1 488 ? 5.643 -7.427 -23.607 1.00 94.50 488 CYS A O 1
ATOM 3956 N N . MET A 1 489 ? 6.028 -9.227 -22.292 1.00 95.38 489 MET A N 1
ATOM 3957 C CA . MET A 1 489 ? 6.924 -9.941 -23.198 1.00 95.38 489 MET A CA 1
ATOM 3958 C C . MET A 1 489 ? 6.181 -10.880 -24.152 1.00 95.38 489 MET A C 1
ATOM 3960 O O . MET A 1 489 ? 6.767 -11.245 -25.168 1.00 95.38 489 MET A O 1
ATOM 3964 N N . LEU A 1 490 ? 4.939 -11.265 -23.831 1.00 93.69 490 LEU A N 1
ATOM 3965 C CA . LEU A 1 490 ? 4.124 -12.148 -24.661 1.00 93.69 490 LEU A CA 1
ATOM 3966 C C . LEU A 1 490 ? 3.552 -11.385 -25.855 1.00 93.69 490 LEU A C 1
ATOM 3968 O O . LEU A 1 490 ? 3.110 -10.240 -25.742 1.00 93.69 490 LEU A O 1
ATOM 3972 N N . ASP A 1 491 ? 3.510 -12.062 -26.996 1.00 88.12 491 ASP A N 1
ATOM 3973 C CA . ASP A 1 491 ? 3.042 -11.495 -28.259 1.00 88.12 491 ASP A CA 1
ATOM 3974 C C . ASP A 1 491 ? 1.554 -11.120 -28.235 1.00 88.12 491 ASP A C 1
ATOM 3976 O O . ASP A 1 491 ? 1.151 -10.125 -28.841 1.00 88.12 491 ASP A O 1
ATOM 3980 N N . THR A 1 492 ? 0.753 -11.877 -27.484 1.00 88.50 492 THR A N 1
ATOM 3981 C CA . THR A 1 492 ? -0.694 -11.681 -27.340 1.00 88.50 492 THR A CA 1
ATOM 3982 C C . THR A 1 492 ? -1.057 -10.503 -26.437 1.00 88.50 492 THR A C 1
ATOM 3984 O O . THR A 1 492 ? -2.151 -9.967 -26.559 1.00 88.50 492 THR A O 1
ATOM 3987 N N . PHE A 1 493 ? -0.146 -10.025 -25.581 1.00 90.38 493 PHE A N 1
ATOM 3988 C CA . PHE A 1 493 ? -0.474 -9.049 -24.532 1.00 90.38 493 PHE A CA 1
ATOM 3989 C C . PHE A 1 493 ? -0.939 -7.680 -25.055 1.00 90.38 493 PHE A C 1
ATOM 3991 O O . PHE A 1 493 ? -1.672 -6.964 -24.385 1.00 90.38 493 PHE A O 1
ATOM 3998 N N . THR A 1 494 ? -0.493 -7.278 -26.249 1.00 89.44 494 THR A N 1
ATOM 3999 C CA . THR A 1 494 ? -0.980 -6.041 -26.906 1.00 89.44 494 THR A CA 1
ATOM 4000 C C . THR A 1 494 ? -1.734 -6.318 -28.190 1.00 89.44 494 THR A C 1
ATOM 4002 O O . THR A 1 494 ? -1.929 -5.409 -29.000 1.00 89.44 494 THR A O 1
ATOM 4005 N N . GLN A 1 495 ? -2.111 -7.575 -28.407 1.00 90.38 495 GLN A N 1
ATOM 4006 C CA . GLN A 1 495 ? -2.859 -7.955 -29.583 1.00 90.38 495 GLN A CA 1
ATOM 4007 C C . GLN A 1 495 ? -4.297 -7.464 -29.435 1.00 90.38 495 GLN A C 1
ATOM 4009 O O . GLN A 1 495 ? -5.012 -7.807 -28.500 1.00 90.38 495 GLN A O 1
ATOM 4014 N N . THR A 1 496 ? -4.707 -6.620 -30.370 1.00 88.56 496 THR A N 1
ATOM 4015 C CA . THR A 1 496 ? -6.088 -6.145 -30.485 1.00 88.56 496 THR A CA 1
ATOM 4016 C C . THR A 1 496 ? -6.951 -7.187 -31.197 1.00 88.56 496 THR A C 1
ATOM 4018 O O . THR A 1 496 ? -6.427 -8.081 -31.863 1.00 88.56 496 THR A O 1
ATOM 4021 N N . ALA A 1 497 ? -8.280 -7.047 -31.131 1.00 85.88 497 ALA A N 1
ATOM 4022 C CA . ALA A 1 497 ? -9.217 -7.959 -31.801 1.00 85.88 497 ALA A CA 1
ATOM 4023 C C . ALA A 1 497 ? -8.968 -8.101 -33.320 1.00 85.88 497 ALA A C 1
ATOM 4025 O O . ALA A 1 497 ? -9.229 -9.153 -33.892 1.00 85.88 497 ALA A O 1
ATOM 4026 N N . GLY A 1 498 ? -8.404 -7.074 -33.970 1.00 87.38 498 GLY A N 1
ATOM 4027 C CA . GLY A 1 498 ? -7.998 -7.120 -35.382 1.00 87.38 498 GLY A CA 1
ATOM 4028 C C . GLY A 1 498 ? -6.690 -7.877 -35.653 1.00 87.38 498 GLY A C 1
ATOM 4029 O O . GLY A 1 498 ? -6.163 -7.806 -36.759 1.00 87.38 498 GLY A O 1
ATOM 4030 N N . GLY A 1 499 ? -6.107 -8.535 -34.648 1.00 87.38 499 GLY A N 1
ATOM 4031 C CA . GLY A 1 499 ? -4.872 -9.313 -34.755 1.00 87.38 499 GLY A CA 1
ATOM 4032 C C . GLY A 1 499 ? -3.581 -8.487 -34.757 1.00 87.38 499 GLY A C 1
ATOM 4033 O O . GLY A 1 499 ? -2.502 -9.062 -34.611 1.00 87.38 499 GLY A O 1
ATOM 4034 N N . ASN A 1 500 ? -3.665 -7.157 -34.875 1.00 90.44 500 ASN A N 1
ATOM 4035 C CA . ASN A 1 500 ? -2.506 -6.266 -34.824 1.00 90.44 500 ASN A CA 1
ATOM 4036 C C . ASN A 1 500 ? -2.031 -6.036 -33.380 1.00 90.44 500 ASN A C 1
ATOM 4038 O O . ASN A 1 500 ? -2.841 -6.021 -32.450 1.00 90.44 500 ASN A O 1
ATOM 4042 N N . ARG A 1 501 ? -0.727 -5.791 -33.208 1.00 92.50 501 ARG A N 1
ATOM 4043 C CA . ARG A 1 501 ? -0.063 -5.550 -31.916 1.00 92.50 501 ARG A CA 1
ATOM 4044 C C . ARG A 1 501 ? 0.861 -4.337 -31.979 1.00 92.50 501 ARG A C 1
ATOM 4046 O O . ARG A 1 501 ? 1.486 -4.082 -33.007 1.00 92.50 501 ARG A O 1
ATOM 4053 N N . ALA A 1 502 ? 0.976 -3.616 -30.864 1.00 89.31 502 ALA A N 1
ATOM 4054 C CA . ALA A 1 502 ? 1.731 -2.361 -30.800 1.00 89.31 502 ALA A CA 1
ATOM 4055 C C . ALA A 1 502 ? 3.255 -2.557 -30.919 1.00 89.31 502 ALA A C 1
ATOM 4057 O O . ALA A 1 502 ? 3.928 -1.804 -31.615 1.00 89.31 502 ALA A O 1
ATOM 4058 N N . ARG A 1 503 ? 3.808 -3.569 -30.243 1.00 92.88 503 ARG A N 1
ATOM 4059 C CA . ARG A 1 503 ? 5.251 -3.869 -30.224 1.00 92.88 503 ARG A CA 1
ATOM 4060 C C . ARG A 1 503 ? 5.502 -5.133 -31.006 1.00 92.88 503 ARG A C 1
ATOM 4062 O O . ARG A 1 503 ? 4.964 -6.150 -30.596 1.00 92.88 503 ARG A O 1
ATOM 4069 N N . LYS A 1 504 ? 6.268 -5.095 -32.096 1.00 92.69 504 LYS A N 1
ATOM 4070 C CA . LYS A 1 504 ? 6.346 -6.209 -33.062 1.00 92.69 504 LYS A CA 1
ATOM 4071 C C . LYS A 1 504 ? 7.503 -7.171 -32.806 1.00 92.69 504 LYS A C 1
ATOM 4073 O O . LYS A 1 504 ? 7.474 -8.281 -33.323 1.00 92.69 504 LYS A O 1
ATOM 4078 N N . THR A 1 505 ? 8.491 -6.761 -32.016 1.00 95.25 505 THR A N 1
ATOM 4079 C CA . THR A 1 505 ? 9.730 -7.521 -31.809 1.00 95.25 505 THR A CA 1
ATOM 4080 C C . THR A 1 505 ? 10.010 -7.794 -30.324 1.00 95.25 505 THR A C 1
ATOM 4082 O O . THR A 1 505 ? 9.511 -7.065 -29.455 1.00 95.25 505 THR A O 1
ATOM 4085 N N . PRO A 1 506 ? 10.828 -8.812 -29.989 1.00 95.75 506 PRO A N 1
ATOM 4086 C CA . PRO A 1 506 ? 11.308 -9.007 -28.622 1.00 95.75 506 PRO A CA 1
ATOM 4087 C C . PRO A 1 506 ? 12.102 -7.805 -28.085 1.00 95.75 506 PRO A C 1
ATOM 4089 O O . PRO A 1 506 ? 11.998 -7.495 -26.897 1.00 95.75 506 PRO A O 1
ATOM 4092 N N . GLY A 1 507 ? 12.839 -7.096 -28.949 1.00 97.25 507 GLY A N 1
ATOM 4093 C CA . GLY A 1 507 ? 13.528 -5.846 -28.626 1.00 97.25 507 GLY A CA 1
ATOM 4094 C C . GLY A 1 507 ? 12.584 -4.736 -28.186 1.00 97.25 507 GLY A C 1
ATOM 4095 O O . GLY A 1 507 ? 12.795 -4.141 -27.130 1.00 97.25 507 GLY A O 1
ATOM 4096 N N . ASP A 1 508 ? 11.479 -4.528 -28.907 1.00 96.50 508 ASP A N 1
ATOM 4097 C CA . ASP A 1 508 ? 10.445 -3.565 -28.505 1.00 96.50 508 ASP A CA 1
ATOM 4098 C C . ASP A 1 508 ? 9.832 -3.911 -27.139 1.00 96.50 508 ASP A C 1
ATOM 4100 O O . ASP A 1 508 ? 9.561 -3.025 -26.322 1.00 96.50 508 ASP A O 1
ATOM 4104 N N . ASN A 1 509 ? 9.603 -5.203 -26.879 1.00 96.62 509 ASN A N 1
ATOM 4105 C CA . ASN A 1 509 ? 9.088 -5.677 -25.596 1.00 96.62 509 ASN A CA 1
ATOM 4106 C C . ASN A 1 509 ? 10.105 -5.462 -24.464 1.00 96.62 509 ASN A C 1
ATOM 4108 O O . ASN A 1 509 ? 9.722 -5.012 -23.380 1.00 96.62 509 ASN A O 1
ATOM 4112 N N . MET A 1 510 ? 11.395 -5.722 -24.709 1.00 97.44 510 MET A N 1
ATOM 4113 C CA . MET A 1 510 ? 12.452 -5.475 -23.726 1.00 97.44 510 MET A CA 1
ATOM 4114 C C . MET A 1 510 ? 12.613 -3.982 -23.437 1.00 97.44 510 MET A C 1
ATOM 4116 O O . MET A 1 510 ? 12.659 -3.610 -22.266 1.00 97.44 510 MET A O 1
ATOM 4120 N N . ARG A 1 511 ? 12.606 -3.124 -24.466 1.00 97.69 511 ARG A N 1
ATOM 4121 C CA . ARG A 1 511 ? 12.579 -1.662 -24.310 1.00 97.69 511 ARG A CA 1
ATOM 4122 C C . ARG A 1 511 ? 11.447 -1.240 -23.383 1.00 97.69 511 ARG A C 1
ATOM 4124 O O . ARG A 1 511 ? 11.684 -0.564 -22.387 1.00 97.69 511 ARG A O 1
ATOM 4131 N N . PHE A 1 512 ? 10.223 -1.677 -23.687 1.00 97.00 512 PHE A N 1
ATOM 4132 C CA . PHE A 1 512 ? 9.042 -1.344 -22.893 1.00 97.00 512 PHE A CA 1
ATOM 4133 C C . PHE A 1 512 ? 9.174 -1.819 -21.442 1.00 97.00 512 PHE A C 1
ATOM 4135 O O . PHE A 1 512 ? 8.916 -1.056 -20.518 1.00 97.00 512 PHE A O 1
ATOM 4142 N N . LYS A 1 513 ? 9.616 -3.063 -21.216 1.00 97.31 513 LYS A N 1
ATOM 4143 C CA . LYS A 1 513 ? 9.847 -3.593 -19.864 1.00 97.31 513 LYS A CA 1
ATOM 4144 C C . LYS A 1 513 ? 10.896 -2.782 -19.101 1.00 97.31 513 LYS A C 1
ATOM 4146 O O . LYS A 1 513 ? 10.705 -2.539 -17.909 1.00 97.31 513 LYS A O 1
ATOM 4151 N N . THR A 1 514 ? 12.002 -2.425 -19.749 1.00 98.06 514 THR A N 1
ATOM 4152 C CA . THR A 1 514 ? 13.108 -1.697 -19.121 1.00 98.06 514 THR A CA 1
ATOM 4153 C C . THR A 1 514 ? 12.682 -0.279 -18.771 1.00 98.06 514 THR A C 1
ATOM 4155 O O . THR A 1 514 ? 12.707 0.056 -17.589 1.00 98.06 514 THR A O 1
ATOM 4158 N N . LEU A 1 515 ? 12.187 0.500 -19.741 1.00 98.06 515 LEU A N 1
ATOM 4159 C CA . LEU A 1 515 ? 11.709 1.870 -19.515 1.00 98.06 515 LEU A CA 1
ATOM 4160 C C . LEU A 1 515 ? 10.588 1.919 -18.475 1.00 98.06 515 LEU A C 1
ATOM 4162 O O . LEU A 1 515 ? 10.672 2.711 -17.540 1.00 98.06 515 LEU A O 1
ATOM 4166 N N . HIS A 1 516 ? 9.626 0.993 -18.523 1.00 96.81 516 HIS A N 1
ATOM 4167 C CA . HIS A 1 516 ? 8.564 0.946 -17.519 1.00 96.81 516 HIS A CA 1
ATOM 4168 C C . HIS A 1 516 ? 9.120 0.769 -16.100 1.00 96.81 516 HIS A C 1
ATOM 4170 O O . HIS A 1 516 ? 8.617 1.356 -15.141 1.00 96.81 516 HIS A O 1
ATOM 4176 N N . LYS A 1 517 ? 10.191 -0.021 -15.958 1.00 97.69 517 LYS A N 1
ATOM 4177 C CA . LYS A 1 517 ? 10.775 -0.344 -14.659 1.00 97.69 517 LYS A CA 1
ATOM 4178 C C . LYS A 1 517 ? 11.748 0.694 -14.108 1.00 97.69 517 LYS A C 1
ATOM 4180 O O . LYS A 1 517 ? 11.856 0.772 -12.882 1.00 97.69 517 LYS A O 1
ATOM 4185 N N . VAL A 1 518 ? 12.452 1.432 -14.966 1.00 97.44 518 VAL A N 1
ATOM 4186 C CA . VAL A 1 518 ? 13.522 2.367 -14.557 1.00 97.44 518 VAL A CA 1
ATOM 4187 C C . VAL A 1 518 ? 13.236 3.834 -14.881 1.00 97.44 518 VAL A C 1
ATOM 4189 O O . VAL A 1 518 ? 14.049 4.684 -14.537 1.00 97.44 518 VAL A O 1
ATOM 4192 N N . TYR A 1 519 ? 12.109 4.126 -15.537 1.00 97.06 519 TYR A N 1
ATOM 4193 C CA . TYR A 1 519 ? 11.722 5.478 -15.930 1.00 97.06 519 TYR A CA 1
ATOM 4194 C C . TYR A 1 519 ? 10.209 5.730 -15.780 1.00 97.06 519 TYR A C 1
ATOM 4196 O O . TYR A 1 519 ? 9.818 6.492 -14.897 1.00 97.06 519 TYR A O 1
ATOM 4204 N N . ASP A 1 520 ? 9.338 5.065 -16.557 1.00 96.06 520 ASP A N 1
ATOM 4205 C CA . ASP A 1 520 ? 7.923 5.481 -16.696 1.00 96.06 520 ASP A CA 1
ATOM 4206 C C . ASP A 1 520 ? 7.151 5.451 -15.371 1.00 96.06 520 ASP A C 1
ATOM 4208 O O . ASP A 1 520 ? 6.341 6.335 -15.092 1.00 96.06 520 ASP A O 1
ATOM 4212 N N . TYR A 1 521 ? 7.388 4.430 -14.541 1.00 96.19 521 TYR A N 1
ATOM 4213 C CA . TYR A 1 521 ? 6.744 4.326 -13.232 1.00 96.19 521 TYR A CA 1
ATOM 4214 C C . TYR A 1 521 ? 7.147 5.493 -12.319 1.00 96.19 521 TYR A C 1
ATOM 4216 O O . TYR A 1 521 ? 6.280 6.121 -11.712 1.00 96.19 521 TYR A O 1
ATOM 4224 N N . LYS A 1 522 ? 8.445 5.825 -12.262 1.00 94.88 522 LYS A N 1
ATOM 4225 C CA . LYS A 1 522 ? 8.942 6.949 -11.459 1.00 94.88 522 LYS A CA 1
ATOM 4226 C C . LYS A 1 522 ? 8.396 8.268 -11.991 1.00 94.88 522 LYS A C 1
ATOM 4228 O O . LYS A 1 522 ? 7.933 9.084 -11.208 1.00 94.88 522 LYS A O 1
ATOM 4233 N N . GLN A 1 523 ? 8.377 8.448 -13.309 1.00 94.56 523 GLN A N 1
ATOM 4234 C CA . GLN A 1 523 ? 7.812 9.641 -13.935 1.00 94.56 523 GLN A CA 1
ATOM 4235 C C . GLN A 1 523 ? 6.320 9.815 -13.614 1.00 94.56 523 GLN A C 1
ATOM 4237 O O . GLN A 1 523 ? 5.847 10.936 -13.450 1.00 94.56 523 GLN A O 1
ATOM 4242 N N . ARG A 1 524 ? 5.569 8.711 -13.514 1.00 93.44 524 ARG A N 1
ATOM 4243 C CA . ARG A 1 524 ? 4.134 8.732 -13.209 1.00 93.44 524 ARG A CA 1
ATOM 4244 C C . ARG A 1 524 ? 3.829 9.011 -11.737 1.00 93.44 524 ARG A C 1
ATOM 4246 O O . ARG A 1 524 ? 2.869 9.722 -11.460 1.00 93.44 524 ARG A O 1
ATOM 4253 N N . PHE A 1 525 ? 4.585 8.413 -10.816 1.00 91.44 525 PHE A N 1
ATOM 4254 C CA . PHE A 1 525 ? 4.264 8.425 -9.381 1.00 91.44 525 PHE A CA 1
ATOM 4255 C C . PHE A 1 525 ? 5.211 9.280 -8.526 1.00 91.44 525 PHE A C 1
ATOM 4257 O O . PHE A 1 525 ? 4.935 9.488 -7.353 1.00 91.44 525 PHE A O 1
ATOM 4264 N N . GLY A 1 526 ? 6.313 9.780 -9.086 1.00 85.19 526 GLY A N 1
ATOM 4265 C CA . GLY A 1 526 ? 7.225 10.750 -8.467 1.00 85.19 526 GLY A CA 1
ATOM 4266 C C . GLY A 1 526 ? 8.204 10.200 -7.424 1.00 85.19 526 GLY A C 1
ATOM 4267 O O . GLY A 1 526 ? 9.219 10.835 -7.165 1.00 85.19 526 GLY A O 1
ATOM 4268 N N . GLU A 1 527 ? 7.946 9.030 -6.841 1.00 77.62 527 GLU A N 1
ATOM 4269 C CA . GLU A 1 527 ? 8.703 8.557 -5.674 1.00 77.62 527 GLU A CA 1
ATOM 4270 C C . GLU A 1 527 ? 9.968 7.757 -6.041 1.00 77.62 527 GLU A C 1
ATOM 4272 O O . GLU A 1 527 ? 11.091 8.128 -5.707 1.00 77.62 527 GLU A O 1
ATOM 4277 N N . GLU A 1 528 ? 9.809 6.632 -6.736 1.00 92.00 528 GLU A N 1
ATOM 4278 C CA . GLU A 1 528 ? 10.869 5.634 -6.918 1.00 92.00 528 GLU A CA 1
ATOM 4279 C C . GLU A 1 528 ? 10.708 4.872 -8.237 1.00 92.00 528 GLU A C 1
ATOM 4281 O O . GLU A 1 528 ? 9.672 4.943 -8.890 1.00 92.00 528 GLU A O 1
ATOM 4286 N N . ASN A 1 529 ? 11.721 4.095 -8.625 1.00 96.75 529 ASN A N 1
ATOM 4287 C CA . ASN A 1 529 ? 11.633 3.183 -9.769 1.00 96.75 529 ASN A CA 1
ATOM 4288 C C . ASN A 1 529 ? 10.847 1.912 -9.435 1.00 96.75 529 ASN A C 1
ATOM 4290 O O . ASN A 1 529 ? 10.898 1.430 -8.306 1.00 96.75 529 ASN A O 1
ATOM 4294 N N . MET A 1 530 ? 10.188 1.303 -10.430 1.00 97.75 530 MET A N 1
ATOM 4295 C CA . MET A 1 530 ? 9.386 0.081 -10.243 1.00 97.75 530 MET A CA 1
ATOM 4296 C C . MET A 1 530 ? 10.236 -1.173 -9.990 1.00 97.75 530 MET A C 1
ATOM 4298 O O . MET A 1 530 ? 9.743 -2.171 -9.464 1.00 97.75 530 MET A O 1
ATOM 4302 N N . CYS A 1 531 ? 11.484 -1.217 -10.461 1.00 98.12 531 CYS A N 1
ATOM 4303 C CA . CYS A 1 531 ? 12.369 -2.346 -10.174 1.00 98.12 531 CYS A CA 1
ATOM 4304 C C . CYS A 1 531 ? 12.862 -2.278 -8.721 1.00 98.12 531 CYS A C 1
ATOM 4306 O O . CYS A 1 531 ? 13.295 -1.225 -8.274 1.00 98.12 531 CYS A O 1
ATOM 4308 N N . VAL A 1 532 ? 12.848 -3.412 -8.015 1.00 97.88 532 VAL A N 1
ATOM 4309 C CA . VAL A 1 532 ? 13.393 -3.544 -6.644 1.00 97.88 532 VAL A CA 1
ATOM 4310 C C . VAL A 1 532 ? 14.768 -4.215 -6.609 1.00 97.88 532 VAL A C 1
ATOM 4312 O O . VAL A 1 532 ? 15.239 -4.644 -5.565 1.00 97.88 532 VAL A O 1
ATOM 4315 N N . GLY A 1 533 ? 15.370 -4.461 -7.774 1.00 97.44 533 GLY A N 1
ATOM 4316 C CA . GLY A 1 533 ? 16.680 -5.106 -7.868 1.00 97.44 533 GLY A CA 1
ATOM 4317 C C . GLY A 1 533 ? 16.769 -6.494 -7.226 1.00 97.44 533 GLY A C 1
ATOM 4318 O O . GLY A 1 533 ? 17.856 -6.905 -6.843 1.00 97.44 533 GLY A O 1
ATOM 4319 N N . CYS A 1 534 ? 15.661 -7.239 -7.091 1.00 96.00 534 CYS A N 1
ATOM 4320 C CA . CYS A 1 534 ? 15.713 -8.565 -6.465 1.00 96.00 534 CYS A CA 1
ATOM 4321 C C . CYS A 1 534 ? 16.556 -9.564 -7.274 1.00 96.00 534 CYS A C 1
ATOM 4323 O O . CYS A 1 534 ? 17.182 -10.419 -6.679 1.00 96.00 534 CYS A O 1
ATOM 4325 N N . GLY A 1 535 ? 16.612 -9.477 -8.606 1.00 94.88 535 GLY A N 1
ATOM 4326 C CA . GLY A 1 535 ? 17.427 -10.393 -9.421 1.00 94.88 535 GLY A CA 1
ATOM 4327 C C . GLY A 1 535 ? 16.744 -11.703 -9.838 1.00 94.88 535 GLY A C 1
ATOM 4328 O O . GLY A 1 535 ? 17.228 -12.365 -10.752 1.00 94.88 535 GLY A O 1
ATOM 4329 N N . ARG A 1 536 ? 15.553 -12.033 -9.309 1.00 95.12 536 ARG A N 1
ATOM 4330 C CA . ARG A 1 536 ? 14.810 -13.271 -9.661 1.00 95.12 536 ARG A CA 1
ATOM 4331 C C . ARG A 1 536 ? 14.588 -13.472 -11.160 1.00 95.12 536 ARG A C 1
ATOM 4333 O O . ARG A 1 536 ? 14.603 -14.592 -11.661 1.00 95.12 536 ARG A O 1
ATOM 4340 N N . CYS A 1 537 ? 14.400 -12.377 -11.895 1.00 95.38 537 CYS A N 1
ATOM 4341 C CA . CYS A 1 537 ? 14.216 -12.419 -13.344 1.00 95.38 537 CYS A CA 1
ATOM 4342 C C . CYS A 1 537 ? 15.427 -12.962 -14.119 1.00 95.38 537 CYS A C 1
ATOM 4344 O O . CYS A 1 537 ? 15.219 -13.506 -15.202 1.00 95.38 537 CYS A O 1
ATOM 4346 N N . VAL A 1 538 ? 16.639 -12.839 -13.567 1.00 92.69 538 VAL A N 1
ATOM 4347 C CA . VAL A 1 538 ? 17.872 -13.391 -14.145 1.00 92.69 538 VAL A CA 1
ATOM 4348 C C . VAL A 1 538 ? 17.872 -14.904 -13.970 1.00 92.69 538 VAL A C 1
ATOM 4350 O O . VAL A 1 538 ? 17.936 -15.627 -14.958 1.00 92.69 538 VAL A O 1
ATOM 4353 N N . MET A 1 539 ? 17.633 -15.380 -12.741 1.00 88.44 539 MET A N 1
ATOM 4354 C CA . MET A 1 539 ? 17.579 -16.814 -12.415 1.00 88.44 539 MET A CA 1
ATOM 4355 C C . MET A 1 539 ? 16.533 -17.584 -13.234 1.00 88.44 539 MET A C 1
ATOM 4357 O O . MET A 1 539 ? 16.695 -18.769 -13.510 1.00 88.44 539 MET A O 1
ATOM 4361 N N . ARG A 1 540 ? 15.433 -16.923 -13.619 1.00 92.12 540 ARG A N 1
ATOM 4362 C CA . ARG A 1 540 ? 14.348 -17.548 -14.389 1.00 92.12 540 ARG A CA 1
ATOM 4363 C C . ARG A 1 540 ? 14.567 -17.520 -15.904 1.00 92.12 540 ARG A C 1
ATOM 4365 O O . ARG A 1 540 ? 13.811 -18.172 -16.626 1.00 92.12 540 ARG A O 1
ATOM 4372 N N . CYS A 1 541 ? 15.521 -16.742 -16.412 1.00 94.75 541 CYS A N 1
ATOM 4373 C CA . CYS A 1 541 ? 15.690 -16.568 -17.848 1.00 94.75 541 CYS A CA 1
ATOM 4374 C C . CYS A 1 541 ? 16.371 -17.797 -18.478 1.00 94.75 541 CYS A C 1
ATOM 4376 O O . CYS A 1 541 ? 17.528 -18.051 -18.178 1.00 94.75 541 CYS A O 1
ATOM 4378 N N . PRO A 1 542 ? 15.741 -18.515 -19.427 1.00 93.62 542 PRO A N 1
ATOM 4379 C CA . PRO A 1 542 ? 16.365 -19.672 -20.086 1.00 93.62 542 PRO A CA 1
ATOM 4380 C C . PRO A 1 542 ? 17.437 -19.292 -21.127 1.00 93.62 542 PRO A C 1
ATOM 4382 O O . PRO A 1 542 ? 17.934 -20.155 -21.846 1.00 93.62 542 PRO A O 1
ATOM 4385 N N . LYS A 1 543 ? 17.703 -17.994 -21.293 1.00 95.50 543 LYS A N 1
ATOM 4386 C CA . LYS A 1 543 ? 18.669 -17.418 -22.239 1.00 95.50 543 LYS A CA 1
ATOM 4387 C C . LYS A 1 543 ? 19.705 -16.545 -21.526 1.00 95.50 543 LYS A C 1
ATOM 4389 O O . LYS A 1 543 ? 20.351 -15.733 -22.182 1.00 95.50 543 LYS A O 1
ATOM 4394 N N . ASP A 1 544 ? 19.776 -16.654 -20.197 1.00 93.19 544 ASP A N 1
ATOM 4395 C CA . ASP A 1 544 ? 20.753 -15.968 -19.345 1.00 93.19 544 ASP A CA 1
ATOM 4396 C C . ASP A 1 544 ? 20.799 -14.446 -19.568 1.00 93.19 544 ASP A C 1
ATOM 4398 O O . ASP A 1 544 ? 21.846 -13.800 -19.546 1.00 93.19 544 ASP A O 1
ATOM 4402 N N . ILE A 1 545 ? 19.632 -13.838 -19.821 1.00 96.19 545 ILE A N 1
ATOM 4403 C CA . ILE A 1 545 ? 19.520 -12.384 -19.948 1.00 96.19 545 ILE A CA 1
ATOM 4404 C C . ILE A 1 545 ? 19.524 -11.773 -18.547 1.00 96.19 545 ILE A C 1
ATOM 4406 O O . ILE A 1 545 ? 18.520 -11.813 -17.828 1.00 96.19 545 ILE A O 1
ATOM 4410 N N . SER A 1 546 ? 20.645 -11.152 -18.196 1.00 96.31 546 SER A N 1
ATOM 4411 C CA . SER A 1 546 ? 20.792 -10.350 -16.987 1.00 96.31 546 SER A CA 1
ATOM 4412 C C . SER A 1 546 ? 20.069 -9.007 -17.117 1.00 96.31 546 SER A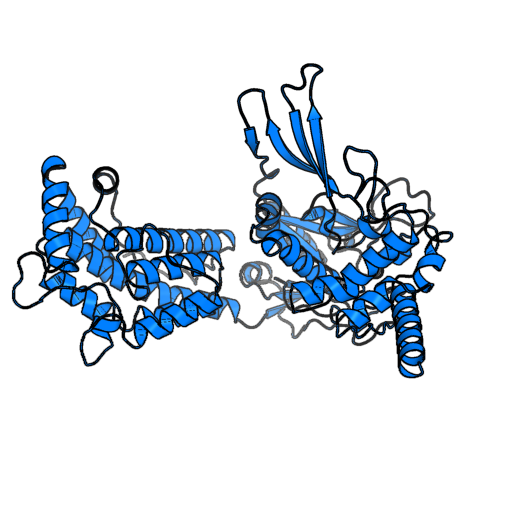 C 1
ATOM 4414 O O . SER A 1 546 ? 20.281 -8.240 -18.063 1.00 96.31 546 SER A O 1
ATOM 4416 N N . PHE A 1 547 ? 19.186 -8.705 -16.161 1.00 96.75 547 PHE A N 1
ATOM 4417 C CA . PHE A 1 547 ? 18.453 -7.440 -16.164 1.00 96.75 547 PHE A CA 1
ATOM 4418 C C . PHE A 1 547 ? 19.294 -6.277 -15.628 1.00 96.75 547 PHE A C 1
ATOM 4420 O O . PHE A 1 547 ? 19.087 -5.158 -16.084 1.00 96.75 547 PHE A O 1
ATOM 4427 N N . SER A 1 548 ? 20.264 -6.520 -14.736 1.00 96.69 548 SER A N 1
ATOM 4428 C CA . SER A 1 548 ? 21.243 -5.493 -14.350 1.00 96.69 548 SER A CA 1
ATOM 4429 C C . SER A 1 548 ? 22.078 -5.069 -15.556 1.00 96.69 548 SER A C 1
ATOM 4431 O O . SER A 1 548 ? 22.187 -3.878 -15.836 1.00 96.69 548 SER A O 1
ATOM 4433 N N . ASP A 1 549 ? 22.556 -6.036 -16.341 1.00 97.19 549 ASP A N 1
ATOM 4434 C CA . ASP A 1 549 ? 23.362 -5.767 -17.538 1.00 97.19 549 ASP A CA 1
ATOM 4435 C C . ASP A 1 549 ? 22.524 -5.102 -18.628 1.00 97.19 549 ASP A C 1
ATOM 4437 O O . ASP A 1 549 ? 23.020 -4.258 -19.367 1.00 97.19 549 ASP A O 1
ATOM 4441 N N . THR A 1 550 ? 21.232 -5.444 -18.705 1.00 97.81 550 THR A N 1
ATOM 4442 C CA . THR A 1 550 ? 20.282 -4.766 -19.595 1.00 97.81 550 THR A CA 1
ATOM 4443 C C . THR A 1 550 ? 20.153 -3.284 -19.245 1.00 97.81 550 THR A C 1
ATOM 4445 O O . THR A 1 550 ? 20.147 -2.445 -20.141 1.00 97.81 550 THR A O 1
ATOM 4448 N N . ILE A 1 551 ? 20.053 -2.945 -17.954 1.00 98.25 551 ILE A N 1
ATOM 4449 C CA . ILE A 1 551 ? 19.958 -1.546 -17.520 1.00 98.25 551 ILE A CA 1
ATOM 4450 C C . ILE A 1 551 ? 21.287 -0.829 -17.769 1.00 98.25 551 ILE A C 1
ATOM 4452 O O . ILE A 1 551 ? 21.280 0.231 -18.380 1.00 98.25 551 ILE A O 1
ATOM 4456 N N . ASN A 1 552 ? 22.420 -1.417 -17.379 1.00 98.31 552 ASN A N 1
ATOM 4457 C CA . ASN A 1 552 ? 23.737 -0.808 -17.585 1.00 98.31 552 ASN A CA 1
ATOM 4458 C C . ASN A 1 552 ? 24.064 -0.615 -19.072 1.00 98.31 552 ASN A C 1
ATOM 4460 O O . ASN A 1 552 ? 24.542 0.446 -19.465 1.00 98.31 552 ASN A O 1
ATOM 4464 N N . GLY A 1 553 ? 23.772 -1.613 -19.909 1.00 98.19 553 GLY A N 1
ATOM 4465 C CA . GLY A 1 553 ? 23.960 -1.524 -21.354 1.00 98.19 553 GLY A CA 1
ATOM 4466 C C . GLY A 1 553 ? 23.055 -0.472 -21.992 1.00 98.19 553 GLY A C 1
ATOM 4467 O O . GLY A 1 553 ? 23.520 0.289 -22.837 1.00 98.19 553 GLY A O 1
ATOM 4468 N N . PHE A 1 554 ? 21.802 -0.364 -21.537 1.00 98.44 554 PHE A N 1
ATOM 4469 C CA . PHE A 1 554 ? 20.913 0.724 -21.940 1.00 98.44 554 PHE A CA 1
ATOM 4470 C C . PHE A 1 554 ? 21.480 2.090 -21.534 1.00 98.44 554 PHE A C 1
ATOM 4472 O O . PHE A 1 554 ? 21.589 2.970 -22.383 1.00 98.44 554 PHE A O 1
ATOM 4479 N N . THR A 1 555 ? 21.895 2.261 -20.278 1.00 98.25 555 THR A N 1
ATOM 4480 C CA . THR A 1 555 ? 22.479 3.512 -19.774 1.00 98.25 555 THR A CA 1
ATOM 4481 C C . THR A 1 555 ? 23.718 3.921 -20.571 1.00 98.25 555 THR A C 1
ATOM 4483 O O . THR A 1 555 ? 23.833 5.079 -20.969 1.00 98.25 555 THR A O 1
ATOM 4486 N N . ALA A 1 556 ? 24.616 2.977 -20.867 1.00 98.19 556 ALA A N 1
ATOM 4487 C CA . ALA A 1 556 ? 25.817 3.233 -21.659 1.00 98.19 556 ALA A CA 1
ATOM 4488 C C . ALA A 1 556 ? 25.486 3.620 -23.111 1.00 98.19 556 ALA A C 1
ATOM 4490 O O . ALA A 1 556 ? 25.980 4.635 -23.603 1.00 98.19 556 ALA A O 1
ATOM 4491 N N . ALA A 1 557 ? 24.613 2.857 -23.779 1.00 98.00 557 ALA A N 1
ATOM 4492 C CA . ALA A 1 557 ? 24.190 3.147 -25.149 1.00 98.00 557 ALA A CA 1
ATOM 4493 C C . ALA A 1 557 ? 23.471 4.500 -25.252 1.00 98.00 557 ALA A C 1
ATOM 4495 O O . ALA A 1 557 ? 23.670 5.251 -26.204 1.00 98.00 557 ALA A O 1
ATOM 4496 N N . PHE A 1 558 ? 22.663 4.838 -24.247 1.00 98.12 558 PHE A N 1
ATOM 4497 C CA . PHE A 1 558 ? 21.973 6.117 -24.179 1.00 98.12 558 PHE A CA 1
ATOM 4498 C C . PHE A 1 558 ? 22.945 7.288 -23.985 1.00 98.12 558 PHE A C 1
ATOM 4500 O O . PHE A 1 558 ? 22.848 8.286 -24.697 1.00 98.12 558 PHE A O 1
ATOM 4507 N N . ALA A 1 559 ? 23.923 7.157 -23.083 1.00 96.81 559 ALA A N 1
ATOM 4508 C CA . ALA A 1 559 ? 24.954 8.173 -22.880 1.00 96.81 559 ALA A CA 1
ATOM 4509 C C . ALA A 1 559 ? 25.778 8.421 -24.155 1.00 96.81 559 ALA A C 1
ATOM 4511 O O . ALA A 1 559 ? 26.030 9.574 -24.505 1.00 96.81 559 ALA A O 1
ATOM 4512 N N . GLN A 1 560 ? 26.139 7.356 -24.880 1.00 96.12 560 GLN A N 1
ATOM 4513 C CA . GLN A 1 560 ? 26.815 7.466 -26.171 1.00 96.12 560 GLN A CA 1
ATOM 4514 C C . GLN A 1 560 ? 25.948 8.212 -27.198 1.00 96.12 560 GLN A C 1
ATOM 4516 O O . GLN A 1 560 ? 26.412 9.168 -27.816 1.00 96.12 560 GLN A O 1
ATOM 4521 N N . ALA A 1 561 ? 24.673 7.839 -27.338 1.00 95.50 561 ALA A N 1
ATOM 4522 C CA . ALA A 1 561 ? 23.767 8.488 -28.284 1.00 95.50 561 ALA A CA 1
ATOM 4523 C C . ALA A 1 561 ? 23.560 9.985 -27.979 1.00 95.50 561 ALA A C 1
ATOM 4525 O O . ALA A 1 561 ? 23.496 10.798 -28.902 1.00 95.50 561 ALA A O 1
ATOM 4526 N N . LYS A 1 562 ? 23.517 10.377 -26.694 1.00 94.06 562 LYS A N 1
ATOM 4527 C CA . LYS A 1 562 ? 23.467 11.794 -26.286 1.00 94.06 562 LYS A CA 1
ATOM 4528 C C . LYS A 1 562 ? 24.717 12.560 -26.718 1.00 94.06 562 LYS A C 1
ATOM 4530 O O . LYS A 1 562 ? 24.606 13.688 -27.190 1.00 94.06 562 LYS A O 1
ATOM 4535 N N . GLN A 1 563 ? 25.899 11.958 -26.573 1.00 91.25 563 GLN A N 1
ATOM 4536 C CA . GLN A 1 563 ? 27.155 12.577 -27.007 1.00 91.25 563 GLN A CA 1
ATOM 4537 C C . GLN A 1 563 ? 27.188 12.763 -28.528 1.00 91.25 563 GLN A C 1
ATOM 4539 O O . GLN A 1 563 ? 27.562 13.828 -29.005 1.00 91.25 563 GLN A O 1
ATOM 4544 N N . GLU A 1 564 ? 26.742 11.765 -29.291 1.00 90.81 564 GLU A N 1
ATOM 4545 C CA . GLU A 1 564 ? 26.683 11.844 -30.754 1.00 90.81 564 GLU A CA 1
ATOM 4546 C C . GLU A 1 564 ? 25.679 12.893 -31.258 1.00 90.81 564 GLU A C 1
ATOM 4548 O O . GLU A 1 564 ? 25.937 13.538 -32.273 1.00 90.81 564 GLU A O 1
ATOM 4553 N N . GLN A 1 565 ? 24.554 13.090 -30.558 1.00 84.19 565 GLN A N 1
ATOM 4554 C CA . GLN A 1 565 ? 23.609 14.171 -30.859 1.00 84.19 565 GLN A CA 1
ATOM 4555 C C . GLN A 1 565 ? 24.160 15.554 -30.508 1.00 84.19 565 GLN A C 1
ATOM 4557 O O . GLN A 1 565 ? 23.894 16.490 -31.244 1.00 84.19 565 GLN A O 1
ATOM 4562 N N . ALA A 1 566 ? 24.937 15.692 -29.431 1.00 78.38 566 ALA A N 1
ATOM 4563 C CA . ALA A 1 566 ? 25.519 16.976 -29.033 1.00 78.38 566 ALA A CA 1
ATOM 4564 C C . ALA A 1 566 ? 26.653 17.460 -29.962 1.00 78.38 566 ALA A C 1
ATOM 4566 O O . ALA A 1 566 ? 27.012 18.636 -29.934 1.00 78.38 566 ALA A O 1
ATOM 4567 N N . VAL A 1 567 ? 27.247 16.553 -30.746 1.00 72.38 567 VAL A N 1
ATOM 4568 C CA . VAL A 1 567 ? 28.319 16.847 -31.717 1.00 72.38 567 VAL A CA 1
ATOM 4569 C C . VAL A 1 567 ? 27.762 17.164 -33.118 1.00 72.38 567 VAL A C 1
ATOM 4571 O O . VAL A 1 567 ? 28.495 17.693 -33.956 1.00 72.38 567 VAL A O 1
ATOM 4574 N N . LYS A 1 568 ? 26.487 16.853 -33.378 1.00 60.81 568 LYS A N 1
ATOM 4575 C CA . LYS A 1 568 ? 25.761 17.200 -34.611 1.00 60.81 568 LYS A CA 1
ATOM 4576 C C . LYS A 1 568 ? 25.011 18.512 -34.440 1.00 60.81 568 LYS A C 1
ATOM 4578 O O . LYS A 1 568 ? 24.913 19.232 -35.458 1.00 60.81 568 LYS A O 1
#

Mean predicted aligned error: 12.36 Å

Radius of gyration: 29.42 Å; Cα contacts (8 Å, |Δi|>4): 897; chains: 1; bounding box: 75×73×78 Å

Sequence (568 aa):
MCQCQKGEAQMSPSEVQTLNQNRLHFYQLLARVYQHELSQSMIQQLVHVTFPKQTGSAEMDRGYGLLERYFVNHQIAAIEEDLACDYAKVFLAAGETKGNAAFPYESVYTSDEKLVMQQAWADVRAIYGLEKLALDTEMADIKEDHIAVELKFMAYLCEKNNLEAQQTFLKTHLLDWIVDFCEDIRKYSHTDFYRGIADLTVGFLKRDAALIETLQTAAQAPATSFTMANSDFDALIQQWQQHYHVFAPAFVNGRSNQHRPLVRFQEINQVSDIVYDRQSDFSAKEIYYPIMQTMFYFTEHEVKESRLKDDKDYLIFMHPCDINALRRTDTVFMKNGGLTDSYYKRLRDKVKIVMMECTQSCENCFCVSMNSNRSDHYDMAVRFDQHQMNVNVKDPSFLADFQAAQTSDFQPQFISENQATVTLPEINSREELDLAGHLDYWQTFNERCIGCGGCNTVCPTCTCFDTLDVTYDESGKQGERRRVWSSCMLDTFTQTAGGNRARKTPGDNMRFKTLHKVYDYKQRFGEENMCVGCGRCVMRCPKDISFSDTINGFTAAFAQAKQEQAVK

Organism: NCBI:txid1423726

InterPro domains:
  IPR014259 Sulphite reductase, subunit A [TIGR02910] (225-560)
  IPR017896 4Fe-4S ferredoxin-type, iron-sulphur binding domain [PF17179] (448-545)
  IPR017896 4Fe-4S ferredoxin-type, iron-sulphur binding domain [PS51379] (440-470)
  IPR017896 4Fe-4S ferredoxin-type, iron-sulphur binding domain [PS51379] (521-550)
  IPR017900 4Fe-4S ferredoxin, iron-sulphur binding, conserved site [PS00198] (449-460)
  IPR017900 4Fe-4S ferredoxin, iron-sulphur binding, conserved site [PS00198] (531-542)
  IPR020945 DMSO/Nitrate reductase chaperone [PF02613] (63-183)
  IPR036411 TorD-like superfamily [SSF89155] (19-214)

Solvent-accessible surface area (backbone atoms only — not comparable to full-atom values): 31104 Å² total; per-residue (Å²): 143,83,84,80,89,73,74,86,78,76,70,45,73,70,53,52,52,52,47,41,52,52,51,24,52,51,28,46,51,54,15,54,66,65,66,47,72,79,49,70,72,54,50,61,53,56,70,71,56,83,68,66,78,80,78,88,35,76,40,30,27,50,9,31,51,28,38,53,53,39,55,73,76,48,58,77,90,55,47,58,61,53,52,41,54,37,43,38,28,20,51,66,26,55,94,45,92,83,70,69,44,26,58,59,34,47,14,36,68,75,39,96,81,47,40,76,83,36,69,53,27,55,51,48,47,51,56,36,49,77,72,71,56,76,83,54,81,94,48,70,92,61,59,71,33,22,53,30,47,50,29,42,49,48,24,52,32,42,74,67,65,40,61,67,62,42,46,52,47,44,54,67,69,41,64,70,43,44,63,62,47,29,51,34,30,51,70,59,37,83,48,44,47,56,36,10,50,31,27,32,51,53,29,46,55,56,50,47,51,57,47,45,51,51,55,50,51,58,73,64,47,79,62,50,21,30,37,41,45,43,72,59,49,21,52,46,44,54,56,45,51,77,54,25,51,40,32,26,29,17,76,53,94,68,93,54,96,50,104,57,84,50,28,33,61,37,80,55,64,41,66,87,48,52,54,82,92,58,85,46,61,38,41,68,42,55,74,56,54,46,60,66,37,69,52,30,37,38,45,86,86,50,76,45,73,56,74,77,95,64,89,60,31,32,38,36,50,33,42,30,31,52,47,51,14,47,55,51,40,48,43,54,44,50,57,48,90,83,49,59,43,62,76,45,47,66,46,46,76,36,57,44,35,32,30,38,57,43,74,69,62,51,80,66,16,24,16,51,64,45,75,13,42,60,70,86,83,46,37,29,34,37,45,86,53,100,64,32,35,37,39,32,38,47,41,67,76,55,51,74,82,46,68,90,40,48,77,48,88,66,70,89,56,54,44,87,64,42,80,37,78,48,56,82,62,90,70,90,47,74,67,48,46,52,51,61,72,68,45,71,74,36,58,66,28,50,84,58,44,84,39,78,29,50,39,39,75,24,31,51,52,57,80,48,58,45,80,44,77,46,58,78,51,94,82,62,46,36,32,32,38,28,41,33,65,45,27,76,43,32,78,67,68,55,42,43,98,86,71,52,50,85,62,88,45,41,13,51,26,48,47,51,56,49,42,41,26,68,40,52,42,21,74,74,69,70,78,56,51,53,43,30,30,68,31,37,33,30,81,53,33,96,65,69,54,47,61,55,57,50,43,35,51,48,29,51,54,45,53,51,52,53,53,59,56,75,76,105